Protein AF-0000000084345720 (afdb_homodimer)

Organism: NCBI:txid1533

Nearest PDB structures (foldseek):
  5nna-assembly1_B  TM=8.980E-01  e=3.312E-18  Roseibium aggregatum
  4co9-assembly2_B  TM=8.963E-01  e=2.862E-17  Bacillus anthracis str. Ames
  4m8d-assembly2_C  TM=8.927E-01  e=2.103E-17  Roseibium aggregatum IAM 12614
  5nmp-assembly5_J  TM=8.811E-01  e=2.325E-16  Ralstonia pseudosolanacearum GMI1000
  8f9x-assembly2_D  TM=9.094E-01  e=1.305E-15  Ruegeria pomeroyi DSS-3

pLDDT: mean 96.38, std 3.99, range [67.94, 98.94]

Radius of gyration: 21.61 Å; Cα contacts (8 Å, |Δi|>4): 1094; chains: 2; bounding box: 42×62×44 Å

InterPro domains:
  IPR007325 Kynurenine formamidase/cyclase-like [PF04199] (4-152)
  IPR007325 Kynurenine formamidase/cyclase-like [PTHR31118] (2-206)
  IPR037175 Kynurenine formamidase superfamily [G3DSA:3.50.30.50] (1-207)
  IPR037175 Kynurenine formamidase superfamily [SSF102198] (1-206)

Secondary structure (DSSP, 8-state):
--EEE--PPB-TTS--SSGGG--EEEEEE-HHHHSS-EEEEEEETTSSSEEE-GGGTSTTSPPGGGS-GGGGEEEEEEEE-TT--SSPBPGGGGTT--GGG-SEEEEE-SGGGGTTSGGGSSS---B-HHHHHHHHHSS-SEEEESSS-SS-TT-SS-HHHHHHHHTT-EEEES---GGGGBT--EEEE-PPP-BTT-SEEE---EEEE-/--EEE--PPB-TTS--SSGGG--EEEEEE-HHHHSS-EEEEEEETTSSSEEE-GGGTSTTPPPGGGS-GGGGEEEEEEEE-TT--SSPBPGGGGTT--GGG-SEEEEE-SGGGGTTSGGGSSS---B-HHHHHHHHHSS-SEEEESSS-SS-TT-SS-HHHHHHHHTT-EEEES---GGGGBT--EEEE-PPP-BTT-SEEE---EEEE-

Solvent-accessible surface area (backbone atoms only — not comparable to full-atom values): 21681 Å² total; per-residue (Å²): 129,59,74,46,71,23,40,49,71,47,46,63,80,55,69,57,98,43,81,88,51,47,39,45,77,42,77,75,44,37,44,94,83,67,56,30,37,44,35,36,38,33,36,30,25,70,37,67,14,18,37,40,26,27,33,18,57,36,84,95,43,53,22,42,53,70,49,64,73,70,66,35,44,4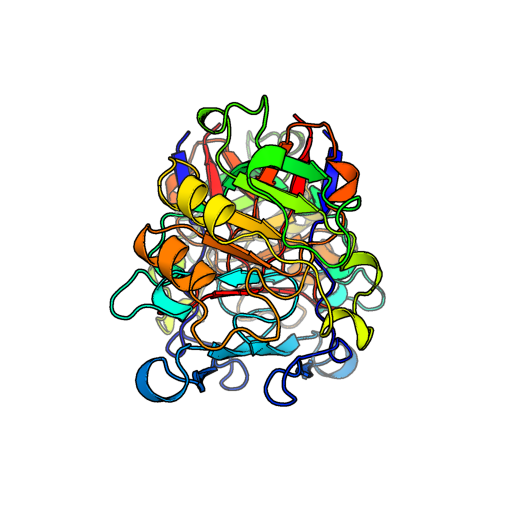0,40,28,42,41,44,83,42,59,84,57,71,101,46,56,43,55,52,69,78,48,62,95,54,69,64,86,76,29,32,31,48,29,42,35,54,63,38,46,82,35,63,72,40,74,62,37,76,39,92,57,74,20,59,26,70,70,32,48,55,53,54,32,70,46,84,42,40,29,39,34,28,22,30,77,42,66,45,46,86,83,55,83,77,46,58,58,58,48,51,24,24,75,53,67,24,37,42,33,28,29,32,27,69,52,73,81,32,54,92,37,58,26,39,3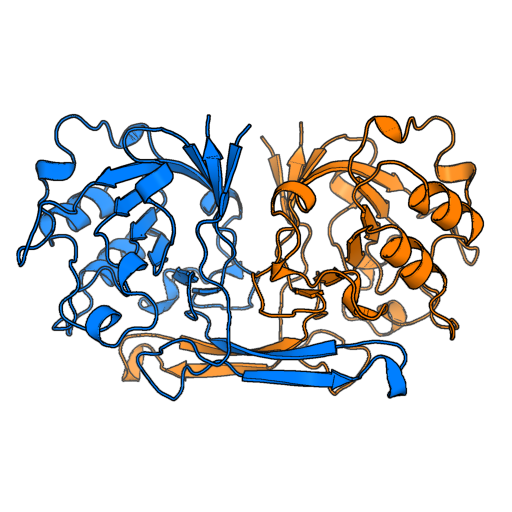5,38,52,57,45,47,39,31,66,78,16,33,26,16,38,29,50,26,34,34,36,56,108,129,58,75,44,70,23,40,49,72,46,50,60,81,55,70,55,96,43,80,88,50,49,37,45,76,42,77,76,43,38,42,92,82,67,56,30,38,45,36,37,38,33,35,29,25,69,37,66,14,18,39,41,25,26,33,17,57,35,85,96,43,54,23,42,53,70,49,63,74,72,67,36,44,39,39,30,41,39,44,83,42,59,84,56,69,101,44,54,43,57,54,69,77,49,63,96,54,67,64,85,76,28,33,31,49,29,43,34,54,63,37,46,81,35,62,74,40,74,63,37,76,40,92,56,74,20,58,24,70,68,31,49,55,54,54,33,70,46,84,41,40,29,40,33,29,21,30,77,42,65,46,47,87,81,56,84,76,43,59,59,59,47,52,24,24,75,54,67,24,37,41,33,28,29,31,27,69,52,74,81,32,55,92,37,57,26,38,35,39,51,56,45,48,36,31,67,78,16,32,26,17,42,29,50,26,32,35,34,56,108

Structure (mmCIF, N/CA/C/O backbone):
data_AF-0000000084345720-model_v1
#
loop_
_entity.id
_entity.type
_entity.pdbx_description
1 polymer 'Kynurenine formamidase'
#
loop_
_atom_site.group_PDB
_atom_site.id
_atom_site.type_symbol
_atom_site.label_atom_id
_atom_site.label_alt_id
_atom_site.label_comp_id
_atom_site.label_asym_id
_atom_site.label_entity_id
_atom_site.label_seq_id
_atom_site.pdbx_PDB_ins_code
_atom_site.Cartn_x
_atom_site.Cartn_y
_atom_site.Cartn_z
_atom_site.occupancy
_atom_site.B_iso_or_equiv
_atom_site.auth_seq_id
_atom_site.auth_comp_id
_atom_site.auth_asym_id
_atom_site.auth_atom_id
_atom_site.pdbx_PDB_model_num
ATOM 1 N N . MET A 1 1 ? 20.891 -1.636 6.352 1 67.94 1 MET A N 1
ATOM 2 C CA . MET A 1 1 ? 19.984 -0.512 6.16 1 67.94 1 MET A CA 1
ATOM 3 C C . MET A 1 1 ? 18.75 -0.658 7.039 1 67.94 1 MET A C 1
ATOM 5 O O . MET A 1 1 ? 18.188 -1.75 7.156 1 67.94 1 MET A O 1
ATOM 9 N N . LYS A 1 2 ? 18.5 0.436 7.828 1 89.56 2 LYS A N 1
ATOM 10 C CA . LYS A 1 2 ? 17.406 0.397 8.805 1 89.56 2 LYS A CA 1
ATOM 11 C C . LYS A 1 2 ? 16.109 0.957 8.203 1 89.56 2 LYS A C 1
ATOM 13 O O . LYS A 1 2 ? 16.125 2.016 7.574 1 89.56 2 LYS A O 1
ATOM 18 N N . ILE A 1 3 ? 15.047 0.132 8.125 1 97.38 3 ILE A N 1
ATOM 19 C CA . ILE A 1 3 ? 13.727 0.518 7.641 1 97.38 3 ILE A CA 1
ATOM 20 C C . ILE A 1 3 ? 12.828 0.859 8.828 1 97.38 3 ILE A C 1
ATOM 22 O O . ILE A 1 3 ? 12.75 0.098 9.797 1 97.38 3 ILE A O 1
ATOM 26 N N . ILE A 1 4 ? 12.203 2.014 8.797 1 98.31 4 ILE A N 1
ATOM 27 C CA . ILE A 1 4 ? 11.297 2.439 9.852 1 98.31 4 ILE A CA 1
ATOM 28 C C . ILE A 1 4 ? 9.875 2.555 9.297 1 98.31 4 ILE A C 1
ATOM 30 O O . ILE A 1 4 ? 9.656 3.209 8.281 1 98.31 4 ILE A O 1
ATOM 34 N N . ASP A 1 5 ? 8.992 1.872 9.922 1 98.62 5 ASP A N 1
ATOM 35 C CA . ASP A 1 5 ? 7.57 1.946 9.594 1 98.62 5 ASP A CA 1
ATOM 36 C C . ASP A 1 5 ? 6.977 3.287 10.016 1 98.62 5 ASP A C 1
ATOM 38 O O . ASP A 1 5 ? 7.043 3.656 11.188 1 98.62 5 ASP A O 1
ATOM 42 N N . LEU A 1 6 ? 6.348 3.979 9.086 1 98.88 6 LEU A N 1
ATOM 43 C CA . LEU A 1 6 ? 5.828 5.316 9.352 1 98.88 6 LEU A CA 1
ATOM 44 C C . LEU A 1 6 ? 4.305 5.312 9.383 1 98.88 6 LEU A C 1
ATOM 46 O O . LEU A 1 6 ? 3.674 6.359 9.211 1 98.88 6 LEU A O 1
ATOM 50 N N . SER A 1 7 ? 3.689 4.16 9.5 1 98.75 7 SER A N 1
ATOM 51 C CA . SER A 1 7 ? 2.236 4.043 9.406 1 98.75 7 SER A CA 1
ATOM 52 C C . SER A 1 7 ? 1.634 3.578 10.727 1 98.75 7 SER A C 1
ATOM 54 O O . SER A 1 7 ? 2.246 2.791 11.453 1 98.75 7 SER A O 1
ATOM 56 N N . HIS A 1 8 ? 0.506 4.109 10.992 1 98.31 8 HIS A N 1
ATOM 57 C CA . HIS A 1 8 ? -0.335 3.533 12.039 1 98.31 8 HIS A CA 1
ATOM 58 C C . HIS A 1 8 ? -1.054 2.285 11.539 1 98.31 8 HIS A C 1
ATOM 60 O O . HIS A 1 8 ? -1.32 2.154 10.344 1 98.31 8 HIS A O 1
ATOM 66 N N . THR A 1 9 ? -1.372 1.406 12.477 1 97.81 9 THR A N 1
ATOM 67 C CA . THR A 1 9 ? -2.096 0.185 12.141 1 97.81 9 THR A CA 1
ATOM 68 C C . THR A 1 9 ? -3.547 0.497 11.781 1 97.81 9 THR A C 1
ATOM 70 O O . THR A 1 9 ? -4.191 1.319 12.438 1 97.81 9 THR A O 1
ATOM 73 N N . LEU A 1 10 ? -4.051 -0.059 10.664 1 98.31 10 LEU A N 1
ATOM 74 C CA . LEU A 1 10 ? -5.477 -0.019 10.352 1 98.31 10 LEU A CA 1
ATOM 75 C C . LEU A 1 10 ? -6.262 -0.963 11.258 1 98.31 10 LEU A C 1
ATOM 77 O O . LEU A 1 10 ? -6.043 -2.176 11.234 1 98.31 10 LEU A O 1
ATOM 81 N N . ASP A 1 11 ? -7.09 -0.379 11.992 1 97.19 11 ASP A N 1
ATOM 82 C CA . ASP A 1 11 ? -7.863 -1.103 13 1 97.19 11 ASP A CA 1
ATOM 83 C C . ASP A 1 11 ? -9.273 -0.522 13.133 1 97.19 11 ASP A C 1
ATOM 85 O O . ASP A 1 11 ? -9.477 0.677 12.938 1 97.19 11 ASP A O 1
ATOM 89 N N . GLU A 1 12 ? -10.211 -1.358 13.508 1 96.81 12 GLU A N 1
ATOM 90 C CA . GLU A 1 12 ? -11.602 -0.919 13.625 1 96.81 12 GLU A CA 1
ATOM 91 C C . GLU A 1 12 ? -11.773 0.065 14.773 1 96.81 12 GLU A C 1
ATOM 93 O O . GLU A 1 12 ? -12.758 0.805 14.828 1 96.81 12 GLU A O 1
ATOM 98 N N . ASN A 1 13 ? -10.852 0.147 15.641 1 93.88 13 ASN A N 1
ATOM 99 C CA . ASN A 1 13 ? -11.016 0.934 16.859 1 93.88 13 ASN A CA 1
ATOM 100 C C . ASN A 1 13 ? -10.297 2.273 16.766 1 93.88 13 ASN A C 1
ATOM 102 O O . ASN A 1 13 ? -10.25 3.031 17.734 1 93.88 13 ASN A O 1
ATOM 106 N N . ILE A 1 14 ? -9.75 2.592 15.609 1 92.81 14 ILE A N 1
ATOM 107 C CA . ILE A 1 14 ? -9.016 3.852 15.531 1 92.81 14 ILE A CA 1
ATOM 108 C C . ILE A 1 14 ? -9.992 5.02 15.531 1 92.81 14 ILE A C 1
ATOM 110 O O . ILE A 1 14 ? -11.133 4.883 15.078 1 92.81 14 ILE A O 1
ATOM 114 N N . ILE A 1 15 ? -9.531 6.113 16 1 89.25 15 ILE A N 1
ATOM 115 C CA . ILE A 1 15 ? -10.344 7.32 16.062 1 89.25 15 ILE A CA 1
ATOM 116 C C . ILE A 1 15 ? -10.547 7.887 14.664 1 89.25 15 ILE A C 1
ATOM 118 O O . ILE A 1 15 ? -9.633 7.855 13.844 1 89.25 15 ILE A O 1
ATOM 122 N N . THR A 1 16 ? -11.727 8.281 14.375 1 89.06 16 THR A N 1
ATOM 123 C CA . THR A 1 16 ? -12.07 8.945 13.125 1 89.06 16 THR A CA 1
ATOM 124 C C . THR A 1 16 ? -12.797 10.258 13.383 1 89.06 16 THR A C 1
ATOM 126 O O . THR A 1 16 ? -13.523 10.391 14.375 1 89.06 16 THR A O 1
ATOM 129 N N . TYR A 1 17 ? -12.555 11.227 12.547 1 80.44 17 TYR A N 1
ATOM 130 C CA . TYR A 1 17 ? -13.219 12.516 12.656 1 80.44 17 TYR A CA 1
ATOM 131 C C . TYR A 1 17 ? -14.734 12.359 12.562 1 80.44 17 TYR A C 1
ATOM 133 O O . TYR A 1 17 ? -15.484 13.023 13.289 1 80.44 17 TYR A O 1
ATOM 141 N N . ASP A 1 18 ? -15.141 11.523 11.664 1 85.44 18 ASP A N 1
ATOM 142 C CA . ASP A 1 18 ? -16.547 11.25 11.383 1 85.44 18 ASP A CA 1
ATOM 143 C C . ASP A 1 18 ? -16.844 9.758 11.469 1 85.44 18 ASP A C 1
ATOM 145 O O . ASP A 1 18 ? -16.047 8.93 11.031 1 85.44 18 ASP A O 1
ATOM 149 N N . ASP A 1 19 ? -17.984 9.414 12.062 1 88.19 19 ASP A N 1
ATOM 150 C CA . ASP A 1 19 ? -18.391 8.016 12.203 1 88.19 19 ASP A CA 1
ATOM 151 C C . ASP A 1 19 ? -18.484 7.332 10.836 1 88.19 19 ASP A C 1
ATOM 153 O O . ASP A 1 19 ? -18.281 6.121 10.734 1 88.19 19 ASP A O 1
ATOM 157 N N . LEU A 1 20 ? -18.75 8.133 9.875 1 89.12 20 LEU A N 1
ATOM 158 C CA . LEU A 1 20 ? -18.875 7.594 8.523 1 89.12 20 LEU A CA 1
ATOM 159 C C . LEU A 1 20 ? -17.531 7.066 8.016 1 89.12 20 LEU A C 1
ATOM 161 O O . LEU A 1 20 ? -17.484 6.301 7.055 1 89.12 20 LEU A O 1
ATOM 165 N N . GLU A 1 21 ? -16.516 7.438 8.68 1 91.81 21 GLU A N 1
ATOM 166 C CA . GLU A 1 21 ? -15.18 7.074 8.203 1 91.81 21 GLU A CA 1
ATOM 167 C C . GLU A 1 21 ? -14.609 5.902 9 1 91.81 21 GLU A C 1
ATOM 169 O O . GLU A 1 21 ? -13.445 5.527 8.812 1 91.81 21 GLU A O 1
ATOM 174 N N . LYS A 1 22 ? -15.461 5.316 9.805 1 95.44 22 LYS A N 1
ATOM 175 C CA . LYS A 1 22 ? -15.023 4.18 10.609 1 95.44 22 LYS A CA 1
ATOM 176 C C . LYS A 1 22 ? -14.562 3.023 9.719 1 95.44 22 LYS A C 1
ATOM 178 O O . LYS A 1 22 ? -15.102 2.828 8.625 1 95.44 22 LYS A O 1
ATOM 183 N N . ILE A 1 23 ? -13.609 2.297 10.211 1 97.69 23 ILE A N 1
ATOM 184 C CA . ILE A 1 23 ? -13.07 1.129 9.523 1 97.69 23 ILE A CA 1
ATOM 185 C C . ILE A 1 23 ? -13.797 -0.129 9.992 1 97.69 23 ILE A C 1
ATOM 187 O O . ILE A 1 23 ? -14.047 -0.3 11.18 1 97.69 23 ILE A O 1
ATOM 191 N N . TYR A 1 24 ? -14.18 -0.953 9.07 1 97.88 24 TYR A N 1
ATOM 192 C CA . TYR A 1 24 ? -14.742 -2.266 9.375 1 97.88 24 TYR A CA 1
ATOM 193 C C . TYR A 1 24 ? -13.922 -3.371 8.719 1 97.88 24 TYR A C 1
ATOM 195 O O . TYR A 1 24 ? -13.625 -3.312 7.523 1 97.88 24 TYR A O 1
ATOM 203 N N . ILE A 1 25 ? -13.5 -4.309 9.477 1 98 25 ILE A N 1
ATOM 204 C CA . ILE A 1 25 ? -12.773 -5.496 9.039 1 98 25 ILE A CA 1
ATOM 205 C C . ILE A 1 25 ? -13.578 -6.75 9.383 1 98 25 ILE A C 1
ATOM 207 O O . ILE A 1 25 ? -13.641 -7.145 10.555 1 98 25 ILE A O 1
ATOM 211 N N . LYS A 1 26 ? -14.133 -7.367 8.367 1 97.31 26 LYS A N 1
ATOM 212 C CA . LYS A 1 26 ? -15.047 -8.484 8.609 1 97.31 26 LYS A CA 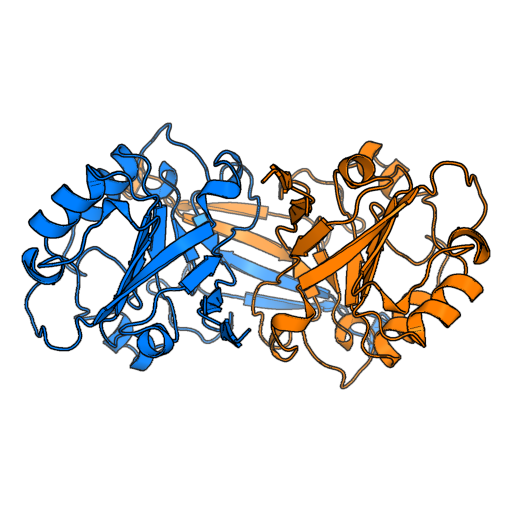1
ATOM 213 C C . LYS A 1 26 ? -14.523 -9.773 7.988 1 97.31 26 LYS A C 1
ATOM 215 O O . LYS A 1 26 ? -14.125 -9.789 6.82 1 97.31 26 LYS A O 1
ATOM 220 N N . LYS A 1 27 ? -14.609 -10.883 8.773 1 96.62 27 LYS A N 1
ATOM 221 C CA . LYS A 1 27 ? -14.266 -12.195 8.234 1 96.62 27 LYS A CA 1
ATOM 222 C C . LYS A 1 27 ? -15.328 -12.672 7.246 1 96.62 27 LYS A C 1
ATOM 224 O O . LYS A 1 27 ? -16.516 -12.695 7.57 1 96.62 27 LYS A O 1
ATOM 229 N N . LEU A 1 28 ? -14.875 -12.977 6.035 1 96.5 28 LEU A N 1
ATOM 230 C CA . LEU A 1 28 ? -15.773 -13.555 5.039 1 96.5 28 LEU A CA 1
ATOM 231 C C . LEU A 1 28 ? -15.695 -15.078 5.051 1 96.5 28 LEU A C 1
ATOM 233 O O . LEU A 1 28 ? -16.656 -15.75 4.664 1 96.5 28 LEU A O 1
ATOM 237 N N . SER A 1 29 ? -14.547 -15.625 5.371 1 95.62 29 SER A N 1
ATOM 238 C CA . SER A 1 29 ? -14.273 -17.062 5.469 1 95.62 29 SER A CA 1
ATOM 239 C C . SER A 1 29 ? -13.32 -17.359 6.617 1 95.62 29 SER A C 1
ATOM 241 O O . SER A 1 29 ? -12.672 -16.453 7.148 1 95.62 29 SER A O 1
ATOM 243 N N . SER A 1 30 ? -13.297 -18.641 7.039 1 95.94 30 SER A N 1
ATOM 244 C CA . SER A 1 30 ? -12.406 -19.062 8.125 1 95.94 30 SER A CA 1
ATOM 245 C C . SER A 1 30 ? -11.68 -20.359 7.785 1 95.94 30 SER A C 1
ATOM 247 O O . SER A 1 30 ? -12.211 -21.188 7.047 1 95.94 30 SER A O 1
ATOM 249 N N . ILE A 1 31 ? -10.562 -20.5 8.352 1 95.75 31 ILE A N 1
ATOM 250 C CA . ILE A 1 31 ? -9.742 -21.672 8.094 1 95.75 31 ILE A CA 1
ATOM 251 C C . ILE A 1 31 ? -10.492 -22.922 8.523 1 95.75 31 ILE A C 1
ATOM 253 O O . ILE A 1 31 ? -10.516 -23.922 7.785 1 95.75 31 ILE A O 1
ATOM 257 N N . ASN A 1 32 ? -11.086 -22.938 9.664 1 95.06 32 ASN A N 1
ATOM 258 C CA . ASN A 1 32 ? -11.766 -24.109 10.211 1 95.06 32 ASN A CA 1
ATOM 259 C C . ASN A 1 32 ? -12.906 -24.562 9.312 1 95.06 32 ASN A C 1
ATOM 261 O O . ASN A 1 32 ? -13.148 -25.766 9.172 1 95.06 32 ASN A O 1
ATOM 265 N N . TYR A 1 33 ? -13.609 -23.672 8.648 1 94.62 33 TYR A N 1
ATOM 266 C CA . TYR A 1 33 ? -14.805 -24.016 7.895 1 94.62 33 TYR A CA 1
ATOM 267 C C . TYR A 1 33 ? -14.516 -24.062 6.398 1 94.62 33 TYR A C 1
ATOM 269 O O . TYR A 1 33 ? -15 -24.953 5.691 1 94.62 33 TYR A O 1
ATOM 277 N N . ASP A 1 34 ? -13.617 -23.156 5.922 1 93.31 34 ASP A N 1
ATOM 278 C CA . ASP A 1 34 ? -13.445 -22.984 4.484 1 93.31 34 ASP A CA 1
ATOM 279 C C . ASP A 1 34 ? -12.055 -23.438 4.039 1 93.31 34 ASP A C 1
ATOM 281 O O . ASP A 1 34 ? -11.812 -23.641 2.846 1 93.31 34 ASP A O 1
ATOM 285 N N . GLY A 1 35 ? -11.156 -23.578 4.996 1 94.5 35 GLY A N 1
ATOM 286 C CA . GLY A 1 35 ? -9.781 -23.938 4.672 1 94.5 35 GLY A CA 1
ATOM 287 C C . GLY A 1 35 ? -8.891 -22.734 4.453 1 94.5 35 GLY A C 1
ATOM 288 O O . GLY A 1 35 ? -7.68 -22.875 4.266 1 94.5 35 GLY A O 1
ATOM 289 N N . TYR A 1 36 ? -9.492 -21.547 4.41 1 96.12 36 TYR A N 1
ATOM 290 C CA . TYR A 1 36 ? -8.758 -20.281 4.254 1 96.12 36 TYR A CA 1
ATOM 291 C C . TYR A 1 36 ? -9.492 -19.141 4.934 1 96.12 36 TYR A C 1
ATOM 293 O O . TYR A 1 36 ? -10.68 -19.25 5.246 1 96.12 36 TYR A O 1
ATOM 301 N N . GLU A 1 37 ? -8.75 -18.078 5.211 1 96.88 37 GLU A N 1
ATOM 302 C CA . GLU A 1 37 ? -9.328 -16.844 5.75 1 96.88 37 GLU A CA 1
ATOM 303 C C . GLU A 1 37 ? -9.258 -15.711 4.73 1 96.88 37 GLU A C 1
ATOM 305 O O . GLU A 1 37 ? -8.242 -15.547 4.047 1 96.88 37 GLU A O 1
ATOM 310 N N . VAL A 1 38 ? -10.312 -15.047 4.496 1 97.19 38 VAL A N 1
ATOM 311 C CA . VAL A 1 38 ? -10.43 -13.82 3.713 1 97.19 38 VAL A CA 1
ATOM 312 C C . VAL A 1 38 ? -11.227 -12.781 4.504 1 97.19 38 VAL A C 1
ATOM 314 O O . VAL A 1 38 ? -12.242 -13.094 5.113 1 97.19 38 VAL A O 1
ATOM 317 N N . LYS A 1 39 ? -10.703 -11.648 4.535 1 98.19 39 LYS A N 1
ATOM 318 C CA . LYS A 1 39 ? -11.414 -10.57 5.223 1 98.19 39 LYS A CA 1
ATOM 319 C C . LYS A 1 39 ? -11.875 -9.5 4.238 1 98.19 39 LYS A C 1
ATOM 321 O O . LYS A 1 39 ? -11.172 -9.188 3.275 1 98.19 39 LYS A O 1
ATOM 326 N N . ARG A 1 40 ? -13.055 -8.953 4.52 1 98.12 40 ARG A N 1
ATOM 327 C CA . ARG A 1 40 ? -13.539 -7.746 3.855 1 98.12 40 ARG A CA 1
ATOM 328 C C . ARG A 1 40 ? -13.078 -6.496 4.598 1 98.12 40 ARG A C 1
ATOM 330 O O . ARG A 1 40 ? -13.18 -6.422 5.824 1 98.12 40 ARG A O 1
ATOM 337 N N . LEU A 1 41 ? -12.531 -5.574 3.869 1 98.5 41 LEU A N 1
ATOM 338 C CA . LEU A 1 41 ? -12.109 -4.277 4.391 1 98.5 41 LEU A CA 1
ATOM 339 C C . LEU A 1 41 ? -13.062 -3.176 3.932 1 98.5 41 LEU A C 1
ATOM 341 O O . LEU A 1 41 ? -13.312 -3.027 2.734 1 98.5 41 LEU A O 1
ATOM 345 N N . SER A 1 42 ? -13.617 -2.484 4.863 1 98.12 42 SER A N 1
ATOM 346 C CA . SER A 1 42 ? -14.352 -1.25 4.598 1 98.12 42 SER A CA 1
ATOM 347 C C . SER A 1 42 ? -13.688 -0.057 5.273 1 98.12 42 SER A C 1
ATOM 349 O O . SER A 1 42 ? -13.703 0.058 6.5 1 98.12 42 SER A O 1
ATOM 351 N N . LEU A 1 43 ? -13.062 0.8 4.508 1 98.25 43 LEU A N 1
ATOM 352 C CA . LEU A 1 43 ? -12.344 1.978 4.977 1 98.25 43 LEU A CA 1
ATOM 353 C C . LEU A 1 43 ? -12.398 3.098 3.943 1 98.25 43 LEU A C 1
ATOM 355 O O . LEU A 1 43 ? -13.062 2.967 2.914 1 98.25 43 LEU A O 1
ATOM 359 N N . THR A 1 44 ? -11.797 4.227 4.223 1 98.06 44 THR A N 1
ATOM 360 C CA . THR A 1 44 ? -11.852 5.328 3.271 1 98.06 44 THR A CA 1
ATOM 361 C C . THR A 1 44 ? -10.484 5.586 2.652 1 98.06 44 THR A C 1
ATOM 363 O O . THR A 1 44 ? -9.477 5.039 3.109 1 98.06 44 THR A O 1
ATOM 366 N N . THR A 1 45 ? -10.492 6.359 1.653 1 98.44 45 THR A N 1
ATOM 367 C CA . THR A 1 45 ? -9.266 6.781 0.983 1 98.44 45 THR A CA 1
ATOM 368 C C . THR A 1 45 ? -8.391 7.602 1.925 1 98.44 45 THR A C 1
ATOM 370 O O . THR A 1 45 ? -7.215 7.832 1.643 1 98.44 45 THR A O 1
ATOM 373 N N . HIS A 1 46 ? -8.859 8 3.08 1 97.69 46 HIS A N 1
ATOM 374 C CA . HIS A 1 46 ? -8.117 8.852 4.004 1 97.69 46 HIS A CA 1
ATOM 375 C C . HIS A 1 46 ? -8.062 8.227 5.398 1 97.69 46 HIS A C 1
ATOM 377 O O . HIS A 1 46 ? -8.023 8.945 6.402 1 97.69 46 HIS A O 1
ATOM 383 N N . SER A 1 47 ? -8.188 6.938 5.457 1 97.44 47 SER A N 1
ATOM 384 C CA . SER A 1 47 ? -8.109 6.223 6.727 1 97.44 47 SER A CA 1
ATOM 385 C C . SER A 1 47 ? -6.664 6.086 7.199 1 97.44 47 SER A C 1
ATOM 387 O O . SER A 1 47 ? -5.809 5.602 6.457 1 97.44 47 SER A O 1
ATOM 389 N N . SER A 1 48 ? -6.453 6.469 8.523 1 97.06 48 SER A N 1
ATOM 390 C CA . SER A 1 48 ? -5.141 6.293 9.133 1 97.06 48 SER A CA 1
ATOM 391 C C . SER A 1 48 ? -4.051 6.977 8.32 1 97.06 48 SER A C 1
ATOM 393 O O . SER A 1 48 ? -4.258 8.07 7.793 1 97.06 48 SER A O 1
ATOM 395 N N . THR A 1 49 ? -2.799 6.473 8.383 1 98.69 49 THR A N 1
ATOM 396 C CA . THR A 1 49 ? -1.751 7.035 7.535 1 98.69 49 THR A CA 1
ATOM 397 C C . THR A 1 49 ? -2.148 6.961 6.066 1 98.69 49 THR A C 1
ATOM 399 O O . THR A 1 49 ? -2.508 5.895 5.566 1 98.69 49 THR A O 1
ATOM 402 N N . HIS A 1 50 ? -2.168 8.133 5.391 1 98.81 50 HIS A N 1
ATOM 403 C CA . HIS A 1 50 ? -2.662 8.148 4.016 1 98.81 50 HIS A CA 1
ATOM 404 C C . HIS A 1 50 ? -2.025 9.281 3.215 1 98.81 50 HIS A C 1
ATOM 406 O O . HIS A 1 50 ? -1.338 10.133 3.777 1 98.81 50 HIS A O 1
ATOM 412 N N . VAL A 1 51 ? -2.215 9.203 1.916 1 98.94 51 VAL A N 1
ATOM 413 C CA . VAL A 1 51 ? -1.777 10.25 1.002 1 98.94 51 VAL A CA 1
ATOM 414 C C . VAL A 1 51 ? -2.984 10.844 0.274 1 98.94 51 VAL A C 1
ATOM 416 O O . VAL A 1 51 ? -3.887 10.109 -0.138 1 98.94 51 VAL A O 1
ATOM 419 N N . ASP A 1 52 ? -2.988 12.117 0.212 1 98.75 52 ASP A N 1
ATOM 420 C CA . ASP A 1 52 ? -4.008 12.844 -0.536 1 98.75 52 ASP A CA 1
ATOM 421 C C . ASP A 1 52 ? -3.529 13.164 -1.951 1 98.75 52 ASP A C 1
ATOM 423 O O . ASP A 1 52 ? -2.402 13.625 -2.143 1 98.75 52 ASP A O 1
ATOM 427 N N . ALA A 1 53 ? -4.379 12.898 -2.904 1 98.56 53 ALA A N 1
ATOM 428 C CA . ALA A 1 53 ? -4.141 13.336 -4.277 1 98.56 53 ALA A CA 1
ATOM 429 C C . ALA A 1 53 ? -4.824 14.672 -4.555 1 98.56 53 ALA A C 1
ATOM 431 O O . ALA A 1 53 ? -5.754 15.055 -3.84 1 98.56 53 ALA A O 1
ATOM 432 N N . PRO A 1 54 ? -4.418 15.367 -5.594 1 98.44 54 PRO A N 1
ATOM 433 C CA . PRO A 1 54 ? -4.965 16.688 -5.875 1 98.44 54 PRO A CA 1
ATOM 434 C C . PRO A 1 54 ? -6.477 16.672 -6.094 1 98.44 54 PRO A C 1
ATOM 436 O O . PRO A 1 54 ? -7.176 17.609 -5.68 1 98.44 54 PRO A O 1
ATOM 439 N N . ASN A 1 55 ? -7.055 15.625 -6.617 1 98.06 55 ASN A N 1
ATOM 440 C CA . ASN A 1 55 ? -8.484 15.586 -6.895 1 98.06 55 ASN A CA 1
ATOM 441 C C . ASN A 1 55 ? -9.297 15.406 -5.613 1 98.06 55 ASN A C 1
ATOM 443 O O . ASN A 1 55 ? -10.531 15.359 -5.656 1 98.06 55 ASN A O 1
ATOM 447 N N . HIS A 1 56 ? -8.656 15.289 -4.488 1 98.38 56 HIS A N 1
ATOM 448 C CA . HIS A 1 56 ? -9.312 15.289 -3.186 1 98.38 56 HIS A CA 1
ATOM 449 C C . HIS A 1 56 ? -10.062 16.594 -2.951 1 98.38 56 HIS A C 1
ATOM 451 O O . HIS A 1 56 ? -11.117 16.609 -2.309 1 98.38 56 HIS A O 1
ATOM 457 N N . MET A 1 57 ? -9.477 17.781 -3.537 1 98.19 57 MET A N 1
ATOM 458 C CA . MET A 1 57 ? -10.117 19.047 -3.238 1 98.19 57 MET A CA 1
ATOM 459 C C . MET A 1 57 ? -10.156 19.953 -4.473 1 98.19 57 MET A C 1
ATOM 461 O O . MET A 1 57 ? -10.727 21.031 -4.438 1 98.19 57 MET A O 1
ATOM 465 N N . ILE A 1 58 ? -9.5 19.562 -5.48 1 97.69 58 ILE A N 1
ATOM 466 C CA . ILE A 1 58 ? -9.484 20.344 -6.711 1 97.69 58 ILE A CA 1
ATOM 467 C C . ILE A 1 58 ? -10.062 19.516 -7.855 1 97.69 58 ILE A C 1
ATOM 469 O O . ILE A 1 58 ? -9.594 18.422 -8.141 1 97.69 58 ILE A O 1
ATOM 473 N N . GLU A 1 59 ? -11.023 20.062 -8.555 1 95.5 59 GLU A N 1
ATOM 474 C CA . GLU A 1 59 ? -11.648 19.375 -9.672 1 95.5 59 GLU A CA 1
ATOM 475 C C . GLU A 1 59 ? -10.695 19.234 -10.852 1 95.5 59 GLU A C 1
ATOM 477 O O . GLU A 1 59 ? -9.844 20.109 -11.07 1 95.5 59 GLU A O 1
ATOM 482 N N . ASN A 1 60 ? -10.797 18.156 -11.586 1 93.62 60 ASN A N 1
ATOM 483 C CA . ASN A 1 60 ? -10.094 17.922 -12.836 1 93.62 60 ASN A CA 1
ATOM 484 C C . ASN A 1 60 ? -8.586 17.844 -12.617 1 93.62 60 ASN A C 1
ATOM 486 O O . ASN A 1 60 ? -7.809 18.312 -13.453 1 93.62 60 ASN A O 1
ATOM 490 N N . CYS A 1 61 ? -8.195 17.547 -11.414 1 95.12 61 CYS A N 1
ATOM 491 C CA . CYS A 1 61 ? -6.789 17.266 -11.125 1 95.12 61 CYS A CA 1
ATOM 492 C C . CYS A 1 61 ? -6.531 15.766 -11.047 1 95.12 61 CYS A C 1
ATOM 494 O O . CYS A 1 61 ? -7.461 14.969 -11.148 1 95.12 61 CYS A O 1
ATOM 496 N N . TYR A 1 62 ? -5.332 15.398 -10.938 1 94.69 62 TYR A N 1
ATOM 497 C CA . TYR A 1 62 ? -4.914 14.008 -11.031 1 94.69 62 TYR A CA 1
ATOM 498 C C . TYR A 1 62 ? -5.461 13.195 -9.859 1 94.69 62 TYR A C 1
ATOM 500 O O . TYR A 1 62 ? -5.367 13.617 -8.703 1 94.69 62 TYR A O 1
ATOM 508 N N . SER A 1 63 ? -6.113 12.086 -10.227 1 97.75 63 SER A N 1
ATOM 509 C CA . SER A 1 63 ? -6.426 11.055 -9.242 1 97.75 63 SER A CA 1
ATOM 510 C C . SER A 1 63 ? -5.215 10.164 -8.969 1 97.75 63 SER A C 1
ATOM 512 O O . SER A 1 63 ? -4.242 10.188 -9.727 1 97.75 63 SER A O 1
ATOM 514 N N . ILE A 1 64 ? -5.277 9.492 -7.859 1 98.19 64 ILE A N 1
ATOM 515 C CA . ILE A 1 64 ? -4.121 8.773 -7.34 1 98.19 64 ILE A CA 1
ATOM 516 C C . ILE A 1 64 ? -3.625 7.766 -8.375 1 98.19 64 ILE A C 1
ATOM 518 O O . ILE A 1 64 ? -2.422 7.523 -8.492 1 98.19 64 ILE A O 1
ATOM 522 N N . ASP A 1 65 ? -4.516 7.102 -9.203 1 97.88 65 ASP A N 1
ATOM 523 C CA . ASP A 1 65 ? -4.148 6.066 -10.164 1 97.88 65 ASP A CA 1
ATOM 524 C C . ASP A 1 65 ? -3.439 6.672 -11.375 1 97.88 65 ASP A C 1
ATOM 526 O O . ASP A 1 65 ? -2.789 5.953 -12.141 1 97.88 65 ASP A O 1
ATOM 530 N N . LYS A 1 66 ? -3.494 7.965 -11.531 1 97.69 66 LYS A N 1
ATOM 531 C CA . LYS A 1 66 ? -2.932 8.633 -12.703 1 97.69 66 LYS A CA 1
ATOM 532 C C . LYS A 1 66 ? -1.613 9.32 -12.359 1 97.69 66 LYS A C 1
ATOM 534 O O . LYS A 1 66 ? -0.932 9.844 -13.242 1 97.69 66 LYS A O 1
ATOM 539 N N . ILE A 1 67 ? -1.279 9.383 -11.109 1 98.31 67 ILE A N 1
ATOM 540 C CA . ILE A 1 67 ? -0.009 9.969 -10.688 1 98.31 67 ILE A CA 1
ATOM 541 C C . ILE A 1 67 ? 1.118 8.961 -10.906 1 98.31 67 ILE A C 1
ATOM 543 O O . ILE A 1 67 ? 1.014 7.805 -10.484 1 98.31 67 ILE A O 1
ATOM 547 N N . PRO A 1 68 ? 2.184 9.383 -11.594 1 97.56 68 PRO A N 1
ATOM 548 C CA . PRO A 1 68 ? 3.305 8.461 -11.797 1 97.56 68 PRO A CA 1
ATOM 549 C C . PRO A 1 68 ? 3.873 7.922 -10.484 1 97.56 68 PRO A C 1
ATOM 551 O O . PRO A 1 68 ? 3.979 8.664 -9.5 1 97.56 68 PRO A O 1
ATOM 554 N N . LEU A 1 69 ? 4.242 6.695 -10.516 1 97.81 69 LEU A N 1
ATOM 555 C CA . LEU A 1 69 ? 4.633 5.965 -9.312 1 97.81 69 LEU A CA 1
ATOM 556 C C . LEU A 1 69 ? 5.848 6.613 -8.656 1 97.81 69 LEU A C 1
ATOM 558 O O . LEU A 1 69 ? 5.953 6.629 -7.426 1 97.81 69 LEU A O 1
ATOM 562 N N . ASP A 1 70 ? 6.762 7.152 -9.383 1 97.38 70 ASP A N 1
ATOM 563 C CA . ASP A 1 70 ? 8.008 7.711 -8.859 1 97.38 70 ASP A CA 1
ATOM 564 C C . ASP A 1 70 ? 7.734 8.977 -8.047 1 97.38 70 ASP A C 1
ATOM 566 O O . ASP A 1 70 ? 8.602 9.43 -7.289 1 97.38 70 ASP A O 1
ATOM 570 N N . LYS A 1 71 ? 6.566 9.539 -8.164 1 98.38 71 LYS A N 1
ATOM 571 C CA . LYS A 1 71 ? 6.207 10.734 -7.414 1 98.38 71 LYS A CA 1
ATOM 572 C C . LYS A 1 71 ? 5.953 10.414 -5.945 1 98.38 71 LYS A C 1
ATOM 574 O O . LYS A 1 71 ? 5.902 11.312 -5.105 1 98.38 71 LYS A O 1
ATOM 579 N N . PHE A 1 72 ? 5.82 9.125 -5.602 1 98.81 72 PHE A N 1
ATOM 580 C CA . PHE A 1 72 ? 5.426 8.75 -4.246 1 98.81 72 PHE A CA 1
ATOM 581 C C . PHE A 1 72 ? 6.637 8.32 -3.43 1 98.81 72 PHE A C 1
ATOM 583 O O . PHE A 1 72 ? 6.488 7.746 -2.348 1 98.81 72 PHE A O 1
ATOM 590 N N . MET A 1 73 ? 7.82 8.531 -3.963 1 98.69 73 MET A N 1
ATOM 591 C CA . MET A 1 73 ? 9.039 8.133 -3.266 1 98.69 73 MET A CA 1
ATOM 592 C C . MET A 1 73 ? 10.172 9.109 -3.541 1 98.69 73 MET A C 1
ATOM 594 O O . MET A 1 73 ? 10.164 9.805 -4.555 1 98.69 73 MET A O 1
ATOM 598 N N . GLY A 1 74 ? 11.117 9.227 -2.604 1 98.31 74 GLY A N 1
ATOM 599 C CA . GLY A 1 74 ? 12.25 10.117 -2.797 1 98.31 74 GLY A CA 1
ATOM 600 C C . GLY A 1 74 ? 12.93 10.516 -1.499 1 98.31 74 GLY A C 1
ATOM 601 O O . GLY A 1 74 ? 12.562 10.023 -0.428 1 98.31 74 GLY A O 1
ATOM 602 N N . LYS A 1 75 ? 13.938 11.359 -1.615 1 98.56 75 LYS A N 1
ATOM 603 C CA . LYS A 1 75 ? 14.68 11.867 -0.462 1 98.56 75 LYS A CA 1
ATOM 604 C C . LYS A 1 75 ? 13.805 12.789 0.383 1 98.56 75 LYS A C 1
ATOM 606 O O . LYS A 1 75 ? 13.094 13.641 -0.153 1 98.56 75 LYS A O 1
ATOM 611 N N . ALA A 1 76 ? 13.883 12.617 1.725 1 98.69 76 ALA A N 1
ATOM 612 C CA . ALA A 1 76 ? 13.016 13.391 2.609 1 98.69 76 ALA A CA 1
ATOM 613 C C . ALA A 1 76 ? 13.781 13.891 3.828 1 98.69 76 ALA A C 1
ATOM 615 O O . ALA A 1 76 ? 14.852 13.375 4.148 1 98.69 76 ALA A O 1
ATOM 616 N N . ILE A 1 77 ? 13.266 14.883 4.422 1 98.31 77 ILE A N 1
ATOM 617 C CA . ILE A 1 77 ? 13.773 15.414 5.68 1 98.31 77 ILE A CA 1
ATOM 618 C C . ILE A 1 77 ? 12.617 15.625 6.656 1 98.31 77 ILE A C 1
ATOM 620 O O . ILE A 1 77 ? 11.5 15.961 6.246 1 98.31 77 ILE A O 1
ATOM 624 N N . VAL A 1 78 ? 12.914 15.398 7.914 1 98.62 78 VAL A N 1
ATOM 625 C CA . VAL A 1 78 ? 11.938 15.672 8.969 1 98.62 78 VAL A CA 1
ATOM 626 C C . VAL A 1 78 ? 12.359 16.922 9.75 1 98.62 78 VAL A C 1
ATOM 628 O O . VAL A 1 78 ? 13.492 17.016 10.219 1 98.62 78 VAL A O 1
ATOM 631 N N . LEU A 1 79 ? 11.453 17.859 9.797 1 98.5 79 LEU A N 1
ATOM 632 C CA . LEU A 1 79 ? 11.648 19.047 10.625 1 98.5 79 LEU A CA 1
ATOM 633 C C . LEU A 1 79 ? 10.992 18.859 11.992 1 98.5 79 LEU A C 1
ATOM 635 O O . LEU A 1 79 ? 9.797 18.594 12.078 1 98.5 79 LEU A O 1
ATOM 639 N N . ASP A 1 80 ? 11.789 19.047 13.039 1 98.19 80 ASP A N 1
ATOM 640 C CA . ASP A 1 80 ? 11.25 18.984 14.398 1 98.19 80 ASP A CA 1
ATOM 641 C C . ASP A 1 80 ? 10.5 20.281 14.742 1 98.19 80 ASP A C 1
ATOM 643 O O . ASP A 1 80 ? 11.117 21.328 14.93 1 98.19 80 ASP A O 1
ATOM 647 N N . CYS A 1 81 ? 9.18 20.141 14.859 1 98.19 81 CYS A N 1
ATOM 648 C CA . CYS A 1 81 ? 8.344 21.312 15.094 1 98.19 81 CYS A CA 1
ATOM 649 C C . CYS A 1 81 ? 7.727 21.281 16.484 1 98.19 81 CYS A C 1
ATOM 651 O O . CYS A 1 81 ? 6.781 22.016 16.766 1 98.19 81 CYS A O 1
ATOM 653 N N . THR A 1 82 ? 8.227 20.484 17.391 1 96.69 82 THR A N 1
ATOM 654 C CA . THR A 1 82 ? 7.605 20.234 18.688 1 96.69 82 THR A CA 1
ATOM 655 C C . 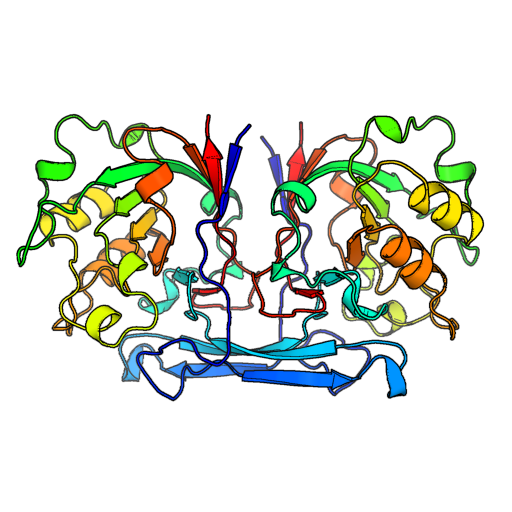THR A 1 82 ? 7.762 21.453 19.594 1 96.69 82 THR A C 1
ATOM 657 O O . THR A 1 82 ? 7.059 21.562 20.609 1 96.69 82 THR A O 1
ATOM 660 N N . LYS A 1 83 ? 8.656 22.328 19.25 1 96.25 83 LYS A N 1
ATOM 661 C CA . LYS A 1 83 ? 8.883 23.5 20.094 1 96.25 83 LYS A CA 1
ATOM 662 C C . LYS A 1 83 ? 7.773 24.531 19.906 1 96.25 83 LYS A C 1
ATOM 664 O O . LYS A 1 83 ? 7.617 25.438 20.719 1 96.25 83 LYS A O 1
ATOM 669 N N . TYR A 1 84 ? 7.129 24.469 18.797 1 95.56 84 TYR A N 1
ATOM 670 C CA . TYR A 1 84 ? 6.055 25.422 18.531 1 95.56 84 TYR A CA 1
ATOM 671 C C . TYR A 1 84 ? 4.773 25 19.25 1 95.56 84 TYR A C 1
ATOM 673 O O . TYR A 1 84 ? 4.375 23.828 19.172 1 95.56 84 TYR A O 1
ATOM 681 N N . VAL A 1 85 ? 4.273 25.938 19.984 1 88.69 85 VAL A N 1
ATOM 682 C CA . VAL A 1 85 ? 3.055 25.656 20.734 1 88.69 85 VAL A CA 1
ATOM 683 C C . VAL A 1 85 ? 2.023 26.75 20.484 1 88.69 85 VAL A C 1
ATOM 685 O O . VAL A 1 85 ? 2.334 27.938 20.594 1 88.69 85 VAL A O 1
ATOM 688 N N . ASN A 1 86 ? 0.851 26.422 20.125 1 84.5 86 ASN A N 1
ATOM 689 C CA . ASN A 1 86 ? -0.282 27.328 19.922 1 84.5 86 ASN A CA 1
ATOM 690 C C . ASN A 1 86 ? -0.008 28.359 18.828 1 84.5 86 ASN A C 1
ATOM 692 O O . ASN A 1 86 ? -0.584 29.438 18.828 1 84.5 86 ASN A O 1
ATOM 696 N N . THR A 1 87 ? 1.003 28.219 18.078 1 91.62 87 THR A N 1
ATOM 697 C CA . THR A 1 87 ? 1.291 29.031 16.906 1 91.62 87 THR A CA 1
ATOM 698 C C . THR A 1 87 ? 1.563 28.141 15.695 1 91.62 87 THR A C 1
ATOM 700 O O . THR A 1 87 ? 2.086 27.031 15.836 1 91.62 87 THR A O 1
ATOM 703 N N . PRO A 1 88 ? 1.121 28.656 14.547 1 96.69 88 PRO A N 1
ATOM 704 C CA . PRO A 1 88 ? 1.436 27.875 13.352 1 96.69 88 PRO A CA 1
ATOM 705 C C . PRO A 1 88 ? 2.938 27.672 13.156 1 96.69 88 PRO A C 1
ATOM 707 O O . PRO A 1 88 ? 3.734 28.516 13.562 1 96.69 88 PRO A O 1
ATOM 710 N N . ILE A 1 89 ? 3.357 26.484 12.609 1 98.38 89 ILE A N 1
ATOM 711 C CA . ILE A 1 89 ? 4.754 26.25 12.266 1 98.38 89 ILE A CA 1
ATOM 712 C C . ILE A 1 89 ? 5.246 27.344 11.32 1 98.38 89 ILE A C 1
ATOM 714 O O . ILE A 1 89 ? 4.707 27.516 10.219 1 98.38 89 ILE A O 1
ATOM 718 N N . PRO A 1 90 ? 6.227 28.094 11.695 1 98.44 90 PRO A N 1
ATOM 719 C CA . PRO A 1 90 ? 6.617 29.281 10.922 1 98.44 90 PRO A CA 1
ATOM 720 C C . PRO A 1 90 ? 7.535 28.938 9.75 1 98.44 90 PRO A C 1
ATOM 722 O O . PRO A 1 90 ? 8.117 27.859 9.711 1 98.44 90 PRO A O 1
ATOM 725 N N . LEU A 1 91 ? 7.613 29.859 8.836 1 98.25 91 LEU A N 1
ATOM 726 C CA . LEU A 1 91 ? 8.484 29.75 7.672 1 98.25 91 LEU A CA 1
ATOM 727 C C . LEU A 1 91 ? 9.938 29.562 8.094 1 98.25 91 LEU A C 1
ATOM 729 O O . LEU A 1 91 ? 10.711 28.906 7.387 1 98.25 91 LEU A O 1
ATOM 733 N N . SER A 1 92 ? 10.297 30 9.289 1 97.81 92 SER A N 1
ATOM 734 C CA . SER A 1 92 ? 11.68 30 9.758 1 97.81 92 SER A CA 1
ATOM 735 C C . SER A 1 92 ? 12.188 28.594 9.984 1 97.81 92 SER A C 1
ATOM 737 O O . SER A 1 92 ? 13.391 28.375 10.133 1 97.81 92 SER A O 1
ATOM 739 N N . VAL A 1 93 ? 11.312 27.562 10.008 1 97.81 93 VAL A N 1
ATOM 740 C CA . VAL A 1 93 ? 11.742 26.188 10.18 1 97.81 93 VAL A CA 1
ATOM 741 C C . VAL A 1 93 ? 12.57 25.75 8.969 1 97.81 93 VAL A C 1
ATOM 743 O O . VAL A 1 93 ? 13.281 24.75 9.031 1 97.81 93 VAL A O 1
ATOM 746 N N . LEU A 1 94 ? 12.422 26.469 7.914 1 97.75 94 LEU A N 1
ATOM 747 C CA . LEU A 1 94 ? 13.156 26.141 6.699 1 97.75 94 LEU A CA 1
ATOM 748 C C . LEU A 1 94 ? 14.508 26.844 6.672 1 97.75 94 LEU A C 1
ATOM 750 O O . LEU A 1 94 ? 15.297 26.656 5.746 1 97.75 94 LEU A O 1
ATOM 754 N N . ASP A 1 95 ? 14.664 27.594 7.797 1 95.19 95 ASP A N 1
ATOM 755 C CA . ASP A 1 95 ? 15.93 28.328 7.809 1 95.19 95 ASP A CA 1
ATOM 756 C C . ASP A 1 95 ? 17.109 27.359 7.699 1 95.19 95 ASP A C 1
ATOM 758 O O . ASP A 1 95 ? 17.172 26.344 8.398 1 95.19 95 ASP A O 1
ATOM 762 N N . ASN A 1 96 ? 18.078 27.5 6.816 1 93.44 96 ASN A N 1
ATOM 763 C CA . ASN A 1 96 ? 19.312 26.75 6.613 1 93.44 96 ASN A CA 1
ATOM 764 C C . ASN A 1 96 ? 19.031 25.406 5.934 1 93.44 96 ASN A C 1
ATOM 766 O O . ASN A 1 96 ? 19.828 24.469 6.078 1 93.44 96 ASN A O 1
ATOM 770 N N . ILE A 1 97 ? 17.891 25.203 5.512 1 95.69 97 ILE A N 1
ATOM 771 C CA . ILE A 1 97 ? 17.562 24.016 4.734 1 95.69 97 ILE A CA 1
ATOM 772 C C . ILE A 1 97 ? 17.531 24.359 3.248 1 95.69 97 ILE A C 1
ATOM 774 O O . ILE A 1 97 ? 16.844 25.281 2.838 1 95.69 97 ILE A O 1
ATOM 778 N N . ASN A 1 98 ? 18.266 23.688 2.457 1 97 98 ASN A N 1
ATOM 779 C CA . ASN A 1 98 ? 18.125 23.797 1.007 1 97 98 ASN A CA 1
ATOM 780 C C . ASN A 1 98 ? 17.031 22.875 0.484 1 97 98 ASN A C 1
ATOM 782 O O . ASN A 1 98 ? 17.281 21.688 0.208 1 97 98 ASN A O 1
ATOM 786 N N . ILE A 1 99 ? 15.93 23.359 0.269 1 96.81 99 ILE A N 1
ATOM 787 C CA . ILE A 1 99 ? 14.711 22.625 -0.068 1 96.81 99 ILE A CA 1
ATOM 788 C C . ILE A 1 99 ? 14.922 21.859 -1.37 1 96.81 99 ILE A C 1
ATOM 790 O O . ILE A 1 99 ? 14.344 20.781 -1.56 1 96.81 99 ILE A O 1
ATOM 794 N N . SER A 1 100 ? 15.75 22.344 -2.217 1 96.94 100 SER A N 1
ATOM 795 C CA . SER A 1 100 ? 15.953 21.734 -3.527 1 96.94 100 SER A CA 1
ATOM 796 C C . SER A 1 100 ? 16.625 20.375 -3.406 1 96.94 100 SER A C 1
ATOM 798 O O . SER A 1 100 ? 16.656 19.594 -4.363 1 96.94 100 SER A O 1
ATOM 800 N N . ASN A 1 101 ? 17.156 20.078 -2.227 1 97.5 101 ASN A N 1
ATOM 801 C CA . ASN A 1 101 ? 17.844 18.812 -1.995 1 97.5 101 ASN A CA 1
ATOM 802 C C . ASN A 1 101 ? 16.859 17.688 -1.688 1 97.5 101 ASN A C 1
ATOM 804 O O . ASN A 1 101 ? 17.234 16.531 -1.614 1 97.5 101 ASN A O 1
ATOM 808 N N . TYR A 1 102 ? 15.594 18.062 -1.546 1 98.38 102 TYR A N 1
ATOM 809 C CA . TYR A 1 102 ? 14.648 17.078 -1.023 1 98.38 102 TYR A CA 1
ATOM 810 C C . TYR A 1 102 ? 13.43 16.969 -1.925 1 98.38 102 TYR A C 1
ATOM 812 O O . TYR A 1 102 ? 13.062 17.922 -2.607 1 98.38 102 TYR A O 1
ATOM 820 N N . ASP A 1 103 ? 12.867 15.773 -1.945 1 98.75 103 ASP A N 1
ATOM 821 C CA . ASP A 1 103 ? 11.594 15.523 -2.615 1 98.75 103 ASP A CA 1
ATOM 822 C C . ASP A 1 103 ? 10.422 15.75 -1.667 1 98.75 103 ASP A C 1
ATOM 824 O O . ASP A 1 103 ? 9.32 16.109 -2.102 1 98.75 103 ASP A O 1
ATOM 828 N N . PHE A 1 104 ? 10.695 15.508 -0.323 1 98.88 104 PHE A N 1
ATOM 829 C CA . PHE A 1 104 ? 9.625 15.617 0.66 1 98.88 104 PHE A CA 1
ATOM 830 C C . PHE A 1 104 ? 10.102 16.359 1.901 1 98.88 104 PHE A C 1
ATOM 832 O O . PHE A 1 104 ? 11.242 16.188 2.338 1 98.88 104 PHE A O 1
ATOM 839 N N . ILE A 1 105 ? 9.211 17.156 2.445 1 98.81 105 ILE A N 1
ATOM 840 C CA . ILE A 1 105 ? 9.406 17.828 3.721 1 98.81 105 ILE A CA 1
ATOM 841 C C . ILE A 1 105 ? 8.344 17.375 4.719 1 98.81 105 ILE A C 1
ATOM 843 O O . ILE A 1 105 ? 7.148 17.516 4.465 1 98.81 105 ILE A O 1
ATOM 847 N N . PHE A 1 106 ? 8.766 16.812 5.801 1 98.88 106 PHE A N 1
ATOM 848 C CA . PHE A 1 106 ? 7.824 16.312 6.793 1 98.88 106 PHE A CA 1
ATOM 849 C C . PHE A 1 106 ? 7.922 17.109 8.086 1 98.88 106 PHE A C 1
ATOM 851 O O . PHE A 1 106 ? 9.016 17.469 8.516 1 98.88 106 PHE A O 1
ATOM 858 N N . PHE A 1 107 ? 6.785 17.406 8.664 1 98.81 107 PHE A N 1
ATOM 859 C CA . PHE A 1 107 ? 6.691 18.125 9.922 1 98.81 107 PHE A CA 1
ATOM 860 C C . PHE A 1 107 ? 6.367 17.172 11.07 1 98.81 107 PHE A C 1
ATOM 862 O O . PHE A 1 107 ? 5.273 16.609 11.125 1 98.81 107 PHE A O 1
ATOM 869 N N . TYR A 1 108 ? 7.305 17.031 11.969 1 98.69 108 TYR A N 1
ATOM 870 C CA . TYR A 1 108 ? 7.035 16.297 13.195 1 98.69 108 TYR A CA 1
ATOM 871 C C . TYR A 1 108 ? 6.535 17.234 14.297 1 98.69 108 TYR A C 1
ATOM 873 O O . TYR A 1 108 ? 7.277 18.094 14.766 1 98.69 108 TYR A O 1
ATOM 881 N N . THR A 1 109 ? 5.332 17.031 14.711 1 97.88 109 THR A N 1
ATOM 882 C CA . THR A 1 109 ? 4.699 17.938 15.664 1 97.88 109 THR A CA 1
ATOM 883 C C . THR A 1 109 ? 4.527 17.25 17.016 1 97.88 109 THR A C 1
ATOM 885 O O . THR A 1 109 ? 4.191 17.906 18.016 1 97.88 109 THR A O 1
ATOM 888 N N . GLY A 1 110 ? 4.691 15.953 17.047 1 97.12 110 GLY A N 1
ATOM 889 C CA . GLY A 1 110 ? 4.414 15.18 18.25 1 97.12 110 GLY A CA 1
ATOM 890 C C . GLY A 1 110 ? 2.98 14.68 18.312 1 97.12 110 GLY A C 1
ATOM 891 O O . GLY A 1 110 ? 2.617 13.953 19.25 1 97.12 110 GLY A O 1
ATOM 892 N N . ALA A 1 111 ? 2.178 14.992 17.375 1 96.81 111 ALA A N 1
ATOM 893 C CA . ALA A 1 111 ? 0.771 14.594 17.375 1 96.81 111 ALA A CA 1
ATOM 894 C C . ALA A 1 111 ? 0.626 13.078 17.391 1 96.81 111 ALA A C 1
ATOM 896 O O . ALA A 1 111 ? -0.319 12.547 17.969 1 96.81 111 ALA A O 1
ATOM 897 N N . SER A 1 112 ? 1.533 12.367 16.734 1 97.38 112 SER A N 1
ATOM 898 C CA . SER A 1 112 ? 1.45 10.914 16.656 1 97.38 112 SER A CA 1
ATOM 899 C C . SER A 1 112 ? 1.424 10.289 18.047 1 97.38 112 SER A C 1
ATOM 901 O O . SER A 1 112 ? 0.913 9.18 18.234 1 97.38 112 SER A O 1
ATOM 903 N N . ASN A 1 113 ? 1.965 11 19.047 1 96.06 113 ASN A N 1
ATOM 904 C CA . ASN A 1 113 ? 1.952 10.523 20.438 1 96.06 113 ASN A CA 1
ATOM 905 C C . ASN A 1 113 ? 0.541 10.523 21.016 1 96.06 113 ASN A C 1
ATOM 907 O O . ASN A 1 113 ? 0.284 9.875 22.031 1 96.06 113 ASN A O 1
ATOM 911 N N . ARG A 1 114 ? -0.322 11.266 20.406 1 95.69 114 ARG A N 1
ATOM 912 C CA . ARG A 1 114 ? -1.707 11.359 20.859 1 95.69 114 ARG A CA 1
ATOM 913 C C . ARG A 1 114 ? -2.627 10.531 19.969 1 95.69 114 ARG A C 1
ATOM 915 O O . ARG A 1 114 ? -3.85 10.68 20.016 1 95.69 114 ARG A O 1
ATOM 922 N N . TRP A 1 115 ? -2.068 9.695 19.125 1 95.5 115 TRP A N 1
ATOM 923 C CA . TRP A 1 115 ? -2.852 8.859 18.234 1 95.5 115 TRP A CA 1
ATOM 924 C C . TRP A 1 115 ? -3.936 8.102 18.984 1 95.5 115 TRP A C 1
ATOM 926 O O . TRP A 1 115 ? -3.682 7.555 20.062 1 95.5 115 TRP A O 1
ATOM 936 N N . ASN A 1 116 ? -5.164 8.117 18.406 1 94.38 116 ASN A N 1
ATOM 937 C CA . ASN A 1 116 ? -6.332 7.391 18.875 1 94.38 116 ASN A CA 1
ATOM 938 C C . ASN A 1 116 ? -6.914 8.023 20.141 1 94.38 116 ASN A C 1
ATOM 940 O O . ASN A 1 116 ? -7.68 7.379 20.859 1 94.38 116 ASN A O 1
ATOM 944 N N . LYS A 1 117 ? -6.375 9.18 20.531 1 94.31 117 LYS A N 1
ATOM 945 C CA . LYS A 1 117 ? -6.988 10.008 21.562 1 94.31 117 LYS A CA 1
ATOM 946 C C . LYS A 1 117 ? -7.801 11.141 20.938 1 94.31 117 LYS A C 1
ATOM 948 O O . LYS A 1 117 ? -7.52 11.578 19.828 1 94.31 117 LYS A O 1
ATOM 953 N N . LYS A 1 118 ? -8.766 11.625 21.688 1 92.19 118 LYS A N 1
ATOM 954 C CA . LYS A 1 118 ? -9.609 12.719 21.219 1 92.19 118 LYS A CA 1
ATOM 955 C C . LYS A 1 118 ? -8.773 13.961 20.906 1 92.19 118 LYS A C 1
ATOM 957 O O . LYS A 1 118 ? -9.078 14.703 19.969 1 92.19 118 LYS A O 1
ATOM 962 N N . SER A 1 119 ? -7.734 14.125 21.641 1 92.19 119 SER A N 1
ATOM 963 C CA . SER A 1 119 ? -6.887 15.297 21.484 1 92.19 119 SER A CA 1
ATOM 964 C C . SER A 1 119 ? -6.152 15.266 20.141 1 92.19 119 SER A C 1
ATOM 966 O O . SER A 1 119 ? -5.625 16.281 19.688 1 92.19 119 SER A O 1
ATOM 968 N N . PHE A 1 120 ? -6.035 14.133 19.547 1 95 120 PHE A N 1
ATOM 969 C CA . PHE A 1 120 ? -5.43 14.016 18.219 1 95 120 PHE A CA 1
ATOM 970 C C . PHE A 1 120 ? -6.227 14.805 17.188 1 95 120 PHE A C 1
ATOM 972 O O . PHE A 1 120 ? -5.66 15.32 16.219 1 95 120 PHE A O 1
ATOM 979 N N . LEU A 1 121 ? -7.527 14.961 17.422 1 92.56 121 LEU A N 1
ATOM 980 C CA . LEU A 1 121 ? -8.438 15.547 16.453 1 92.56 121 LEU A CA 1
ATOM 981 C C . LEU A 1 121 ? -8.633 17.031 16.719 1 92.56 121 LEU A C 1
ATOM 983 O O . LEU A 1 121 ? -9.258 17.734 15.914 1 92.56 121 LEU A O 1
ATOM 987 N N . THR A 1 122 ? -8.086 17.391 17.891 1 87.88 122 THR A N 1
ATOM 988 C CA . THR A 1 122 ? -8.344 18.781 18.281 1 87.88 122 THR A CA 1
ATOM 989 C C . THR A 1 122 ? -7.035 19.5 18.609 1 87.88 122 THR A C 1
ATOM 991 O O . THR A 1 122 ? -6.059 18.859 19.016 1 87.88 122 THR A O 1
ATOM 994 N N . ASN A 1 123 ? -6.977 20.75 18.375 1 82.69 123 ASN A N 1
ATOM 995 C CA . ASN A 1 123 ? -5.887 21.625 18.75 1 82.69 123 ASN A CA 1
ATOM 996 C C . ASN A 1 123 ? -4.535 21.094 18.297 1 82.69 123 ASN A C 1
ATOM 998 O O . ASN A 1 123 ? -3.586 21.031 19.078 1 82.69 123 ASN A O 1
ATOM 1002 N N . TYR A 1 124 ? -4.523 20.594 17.125 1 90.06 124 TYR A N 1
ATOM 1003 C CA . TYR A 1 124 ? -3.264 20.109 16.578 1 90.06 124 TYR A CA 1
ATOM 1004 C C . TYR A 1 124 ? -2.512 21.219 15.867 1 90.06 124 TYR A C 1
ATOM 1006 O O . TYR A 1 124 ? -3.107 22.234 15.484 1 90.06 124 TYR A O 1
ATOM 1014 N N . LEU A 1 125 ? -1.246 21.141 15.828 1 94.62 125 LEU A N 1
ATOM 1015 C CA . LEU A 1 125 ? -0.342 22.078 15.18 1 94.62 125 LEU A CA 1
ATOM 1016 C C . LEU A 1 125 ? -0.394 21.922 13.664 1 94.62 125 LEU A C 1
ATOM 1018 O O . LEU A 1 125 ? -0.413 20.797 13.148 1 94.62 125 LEU A O 1
ATOM 1022 N N . ALA A 1 126 ? -0.469 23.062 12.953 1 97.19 126 ALA A N 1
ATOM 1023 C CA . ALA A 1 126 ? -0.446 23.109 11.492 1 97.19 126 ALA A CA 1
ATOM 1024 C C . ALA A 1 126 ? 0.571 24.125 10.992 1 97.19 126 ALA A C 1
ATOM 1026 O O . ALA A 1 126 ? 0.94 25.047 11.719 1 97.19 126 ALA A O 1
ATOM 1027 N N . PRO A 1 127 ? 1.081 23.922 9.82 1 98.5 127 PRO A N 1
ATOM 1028 C CA . PRO A 1 127 ? 2.006 24.922 9.258 1 98.5 127 PRO A CA 1
ATOM 1029 C C . PRO A 1 127 ? 1.332 26.25 8.953 1 98.5 127 PRO A C 1
ATOM 1031 O O . PRO A 1 127 ? 0.11 26.312 8.797 1 98.5 127 PRO A O 1
ATOM 1034 N N . SER A 1 128 ? 2.156 27.297 8.953 1 98.25 128 SER A N 1
ATOM 1035 C CA . SER A 1 128 ? 1.648 28.625 8.602 1 98.25 128 SER A CA 1
ATOM 1036 C C . SER A 1 128 ? 1.373 28.734 7.105 1 98.25 128 SER A C 1
ATOM 1038 O O . SER A 1 128 ? 1.892 27.938 6.316 1 98.25 128 SER A O 1
ATOM 1040 N N . LYS A 1 129 ? 0.529 29.703 6.781 1 98 129 LYS A N 1
ATOM 1041 C CA . LYS A 1 129 ? 0.232 29.984 5.379 1 98 129 LYS A CA 1
ATOM 1042 C C . LYS A 1 129 ? 1.505 30.297 4.602 1 98 129 LYS A C 1
ATOM 1044 O O . LYS A 1 129 ? 1.712 29.781 3.5 1 98 129 LYS A O 1
ATOM 1049 N N . ASP A 1 130 ? 2.367 31.125 5.152 1 98.44 130 ASP A N 1
ATOM 1050 C CA . ASP A 1 130 ? 3.602 31.531 4.492 1 98.44 130 ASP A CA 1
ATOM 1051 C C . ASP A 1 130 ? 4.492 30.328 4.199 1 98.44 130 ASP A C 1
ATOM 1053 O O . ASP A 1 130 ? 5.082 30.234 3.119 1 98.44 130 ASP A O 1
ATOM 1057 N N . LEU A 1 131 ? 4.586 29.484 5.156 1 98.69 131 LEU A N 1
ATOM 1058 C CA . LEU A 1 131 ? 5.387 28.266 5.004 1 98.69 131 LEU A CA 1
ATOM 1059 C C . LEU A 1 131 ? 4.871 27.422 3.846 1 98.69 131 LEU A C 1
ATOM 1061 O O . LEU A 1 131 ? 5.645 27 2.98 1 98.69 131 LEU A O 1
ATOM 1065 N N . ILE A 1 132 ? 3.592 27.172 3.748 1 98.81 132 ILE A N 1
ATOM 1066 C CA . ILE A 1 132 ? 2.977 26.328 2.736 1 98.81 132 ILE A CA 1
ATOM 1067 C C . ILE A 1 132 ? 3.076 26.984 1.367 1 98.81 132 ILE A C 1
ATOM 1069 O O . ILE A 1 132 ? 3.283 26.312 0.354 1 98.81 132 ILE A O 1
ATOM 1073 N N . ASP A 1 133 ? 2.93 28.359 1.328 1 98.75 133 ASP A N 1
ATOM 1074 C CA . ASP A 1 133 ? 3.076 29.078 0.068 1 98.75 133 ASP A CA 1
ATOM 1075 C C . ASP A 1 133 ? 4.453 28.828 -0.547 1 98.75 133 ASP A C 1
ATOM 1077 O O . ASP A 1 133 ? 4.562 28.578 -1.749 1 98.75 133 ASP A O 1
ATOM 1081 N N . VAL A 1 134 ? 5.449 28.859 0.247 1 98.69 134 VAL A N 1
ATOM 1082 C CA . VAL A 1 134 ? 6.816 28.656 -0.221 1 98.69 134 VAL A CA 1
ATOM 1083 C C . VAL A 1 134 ? 6.988 27.219 -0.708 1 98.69 134 VAL A C 1
ATOM 1085 O O . VAL A 1 134 ? 7.543 26.984 -1.783 1 98.69 134 VAL A O 1
ATOM 1088 N N . LEU A 1 135 ? 6.492 26.297 0.026 1 98.75 135 LEU A N 1
ATOM 1089 C CA . LEU A 1 135 ? 6.645 24.891 -0.332 1 98.75 135 LEU A CA 1
ATOM 1090 C C . LEU A 1 135 ? 5.84 24.562 -1.586 1 98.75 135 LEU A C 1
ATOM 1092 O O . LEU A 1 135 ? 6.277 23.75 -2.412 1 98.75 135 LEU A O 1
ATOM 1096 N N . ALA A 1 136 ? 4.672 25.188 -1.708 1 98.75 136 ALA A N 1
ATOM 1097 C CA . ALA A 1 136 ? 3.818 24.953 -2.871 1 98.75 136 ALA A CA 1
ATOM 1098 C C . ALA A 1 136 ? 4.527 25.359 -4.16 1 98.75 136 ALA A C 1
ATOM 1100 O O . ALA A 1 136 ? 4.336 24.734 -5.203 1 98.75 136 ALA A O 1
ATOM 1101 N N . LEU A 1 137 ? 5.359 26.312 -4.074 1 98.12 137 LEU A N 1
ATOM 1102 C CA . LEU A 1 137 ? 6.016 26.844 -5.266 1 98.12 137 LEU A CA 1
ATOM 1103 C C . LEU A 1 137 ? 7.379 26.203 -5.473 1 98.12 137 LEU A C 1
ATOM 1105 O O . LEU A 1 137 ? 8.023 26.406 -6.504 1 98.12 137 LEU A O 1
ATOM 1109 N N . SER A 1 138 ? 7.82 25.438 -4.562 1 98.31 138 SER A N 1
ATOM 1110 C CA . SER A 1 138 ? 9.117 24.766 -4.66 1 98.31 138 SER A CA 1
ATOM 1111 C C . SER A 1 138 ? 9.039 23.547 -5.57 1 98.31 138 SER A C 1
ATOM 1113 O O . SER A 1 138 ? 8.016 23.297 -6.207 1 98.31 138 SER A O 1
ATOM 1115 N N . ASN A 1 139 ? 10.156 22.766 -5.637 1 97.75 139 ASN A N 1
ATOM 1116 C CA . ASN A 1 139 ? 10.219 21.625 -6.531 1 97.75 139 ASN A CA 1
ATOM 1117 C C . ASN A 1 139 ? 9.984 20.312 -5.781 1 97.75 139 ASN A C 1
ATOM 1119 O O . ASN A 1 139 ? 10.211 19.234 -6.324 1 97.75 139 ASN A O 1
ATOM 1123 N N . ILE A 1 140 ? 9.578 20.453 -4.543 1 98.75 140 ILE A N 1
ATOM 1124 C CA . ILE A 1 140 ? 9.32 19.219 -3.799 1 98.75 140 ILE A CA 1
ATOM 1125 C C . ILE A 1 140 ? 8.125 18.484 -4.406 1 98.75 140 ILE A C 1
ATOM 1127 O O . ILE A 1 140 ? 7.328 19.078 -5.141 1 98.75 140 ILE A O 1
ATOM 1131 N N . LYS A 1 141 ? 8.023 17.188 -4.121 1 98.81 141 LYS A N 1
ATOM 1132 C CA . LYS A 1 141 ? 6.902 16.375 -4.578 1 98.81 141 LYS A CA 1
ATOM 1133 C C . LYS A 1 141 ? 5.703 16.516 -3.645 1 98.81 141 LYS A C 1
ATOM 1135 O O . LYS A 1 141 ? 4.555 16.375 -4.074 1 98.81 141 LYS A O 1
ATOM 1140 N N . GLY A 1 142 ? 6.008 16.703 -2.361 1 98.81 142 GLY A N 1
ATOM 1141 C CA . GLY A 1 142 ? 4.926 16.781 -1.392 1 98.81 142 GLY A CA 1
ATOM 1142 C C . GLY A 1 142 ? 5.41 17.031 0.023 1 98.81 142 GLY A C 1
ATOM 1143 O O . GLY A 1 142 ? 6.609 17.188 0.257 1 98.81 142 GLY A O 1
ATOM 1144 N N . ILE A 1 143 ? 4.441 17.141 0.939 1 98.94 143 ILE A N 1
ATOM 1145 C CA . ILE A 1 143 ? 4.738 17.344 2.354 1 98.94 143 ILE A CA 1
ATOM 1146 C C . ILE A 1 143 ? 4.008 16.297 3.188 1 98.94 143 ILE A C 1
ATOM 1148 O O . ILE A 1 143 ? 3.143 15.578 2.68 1 98.94 143 ILE A O 1
ATOM 1152 N N . GLY A 1 144 ? 4.391 16.188 4.414 1 98.88 144 GLY A N 1
ATOM 1153 C CA . GLY A 1 144 ? 3.711 15.289 5.336 1 98.88 144 GLY A CA 1
ATOM 1154 C C . GLY A 1 144 ? 3.717 15.789 6.77 1 98.88 144 GLY A C 1
ATOM 1155 O O . GLY A 1 144 ? 4.512 16.656 7.121 1 98.88 144 GLY A O 1
ATOM 1156 N N . ILE A 1 145 ? 2.85 15.227 7.551 1 98.88 145 ILE A N 1
ATOM 1157 C CA . ILE A 1 145 ? 2.725 15.633 8.945 1 98.88 145 ILE A CA 1
ATOM 1158 C C . ILE A 1 145 ? 2.225 14.453 9.781 1 98.88 145 ILE A C 1
ATOM 1160 O O . ILE A 1 145 ? 1.521 13.578 9.273 1 98.88 145 ILE A O 1
ATOM 1164 N N . ASP A 1 146 ? 2.59 14.414 11.039 1 98.5 146 ASP A N 1
ATOM 1165 C CA . ASP A 1 146 ? 2.146 13.336 11.914 1 98.5 146 ASP A CA 1
ATOM 1166 C C . ASP A 1 146 ? 0.776 13.641 12.516 1 98.5 146 ASP A C 1
ATOM 1168 O O . ASP A 1 146 ? 0.218 12.828 13.258 1 98.5 146 ASP A O 1
ATOM 1172 N N . GLY A 1 147 ? 0.223 14.758 12.172 1 96.94 147 GLY A N 1
ATOM 1173 C CA . GLY A 1 147 ? -1.105 15.141 12.625 1 96.94 147 GLY A CA 1
ATOM 1174 C C . GLY A 1 147 ? -2.199 14.766 11.648 1 96.94 147 GLY A C 1
ATOM 1175 O O . GLY A 1 147 ? -1.927 14.172 10.602 1 96.94 147 GLY A O 1
ATOM 1176 N N . ILE A 1 148 ? -3.418 15.172 11.922 1 96.19 148 ILE A N 1
ATOM 1177 C CA . ILE A 1 148 ? -4.598 14.727 11.188 1 96.19 148 ILE A CA 1
ATOM 1178 C C . ILE A 1 148 ? -4.75 15.555 9.906 1 96.19 148 ILE A C 1
ATOM 1180 O O . ILE A 1 148 ? -5.391 15.109 8.953 1 96.19 148 ILE A O 1
ATOM 1184 N N . SER A 1 149 ? -4.164 16.766 9.898 1 96.62 149 SER A N 1
ATOM 1185 C CA . SER A 1 149 ? -4.328 17.656 8.742 1 96.62 149 SER A CA 1
ATOM 1186 C C . SER A 1 149 ? -3.252 18.734 8.719 1 96.62 149 SER A C 1
ATOM 1188 O O . SER A 1 149 ? -2.703 19.094 9.766 1 96.62 149 SER A O 1
ATOM 1190 N N . ILE A 1 150 ? -3.006 19.234 7.535 1 98 150 ILE A N 1
ATOM 1191 C CA . ILE A 1 150 ? -2.074 20.344 7.391 1 98 150 ILE A CA 1
ATOM 1192 C C . ILE A 1 150 ? -2.826 21.672 7.539 1 98 150 ILE A C 1
ATOM 1194 O O . ILE A 1 150 ? -2.209 22.734 7.645 1 98 150 ILE A O 1
ATOM 1198 N N . ASP A 1 151 ? -4.137 21.625 7.52 1 97.19 151 ASP A N 1
ATOM 1199 C CA . ASP A 1 151 ? -4.957 22.781 7.852 1 97.19 151 ASP A CA 1
ATOM 1200 C C . ASP A 1 151 ? -5.398 22.734 9.312 1 97.19 151 ASP A C 1
ATOM 1202 O O . ASP A 1 151 ? -5.625 21.656 9.867 1 97.19 151 ASP A O 1
ATOM 1206 N N . PRO A 1 152 ? -5.504 23.906 9.93 1 93 152 PRO A N 1
ATOM 1207 C CA . PRO A 1 152 ? -6.008 23.906 11.305 1 93 152 PRO A CA 1
ATOM 1208 C C . PRO A 1 152 ? -7.461 23.453 11.406 1 93 152 PRO A C 1
ATOM 1210 O O . PRO A 1 152 ? -8.195 23.516 10.422 1 93 152 PRO A O 1
ATOM 1213 N N . SER A 1 153 ? -7.844 23 12.578 1 87.56 153 SER A N 1
ATOM 1214 C CA . SER A 1 153 ? -9.18 22.469 12.805 1 87.56 153 SER A CA 1
ATOM 1215 C C . SER A 1 153 ? -10.25 23.531 12.555 1 87.56 153 SER A C 1
ATOM 1217 O O . SER A 1 153 ? -11.406 23.203 12.289 1 87.56 153 SER A O 1
ATOM 1219 N N . THR A 1 154 ? -9.859 24.781 12.562 1 86.12 154 THR A N 1
ATOM 1220 C CA . THR A 1 154 ? -10.797 25.875 12.406 1 86.12 154 THR A CA 1
ATOM 1221 C C . THR A 1 154 ? -10.898 26.297 10.945 1 86.12 154 THR A C 1
ATOM 1223 O O . THR A 1 154 ? -11.648 27.219 10.602 1 86.12 154 THR A O 1
ATOM 1226 N N . SER A 1 155 ? -10.117 25.594 10.156 1 88.88 155 SER A N 1
ATOM 1227 C CA . SER A 1 155 ? -10.094 26 8.758 1 88.88 155 SER A CA 1
ATOM 1228 C C . SER A 1 155 ? -11.43 25.719 8.078 1 88.88 155 SER A C 1
ATOM 1230 O O . SER A 1 155 ? -12 24.625 8.242 1 88.88 155 SER A O 1
ATOM 1232 N N . GLU A 1 156 ? -11.867 26.625 7.238 1 86.56 156 GLU A N 1
ATOM 1233 C CA . GLU A 1 156 ? -13.062 26.438 6.43 1 86.56 156 GLU A CA 1
ATOM 1234 C C . GLU A 1 156 ? -12.727 26.344 4.949 1 86.56 156 GLU A C 1
ATOM 1236 O O . GLU A 1 156 ? -13.398 25.641 4.195 1 86.56 156 GLU A O 1
ATOM 1241 N N . SER A 1 157 ? -11.688 26.969 4.594 1 91.38 157 SER A N 1
ATOM 1242 C CA . SER A 1 157 ? -11.352 27.078 3.18 1 91.38 157 SER A CA 1
ATOM 1243 C C . SER A 1 157 ? -10.414 25.953 2.744 1 91.38 157 SER A C 1
ATOM 1245 O O . SER A 1 157 ? -10.266 25.688 1.549 1 91.38 157 SER A O 1
ATOM 1247 N N . PHE A 1 158 ? -9.664 25.406 3.715 1 96.19 158 PHE A N 1
ATOM 1248 C CA . PHE A 1 158 ? -8.648 24.406 3.414 1 96.19 158 PHE A CA 1
ATOM 1249 C C . PHE A 1 158 ? -7.617 24.953 2.436 1 96.19 158 PHE A C 1
ATOM 1251 O O . PHE A 1 158 ? -7.227 24.266 1.486 1 96.19 158 PHE A O 1
ATOM 1258 N N . TYR A 1 159 ? -7.273 26.172 2.646 1 97.06 159 TYR A N 1
ATOM 1259 C CA . TYR A 1 159 ? -6.387 26.922 1.752 1 97.06 159 TYR A CA 1
ATOM 1260 C C . TYR A 1 159 ? -5.086 26.156 1.525 1 97.06 159 TYR A C 1
ATOM 1262 O O . TYR A 1 159 ? -4.602 26.062 0.395 1 97.06 159 TYR A O 1
ATOM 1270 N N . LYS A 1 160 ? -4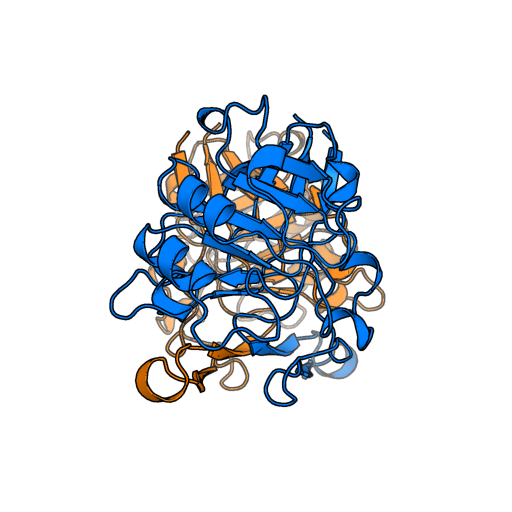.527 25.578 2.58 1 98.25 160 LYS A N 1
ATOM 1271 C CA . LYS A 1 160 ? -3.213 24.953 2.488 1 98.25 160 LYS A CA 1
ATOM 1272 C C . LYS A 1 160 ? -3.266 23.703 1.609 1 98.25 160 LYS A C 1
ATOM 1274 O O . LYS A 1 160 ? -2.402 23.5 0.751 1 98.25 160 LYS A O 1
ATOM 1279 N N . HIS A 1 161 ? -4.293 22.906 1.81 1 98.56 161 HIS A N 1
ATOM 1280 C CA . HIS A 1 161 ? -4.484 21.781 0.892 1 98.56 161 HIS A CA 1
ATOM 1281 C C . HIS A 1 161 ? -4.57 22.266 -0.552 1 98.56 161 HIS A C 1
ATOM 1283 O O . HIS A 1 161 ? -3.855 21.766 -1.423 1 98.56 161 HIS A O 1
ATOM 1289 N N . LYS A 1 162 ? -5.414 23.25 -0.737 1 98.12 162 LYS A N 1
ATOM 1290 C CA . LYS A 1 162 ? -5.766 23.656 -2.096 1 98.12 162 LYS A CA 1
ATOM 1291 C C . LYS A 1 162 ? -4.559 24.234 -2.822 1 98.12 162 LYS A C 1
ATOM 1293 O O . LYS A 1 162 ? -4.336 23.953 -4 1 98.12 162 LYS A O 1
ATOM 1298 N N . ILE A 1 163 ? -3.777 25.047 -2.164 1 98.44 163 ILE A N 1
ATOM 1299 C CA . ILE A 1 163 ? -2.637 25.656 -2.846 1 98.44 163 ILE A CA 1
ATOM 1300 C C . ILE A 1 163 ? -1.601 24.578 -3.164 1 98.44 163 ILE A C 1
ATOM 1302 O O . ILE A 1 163 ? -0.954 24.625 -4.211 1 98.44 163 ILE A O 1
ATOM 1306 N N . LEU A 1 164 ? -1.39 23.641 -2.32 1 98.75 164 LEU A N 1
ATOM 1307 C CA . LEU A 1 164 ? -0.478 22.531 -2.596 1 98.75 164 LEU A CA 1
ATOM 1308 C C . LEU A 1 164 ? -0.976 21.703 -3.771 1 98.75 164 LEU A C 1
ATOM 1310 O O . LEU A 1 164 ? -0.204 21.375 -4.676 1 98.75 164 LEU A O 1
ATOM 1314 N N . PHE A 1 165 ? -2.262 21.406 -3.777 1 98.56 165 PHE A N 1
ATOM 1315 C CA . PHE A 1 165 ? -2.85 20.578 -4.82 1 98.56 165 PHE A CA 1
ATOM 1316 C C . PHE A 1 165 ? -2.82 21.281 -6.164 1 98.56 165 PHE A C 1
ATOM 1318 O O . PHE A 1 165 ? -2.572 20.672 -7.203 1 98.56 165 PHE A O 1
ATOM 1325 N N . THR A 1 166 ? -3.09 22.562 -6.121 1 97.81 166 THR A N 1
ATOM 1326 C CA . THR A 1 166 ? -3.029 23.359 -7.344 1 97.81 166 THR A CA 1
ATOM 1327 C C . THR A 1 166 ? -1.64 23.297 -7.969 1 97.81 166 THR A C 1
ATOM 1329 O O . THR A 1 166 ? -1.499 23.344 -9.195 1 97.81 166 THR A O 1
ATOM 1332 N N . ASN A 1 167 ? -0.674 23.125 -7.121 1 98 167 ASN A N 1
ATOM 1333 C CA . ASN A 1 167 ? 0.7 23.016 -7.602 1 98 167 ASN A CA 1
ATOM 1334 C C . ASN A 1 167 ? 1.156 21.562 -7.676 1 98 167 ASN A C 1
ATOM 1336 O O . ASN A 1 167 ? 2.357 21.281 -7.684 1 98 167 ASN A O 1
ATOM 1340 N N . ASN A 1 168 ? 0.253 20.594 -7.648 1 97.38 168 ASN A N 1
ATOM 1341 C CA . ASN A 1 168 ? 0.445 19.172 -7.879 1 97.38 168 ASN A CA 1
ATOM 1342 C C . ASN A 1 168 ? 1.324 18.547 -6.805 1 97.38 168 ASN A C 1
ATOM 1344 O O . ASN A 1 168 ? 2.158 17.688 -7.102 1 97.38 168 ASN A O 1
ATOM 1348 N N . LYS A 1 169 ? 1.214 19.109 -5.586 1 98.62 169 LYS A N 1
ATOM 1349 C CA . LYS A 1 169 ? 1.938 18.516 -4.465 1 98.62 169 LYS A CA 1
ATOM 1350 C C . LYS A 1 169 ? 1.091 17.453 -3.76 1 98.62 169 LYS A C 1
ATOM 1352 O O . LYS A 1 169 ? -0.125 17.609 -3.631 1 98.62 169 LYS A O 1
ATOM 1357 N N . LEU A 1 170 ? 1.729 16.406 -3.299 1 98.88 170 LEU A N 1
ATOM 1358 C CA . LEU A 1 170 ? 1.089 15.383 -2.473 1 98.88 170 LEU A CA 1
ATOM 1359 C C . LEU A 1 170 ? 1.078 15.805 -1.007 1 98.88 170 LEU A C 1
ATOM 1361 O O . LEU A 1 170 ? 1.945 16.562 -0.565 1 98.88 170 LEU A O 1
ATOM 1365 N N . ILE A 1 171 ? 0.099 15.305 -0.299 1 98.94 171 ILE A N 1
ATOM 1366 C CA . ILE A 1 171 ? 0.034 15.539 1.14 1 98.94 171 ILE A CA 1
ATOM 1367 C C . ILE A 1 171 ? -0.1 14.211 1.873 1 98.94 171 ILE A C 1
ATOM 1369 O O . ILE A 1 171 ? -1.023 13.438 1.605 1 98.94 171 ILE A O 1
ATOM 1373 N N . TYR A 1 172 ? 0.809 13.93 2.766 1 98.94 172 TYR A N 1
ATOM 1374 C CA . TYR A 1 172 ? 0.758 12.766 3.643 1 98.94 172 TYR A CA 1
ATOM 1375 C C . TYR A 1 172 ? 0.328 13.164 5.051 1 98.94 172 TYR A C 1
ATOM 1377 O O . TYR A 1 172 ? 0.921 14.055 5.66 1 98.94 172 TYR A O 1
ATOM 1385 N N . GLU A 1 173 ? -0.671 12.516 5.551 1 98.75 173 GLU A N 1
ATOM 1386 C CA . GLU A 1 173 ? -1.186 12.828 6.883 1 98.75 173 GLU A CA 1
ATOM 1387 C C . GLU A 1 173 ? -1.196 11.594 7.777 1 98.75 173 GLU A C 1
ATOM 1389 O O . GLU A 1 173 ? -1.163 10.469 7.289 1 98.75 173 GLU A O 1
ATOM 1394 N N . CYS A 1 174 ? -1.175 11.828 9.094 1 98.31 174 CYS A N 1
ATOM 1395 C CA . CYS A 1 174 ? -1.199 10.789 10.117 1 98.31 174 CYS A CA 1
ATOM 1396 C C . CYS A 1 174 ? 0.03 9.891 10.016 1 98.31 174 CYS A C 1
ATOM 1398 O O . CYS A 1 174 ? -0.074 8.672 10.141 1 98.31 174 CYS A O 1
ATOM 1400 N N . LEU A 1 175 ? 1.153 10.5 9.758 1 98.81 175 LEU A N 1
ATOM 1401 C CA . LEU A 1 175 ? 2.4 9.742 9.766 1 98.81 175 LEU A CA 1
ATOM 1402 C C . LEU A 1 175 ? 2.812 9.391 11.195 1 98.81 175 LEU A C 1
ATOM 1404 O O . LEU A 1 175 ? 2.496 10.125 12.133 1 98.81 175 LEU A O 1
ATOM 1408 N N . ASN A 1 176 ? 3.465 8.312 11.297 1 98.69 176 ASN A N 1
ATOM 1409 C CA . ASN A 1 176 ? 3.969 7.836 12.578 1 98.69 176 ASN A CA 1
ATOM 1410 C C . ASN A 1 176 ? 5.492 7.762 12.594 1 98.69 176 ASN A C 1
ATOM 1412 O O . ASN A 1 176 ? 6.125 7.758 11.531 1 98.69 176 ASN A O 1
ATOM 1416 N N . ASN A 1 177 ? 6.109 7.844 13.75 1 98.62 177 ASN A N 1
ATOM 1417 C CA . ASN A 1 177 ? 7.52 7.551 14 1 98.62 177 ASN A CA 1
ATOM 1418 C C . ASN A 1 177 ? 8.43 8.5 13.234 1 98.62 177 ASN A C 1
ATOM 1420 O O . ASN A 1 177 ? 9.531 8.125 12.836 1 98.62 177 ASN A O 1
ATOM 1424 N N . LEU A 1 178 ? 7.969 9.703 12.961 1 98.75 178 LEU A N 1
ATOM 1425 C CA . LEU A 1 178 ? 8.805 10.68 12.266 1 98.75 178 LEU A CA 1
ATOM 1426 C C . LEU A 1 178 ? 10.008 11.07 13.117 1 98.75 178 LEU A C 1
ATOM 1428 O O . LEU A 1 178 ? 11.055 11.438 12.578 1 98.75 178 LEU A O 1
ATOM 1432 N N . ASP A 1 179 ? 9.898 10.93 14.383 1 98.31 179 ASP A N 1
ATOM 1433 C CA . ASP A 1 179 ? 10.953 11.328 15.312 1 98.31 179 ASP A CA 1
ATOM 1434 C C . ASP A 1 179 ? 12.227 10.531 15.07 1 98.31 179 ASP A C 1
ATOM 1436 O O . ASP A 1 179 ? 13.336 11.023 15.328 1 98.31 179 ASP A O 1
ATOM 1440 N N . PHE A 1 180 ? 12.148 9.344 14.5 1 97.81 180 PHE A N 1
ATOM 1441 C CA . PHE A 1 180 ? 13.305 8.484 14.242 1 97.81 180 PHE A CA 1
ATOM 1442 C C . PHE A 1 180 ? 14.203 9.094 13.172 1 97.81 180 PHE A C 1
ATOM 1444 O O . PHE A 1 180 ? 15.367 8.703 13.039 1 97.81 180 PHE A O 1
ATOM 1451 N N . PHE A 1 181 ? 13.664 10.078 12.438 1 97.94 181 PHE A N 1
ATOM 1452 C CA . PHE A 1 181 ? 14.414 10.594 11.297 1 97.94 181 PHE A CA 1
ATOM 1453 C C . PHE A 1 181 ? 14.867 12.031 11.555 1 97.94 181 PHE A C 1
ATOM 1455 O O . PHE A 1 181 ? 15.422 12.68 10.656 1 97.94 181 PHE A O 1
ATOM 1462 N N . ILE A 1 182 ? 14.633 12.578 12.742 1 97.12 182 ILE A N 1
ATOM 1463 C CA . ILE A 1 182 ? 15.086 13.93 13.062 1 97.12 182 ILE A CA 1
ATOM 1464 C C . ILE A 1 182 ? 16.594 14.023 12.875 1 97.12 182 ILE A C 1
ATOM 1466 O O . ILE A 1 182 ? 17.344 13.172 13.367 1 97.12 182 ILE A O 1
ATOM 1470 N N . ASN A 1 183 ? 17.078 14.977 12.078 1 94.88 183 ASN A N 1
ATOM 1471 C CA . ASN A 1 183 ? 18.469 15.25 11.766 1 94.88 183 ASN A CA 1
ATOM 1472 C C . ASN A 1 183 ? 19.078 14.148 10.898 1 94.88 183 ASN A C 1
ATOM 1474 O O . ASN A 1 183 ? 20.281 13.906 10.945 1 94.88 183 ASN A O 1
ATOM 1478 N N . LYS A 1 184 ? 18.234 13.367 10.227 1 94.69 184 LYS A N 1
ATOM 1479 C CA . LYS A 1 184 ? 18.688 12.32 9.312 1 94.69 184 LYS A CA 1
ATOM 1480 C C . LYS A 1 184 ? 17.984 12.445 7.961 1 94.69 184 LYS A C 1
ATOM 1482 O O . LYS A 1 184 ? 16.781 12.648 7.895 1 94.69 184 LYS A O 1
ATOM 1487 N N . ASP A 1 185 ? 18.781 12.375 6.941 1 93.19 185 ASP A N 1
ATOM 1488 C CA . ASP A 1 185 ? 18.188 12.188 5.621 1 93.19 185 ASP A CA 1
ATOM 1489 C C . ASP A 1 185 ? 17.766 10.734 5.41 1 93.19 185 ASP A C 1
ATOM 1491 O O . ASP A 1 185 ? 18.438 9.812 5.883 1 93.19 185 ASP A O 1
ATOM 1495 N N . PHE A 1 186 ? 16.703 10.547 4.715 1 97.94 186 PHE A N 1
ATOM 1496 C CA . PHE A 1 186 ? 16.234 9.195 4.434 1 97.94 186 PHE A CA 1
ATOM 1497 C C . PHE A 1 186 ? 15.477 9.148 3.115 1 97.94 186 PHE A C 1
ATOM 1499 O O . PHE A 1 186 ? 15.172 10.188 2.531 1 97.94 186 PHE A O 1
ATOM 1506 N N . TYR A 1 187 ? 15.383 7.965 2.592 1 98.25 187 TYR A N 1
ATOM 1507 C CA . TYR A 1 187 ? 14.57 7.742 1.405 1 98.25 187 TYR A CA 1
ATOM 1508 C C . TYR A 1 187 ? 13.164 7.281 1.785 1 98.25 187 TYR A C 1
ATOM 1510 O O . TYR A 1 187 ? 13.008 6.266 2.465 1 98.25 187 TYR A O 1
ATOM 1518 N N . PHE A 1 188 ? 12.266 8.062 1.442 1 98.81 188 PHE A N 1
ATOM 1519 C CA . PHE A 1 188 ? 10.867 7.867 1.818 1 98.81 188 PHE A CA 1
ATOM 1520 C C . PHE A 1 188 ? 10.117 7.098 0.736 1 98.81 188 PHE A C 1
ATOM 1522 O O . PHE A 1 188 ? 10.328 7.332 -0.456 1 98.81 188 PHE A O 1
ATOM 1529 N N . TYR A 1 189 ? 9.18 6.176 1.157 1 98.81 189 TYR A N 1
ATOM 1530 C CA . TYR A 1 189 ? 8.234 5.465 0.303 1 98.81 189 TYR A CA 1
ATOM 1531 C C . TYR A 1 189 ? 6.816 5.594 0.838 1 98.81 189 TYR A C 1
ATOM 1533 O O . TYR A 1 189 ? 6.508 5.102 1.927 1 98.81 189 TYR A O 1
ATOM 1541 N N . GLY A 1 190 ? 5.938 6.238 0.201 1 98.81 190 GLY A N 1
ATOM 1542 C CA . GLY A 1 190 ? 4.523 6.363 0.52 1 98.81 190 GLY A CA 1
ATOM 1543 C C . GLY A 1 190 ? 3.615 6 -0.64 1 98.81 190 GLY A C 1
ATOM 1544 O O . GLY A 1 190 ? 2.814 6.824 -1.09 1 98.81 190 GLY A O 1
ATOM 1545 N N . VAL A 1 191 ? 3.684 4.824 -1.104 1 98.81 191 VAL A N 1
ATOM 1546 C CA . VAL A 1 191 ? 3.066 4.367 -2.346 1 98.81 191 VAL A CA 1
ATOM 1547 C C . VAL A 1 191 ? 1.612 3.98 -2.09 1 98.81 191 VAL A C 1
ATOM 1549 O O . VAL A 1 191 ? 1.329 3.133 -1.239 1 98.81 191 VAL A O 1
ATOM 1552 N N . PRO A 1 192 ? 0.678 4.547 -2.799 1 98.94 192 PRO A N 1
ATOM 1553 C CA . PRO A 1 192 ? -0.747 4.27 -2.6 1 98.94 192 PRO A CA 1
ATOM 1554 C C . PRO A 1 192 ? -1.216 3.02 -3.338 1 98.94 192 PRO A C 1
ATOM 1556 O O . PRO A 1 192 ? -0.543 2.555 -4.262 1 98.94 192 PRO A O 1
ATOM 1559 N N . LEU A 1 193 ? -2.336 2.463 -2.877 1 98.88 193 LEU A N 1
ATOM 1560 C CA . LEU A 1 193 ? -3.066 1.548 -3.746 1 98.88 193 LEU A CA 1
ATOM 1561 C C . LEU A 1 193 ? -3.453 2.232 -5.055 1 98.88 193 LEU A C 1
ATOM 1563 O O . LEU A 1 193 ? -3.641 3.451 -5.09 1 98.88 193 LEU A O 1
ATOM 1567 N N . LYS A 1 194 ? -3.51 1.467 -6.109 1 98.75 194 LYS A N 1
ATOM 1568 C CA . LYS A 1 194 ? -3.891 2.014 -7.41 1 98.75 194 LYS A CA 1
ATOM 1569 C C . LYS A 1 194 ? -5.406 2.025 -7.578 1 98.75 194 LYS A C 1
ATOM 1571 O O . LYS A 1 194 ? -5.965 1.198 -8.305 1 98.75 194 LYS A O 1
ATOM 1576 N N . ILE A 1 195 ? -6.102 2.994 -6.977 1 98.75 195 ILE A N 1
ATOM 1577 C CA . ILE A 1 195 ? -7.559 3.074 -6.906 1 98.75 195 ILE A CA 1
ATOM 1578 C C . ILE A 1 195 ? -8.086 3.908 -8.07 1 98.75 195 ILE A C 1
ATOM 1580 O O . ILE A 1 195 ? -7.711 5.07 -8.234 1 98.75 195 ILE A O 1
ATOM 1584 N N . THR A 1 196 ? -8.93 3.381 -8.828 1 98.06 196 THR A N 1
ATOM 1585 C CA . THR A 1 196 ? -9.508 4.098 -9.961 1 98.06 196 THR A CA 1
ATOM 1586 C C . THR A 1 196 ? -10.164 5.398 -9.5 1 98.06 196 THR A C 1
ATOM 1588 O O . THR A 1 196 ? -11.016 5.391 -8.609 1 98.06 196 THR A O 1
ATOM 1591 N N . ASN A 1 197 ? -9.68 6.484 -10.055 1 97.62 197 ASN A N 1
ATOM 1592 C CA . ASN A 1 197 ? -10.195 7.812 -9.734 1 97.62 197 ASN A CA 1
ATOM 1593 C C . ASN A 1 197 ? -10.102 8.109 -8.242 1 97.62 197 ASN A C 1
ATOM 1595 O O . ASN A 1 197 ? -10.961 8.797 -7.691 1 97.62 197 ASN A O 1
ATOM 1599 N N . GLY A 1 198 ? -9.156 7.566 -7.594 1 98.56 198 GLY A N 1
ATOM 1600 C CA . GLY A 1 198 ? -9 7.746 -6.156 1 98.56 198 GLY A CA 1
ATOM 1601 C C . GLY A 1 198 ? -8.578 9.148 -5.773 1 98.56 198 GLY A C 1
ATOM 1602 O O . GLY A 1 198 ? -7.688 9.727 -6.402 1 98.56 198 GLY A O 1
ATOM 1603 N N . ASP A 1 199 ? -9.188 9.703 -4.742 1 98.69 199 ASP A N 1
ATOM 1604 C CA . ASP A 1 199 ? -8.852 11.031 -4.223 1 98.69 199 ASP A CA 1
ATOM 1605 C C . ASP A 1 199 ? -7.738 10.938 -3.184 1 98.69 199 ASP A C 1
ATOM 1607 O O . ASP A 1 199 ? -7.281 11.961 -2.67 1 98.69 199 ASP A O 1
ATOM 1611 N N . GLY A 1 200 ? -7.312 9.844 -2.861 1 98.69 200 GLY A N 1
ATOM 1612 C CA . GLY A 1 200 ? -6.281 9.445 -1.913 1 98.69 200 GLY A CA 1
ATOM 1613 C C . GLY A 1 200 ? -6.184 7.941 -1.73 1 98.69 200 GLY A C 1
ATOM 1614 O O . GLY A 1 200 ? -6.688 7.176 -2.555 1 98.69 200 GLY A O 1
ATOM 1615 N N . SER A 1 201 ? -5.516 7.562 -0.69 1 98.88 201 SER A N 1
ATOM 1616 C CA . SER A 1 201 ? -5.359 6.148 -0.368 1 98.88 201 SER A CA 1
ATOM 1617 C C . SER A 1 201 ? -4.75 5.961 1.017 1 98.88 201 SER A C 1
ATOM 1619 O O . SER A 1 201 ? -3.811 6.672 1.388 1 98.88 201 SER A O 1
ATOM 1621 N N . PRO A 1 202 ? -5.285 4.965 1.759 1 98.75 202 PRO A N 1
ATOM 1622 C CA . PRO A 1 202 ? -4.43 4.477 2.846 1 98.75 202 PRO A CA 1
ATOM 1623 C C . PRO A 1 202 ? -3.113 3.887 2.344 1 98.75 202 PRO A C 1
ATOM 1625 O O . PRO A 1 202 ? -3.059 3.346 1.237 1 98.75 202 PRO A O 1
ATOM 1628 N N . ILE A 1 203 ? -2.08 4.059 3.127 1 98.88 203 ILE A N 1
ATOM 1629 C CA . ILE A 1 203 ? -0.781 3.58 2.668 1 98.88 203 ILE A CA 1
ATOM 1630 C C . ILE A 1 203 ? -0.046 2.895 3.816 1 98.88 203 ILE A C 1
ATOM 1632 O O . ILE A 1 203 ? -0.456 3 4.977 1 98.88 203 ILE A O 1
ATOM 1636 N N . ARG A 1 204 ? 0.932 2.152 3.51 1 98.88 204 ARG A N 1
ATOM 1637 C CA . ARG A 1 204 ? 2 1.752 4.418 1 98.88 204 ARG A CA 1
ATOM 1638 C C . ARG A 1 204 ? 3.297 2.488 4.102 1 98.88 204 ARG A C 1
ATOM 1640 O O . ARG A 1 204 ? 4.148 1.97 3.377 1 98.88 204 ARG A O 1
ATOM 1647 N N . ALA A 1 205 ? 3.457 3.598 4.66 1 98.88 205 ALA A N 1
ATOM 1648 C CA . ALA A 1 205 ? 4.633 4.43 4.426 1 98.88 205 ALA A CA 1
ATOM 1649 C C . ALA A 1 205 ? 5.824 3.938 5.242 1 98.88 205 ALA A C 1
ATOM 1651 O O . ALA A 1 205 ? 5.656 3.418 6.348 1 98.88 205 ALA A O 1
ATOM 1652 N N . PHE A 1 206 ? 7.008 4.113 4.691 1 98.81 206 PHE A N 1
ATOM 1653 C CA . PHE A 1 206 ? 8.219 3.752 5.422 1 98.81 206 PHE A CA 1
ATOM 1654 C C . PHE A 1 206 ? 9.414 4.543 4.914 1 98.81 206 PHE A C 1
ATOM 1656 O O . PHE A 1 206 ? 9.352 5.148 3.84 1 98.81 206 PHE A O 1
ATOM 1663 N N . GLY A 1 207 ? 10.43 4.637 5.73 1 98.62 207 GLY A N 1
ATOM 1664 C CA . GLY A 1 207 ? 11.68 5.289 5.383 1 98.62 207 GLY A CA 1
ATOM 1665 C C . GLY A 1 207 ? 12.891 4.379 5.52 1 98.62 207 GLY A C 1
ATOM 1666 O O . GLY A 1 207 ? 12.945 3.543 6.422 1 98.62 207 GLY A O 1
ATOM 1667 N N . LYS A 1 208 ? 13.812 4.535 4.598 1 97.06 208 LYS A N 1
ATOM 1668 C CA . LYS A 1 208 ? 15.109 3.879 4.656 1 97.06 208 LYS A CA 1
ATOM 1669 C C . LYS A 1 208 ? 16.219 4.883 4.949 1 97.06 208 LYS A C 1
ATOM 1671 O O . LYS A 1 208 ? 16.406 5.848 4.203 1 97.06 208 LYS A O 1
ATOM 1676 N N . ILE A 1 209 ? 16.922 4.613 6.039 1 91.69 209 ILE A N 1
ATOM 1677 C CA . ILE A 1 209 ? 18 5.523 6.402 1 91.69 209 ILE A CA 1
ATOM 1678 C C . ILE A 1 209 ? 19.125 5.418 5.383 1 91.69 209 ILE A C 1
ATOM 1680 O O . ILE A 1 209 ? 19.5 4.312 4.98 1 91.69 209 ILE A O 1
ATOM 1684 N N . ILE A 1 210 ? 19.547 6.492 4.742 1 80.25 210 ILE A N 1
ATOM 1685 C CA . ILE A 1 210 ? 20.609 6.555 3.748 1 80.25 210 ILE A CA 1
ATOM 1686 C C . ILE A 1 210 ? 21.922 6.977 4.414 1 80.25 210 ILE A C 1
ATOM 1688 O O . ILE A 1 210 ? 21.906 7.691 5.418 1 80.25 210 ILE A O 1
ATOM 1692 N N . MET B 1 1 ? 16.875 5.48 -13 1 68.06 1 MET B N 1
ATOM 1693 C CA . MET B 1 1 ? 16.312 4.223 -12.523 1 68.06 1 MET B CA 1
ATOM 1694 C C . MET B 1 1 ? 14.852 4.086 -12.938 1 68.06 1 MET B C 1
ATOM 1696 O O . MET B 1 1 ? 14.086 5.051 -12.852 1 68.06 1 MET B O 1
ATOM 1700 N N . LYS B 1 2 ? 14.586 2.938 -13.617 1 89.44 2 LYS B N 1
ATOM 1701 C CA . LYS B 1 2 ? 13.25 2.725 -14.172 1 89.44 2 LYS B CA 1
ATOM 1702 C C . LYS B 1 2 ? 12.367 1.936 -13.203 1 89.44 2 LYS B C 1
ATOM 1704 O O . LYS B 1 2 ? 12.797 0.916 -12.664 1 89.44 2 LYS B O 1
ATOM 1709 N N . ILE B 1 3 ? 11.258 2.529 -12.742 1 97.44 3 ILE B N 1
ATOM 1710 C CA . ILE B 1 3 ? 10.273 1.899 -11.867 1 97.44 3 ILE B CA 1
ATOM 1711 C C . ILE B 1 3 ? 9.117 1.344 -12.703 1 97.44 3 ILE B C 1
ATOM 1713 O O . ILE B 1 3 ? 8.578 2.041 -13.562 1 97.44 3 ILE B O 1
ATOM 1717 N N . ILE B 1 4 ? 8.797 0.086 -12.516 1 98.31 4 ILE B N 1
ATOM 1718 C CA . ILE B 1 4 ? 7.695 -0.552 -13.234 1 98.31 4 ILE B CA 1
ATOM 1719 C C . ILE B 1 4 ? 6.59 -0.934 -12.25 1 98.31 4 ILE B C 1
ATOM 1721 O O . ILE B 1 4 ? 6.852 -1.586 -11.234 1 98.31 4 ILE B O 1
ATOM 1725 N N . ASP B 1 5 ? 5.43 -0.469 -12.523 1 98.62 5 ASP B N 1
ATOM 1726 C CA . ASP B 1 5 ? 4.242 -0.817 -11.75 1 98.62 5 ASP B CA 1
ATOM 1727 C C . ASP B 1 5 ? 3.826 -2.264 -12 1 98.62 5 ASP B C 1
ATOM 1729 O O . ASP B 1 5 ? 3.576 -2.652 -13.148 1 98.62 5 ASP B O 1
ATOM 1733 N N . LEU B 1 6 ? 3.688 -3.027 -10.945 1 98.88 6 LEU B N 1
ATOM 1734 C CA . LEU B 1 6 ? 3.395 -4.449 -11.07 1 98.88 6 LEU B CA 1
ATOM 1735 C C . LEU B 1 6 ? 1.976 -4.758 -10.602 1 98.88 6 LEU B C 1
ATOM 1737 O O . LEU B 1 6 ? 1.656 -5.906 -10.289 1 98.88 6 LEU B O 1
ATOM 1741 N N . SER B 1 7 ? 1.14 -3.758 -10.469 1 98.75 7 SER B N 1
ATOM 1742 C CA . SER B 1 7 ? -0.194 -3.936 -9.906 1 98.75 7 SER B CA 1
ATOM 1743 C C . SER B 1 7 ? -1.275 -3.652 -10.938 1 98.75 7 SER B C 1
ATOM 1745 O O . SER B 1 7 ? -1.106 -2.785 -11.805 1 98.75 7 SER B O 1
ATOM 1747 N N . HIS B 1 8 ? -2.295 -4.41 -10.844 1 98.31 8 HIS B N 1
ATOM 1748 C CA . HIS B 1 8 ? -3.527 -4.051 -11.531 1 98.31 8 HIS B CA 1
ATOM 1749 C C . HIS B 1 8 ? -4.277 -2.953 -10.789 1 98.31 8 HIS B C 1
ATOM 1751 O O . HIS B 1 8 ? -4.156 -2.828 -9.57 1 98.31 8 HIS B O 1
ATOM 1757 N N . THR B 1 9 ? -5.055 -2.191 -11.547 1 97.81 9 THR B N 1
ATOM 1758 C CA . THR B 1 9 ? -5.859 -1.129 -10.953 1 97.81 9 THR B CA 1
ATOM 1759 C C . THR B 1 9 ? -7.023 -1.711 -10.164 1 97.81 9 THR B C 1
ATOM 1761 O O . THR B 1 9 ? -7.676 -2.66 -10.602 1 97.81 9 THR B O 1
ATOM 1764 N N . LEU B 1 10 ? -7.238 -1.234 -8.922 1 98.25 10 LEU B N 1
ATOM 1765 C CA . LEU B 1 10 ? -8.445 -1.556 -8.164 1 98.25 10 LEU B CA 1
ATOM 1766 C C . LEU B 1 10 ? -9.656 -0.825 -8.734 1 98.25 10 LEU B C 1
ATOM 1768 O O . LEU B 1 10 ? -9.688 0.407 -8.758 1 98.25 10 LEU B O 1
ATOM 1772 N N . ASP B 1 11 ? -10.539 -1.593 -9.164 1 97.12 11 ASP B N 1
ATOM 1773 C CA . ASP B 1 11 ? -11.734 -1.077 -9.828 1 97.12 11 ASP B CA 1
ATOM 1774 C C . ASP B 1 11 ? -12.953 -1.938 -9.516 1 97.12 11 ASP B C 1
ATOM 1776 O O . ASP B 1 11 ? -12.836 -3.146 -9.305 1 97.12 11 ASP B O 1
ATOM 1780 N N . GLU B 1 12 ? -14.117 -1.337 -9.531 1 96.75 12 GLU B N 1
ATOM 1781 C CA . GLU B 1 12 ? -15.344 -2.055 -9.203 1 96.75 12 GLU B CA 1
ATOM 1782 C C . GLU B 1 12 ? -15.68 -3.094 -10.273 1 96.75 12 GLU B C 1
ATOM 1784 O O . GLU B 1 12 ? -16.453 -4.02 -10.023 1 96.75 12 GLU B O 1
ATOM 1789 N N . ASN B 1 13 ? -15.094 -3.018 -11.398 1 93.75 13 ASN B N 1
ATOM 1790 C CA . ASN B 1 13 ? -15.484 -3.865 -12.516 1 93.75 13 ASN B CA 1
ATOM 1791 C C . ASN B 1 13 ? -14.516 -5.027 -12.711 1 93.75 13 ASN B C 1
ATOM 1793 O O . ASN B 1 13 ? -14.633 -5.793 -13.664 1 93.75 13 ASN B O 1
ATOM 1797 N N . ILE B 1 14 ? -13.578 -5.191 -11.812 1 92.69 14 ILE B N 1
ATOM 1798 C CA . ILE B 1 14 ? -12.625 -6.27 -12.023 1 92.69 14 ILE B CA 1
ATOM 1799 C C . ILE B 1 14 ? -13.289 -7.613 -11.742 1 92.69 14 ILE B C 1
ATOM 1801 O O . ILE B 1 14 ? -14.219 -7.695 -10.938 1 92.69 14 ILE B O 1
ATOM 1805 N N . ILE B 1 15 ? -12.789 -8.602 -12.375 1 89.31 15 ILE B N 1
ATOM 1806 C CA . ILE B 1 15 ? -13.32 -9.953 -12.203 1 89.31 15 ILE B CA 1
ATOM 1807 C C . ILE B 1 15 ? -12.922 -10.492 -10.836 1 89.31 15 ILE B C 1
ATOM 1809 O O . ILE B 1 15 ? -11.812 -10.242 -10.359 1 89.31 15 ILE B O 1
ATOM 1813 N N . THR B 1 16 ? -13.844 -11.117 -10.188 1 89.31 16 THR B N 1
ATOM 1814 C CA . THR B 1 16 ? -13.602 -11.773 -8.906 1 89.31 16 THR B CA 1
ATOM 1815 C C . THR B 1 16 ? -14.062 -13.227 -8.945 1 89.31 16 THR B C 1
ATOM 1817 O O . THR B 1 16 ? -15.016 -13.562 -9.656 1 89.31 16 THR B O 1
ATOM 1820 N N . TYR B 1 17 ? -13.359 -14.062 -8.25 1 80.69 17 TYR B N 1
ATOM 1821 C CA . TYR B 1 17 ? -13.719 -15.477 -8.164 1 80.69 17 TYR B CA 1
ATOM 1822 C C . TYR B 1 17 ? -15.109 -15.648 -7.578 1 80.69 17 TYR B C 1
ATOM 1824 O O . TYR B 1 17 ? -15.891 -16.484 -8.039 1 80.69 17 TYR B O 1
ATOM 1832 N N . ASP B 1 18 ? -15.391 -14.883 -6.578 1 85.62 18 ASP B N 1
ATOM 1833 C CA . ASP B 1 18 ? -16.656 -14.906 -5.852 1 85.62 18 ASP B CA 1
ATOM 1834 C C . ASP B 1 18 ? -17.281 -13.516 -5.793 1 85.62 18 ASP B C 1
ATOM 1836 O O . ASP B 1 18 ? -16.578 -12.516 -5.637 1 85.62 18 ASP B O 1
ATOM 1840 N N . ASP B 1 19 ? -18.594 -13.453 -5.977 1 88.5 19 ASP B N 1
ATOM 1841 C CA . ASP B 1 19 ? -19.312 -12.18 -5.938 1 88.5 19 ASP B CA 1
ATOM 1842 C C . ASP B 1 19 ? -19.094 -11.469 -4.605 1 88.5 19 ASP B C 1
ATOM 1844 O O . ASP B 1 19 ? -19.125 -10.234 -4.547 1 88.5 19 ASP B O 1
ATOM 1848 N N . LEU B 1 20 ? -18.859 -12.266 -3.627 1 89.31 20 LEU B N 1
ATOM 1849 C CA . LEU B 1 20 ? -18.656 -11.703 -2.295 1 89.31 20 LEU B CA 1
ATOM 1850 C C . LEU B 1 20 ? -17.375 -10.891 -2.238 1 89.31 20 LEU B C 1
ATOM 1852 O O . LEU B 1 20 ? -17.172 -10.094 -1.321 1 89.31 20 LEU B O 1
ATOM 1856 N N . GLU B 1 21 ? -16.547 -11.062 -3.213 1 92.19 21 GLU B N 1
ATOM 1857 C CA . GLU B 1 21 ? -15.242 -10.422 -3.184 1 92.19 21 GLU B CA 1
ATOM 1858 C C . GLU B 1 21 ? -15.211 -9.188 -4.082 1 92.19 21 GLU B C 1
ATOM 1860 O O . GLU B 1 21 ? -14.164 -8.57 -4.277 1 92.19 21 GLU B O 1
ATOM 1865 N N . LYS B 1 22 ? -16.391 -8.812 -4.562 1 95.5 22 LYS B N 1
ATOM 1866 C CA . LYS B 1 22 ? -16.484 -7.637 -5.426 1 95.5 22 LYS B CA 1
ATOM 1867 C C . LYS B 1 22 ? -16 -6.383 -4.699 1 95.5 22 LYS B C 1
ATOM 1869 O O . LYS B 1 22 ? -16.188 -6.258 -3.486 1 95.5 22 LYS B O 1
ATOM 1874 N N . ILE B 1 23 ? -15.43 -5.496 -5.441 1 97.69 23 ILE B N 1
ATOM 1875 C CA . ILE B 1 23 ? -14.945 -4.219 -4.934 1 97.69 23 ILE B CA 1
ATOM 1876 C C . ILE B 1 23 ? -16.031 -3.15 -5.094 1 97.69 23 ILE B C 1
ATOM 1878 O O . ILE B 1 23 ? -16.688 -3.078 -6.137 1 97.69 23 ILE B O 1
ATOM 1882 N N . TYR B 1 24 ? -16.25 -2.385 -4.078 1 97.88 24 TYR B N 1
ATOM 1883 C CA . TYR B 1 24 ? -17.141 -1.225 -4.137 1 97.88 24 TYR B CA 1
ATOM 1884 C C . TYR B 1 24 ? -16.391 0.047 -3.744 1 97.88 24 TYR B C 1
ATOM 1886 O O . TYR B 1 24 ? -15.719 0.087 -2.713 1 97.88 24 TYR B O 1
ATOM 1894 N N . ILE B 1 25 ? -16.453 1.021 -4.555 1 98 25 ILE B N 1
ATOM 1895 C CA . ILE B 1 25 ? -15.875 2.344 -4.332 1 98 25 ILE B CA 1
ATOM 1896 C C . ILE B 1 25 ? -16.984 3.395 -4.355 1 98 25 ILE B C 1
ATOM 1898 O O . ILE B 1 25 ? -17.516 3.729 -5.422 1 98 25 ILE B O 1
ATOM 1902 N N . LYS B 1 26 ? -17.297 3.928 -3.184 1 97.31 26 LYS B N 1
ATOM 1903 C CA . LYS B 1 26 ? -18.438 4.824 -3.07 1 97.31 26 LYS B CA 1
ATOM 1904 C C . LYS B 1 26 ? -18.016 6.215 -2.617 1 97.31 26 LYS B C 1
ATOM 1906 O O . LYS B 1 26 ? -17.266 6.355 -1.645 1 97.31 26 LYS B O 1
ATOM 1911 N N . LYS B 1 27 ? -18.578 7.246 -3.311 1 96.62 27 LYS B N 1
ATOM 1912 C CA . LYS B 1 27 ? -18.344 8.617 -2.867 1 96.62 27 LYS B CA 1
ATOM 1913 C C . LYS B 1 27 ? -19.094 8.914 -1.573 1 96.62 27 LYS B C 1
ATOM 1915 O O . LYS B 1 27 ? -20.312 8.688 -1.489 1 96.62 27 LYS B O 1
ATOM 1920 N N . LEU B 1 28 ? -18.359 9.336 -0.549 1 96.5 28 LEU B N 1
ATOM 1921 C CA . LEU B 1 28 ? -18.984 9.75 0.704 1 96.5 28 LEU B CA 1
ATOM 1922 C C . LEU B 1 28 ? -19.219 11.258 0.723 1 96.5 28 LEU B C 1
ATOM 1924 O O . LEU B 1 28 ? -20.109 11.742 1.429 1 96.5 28 LEU B O 1
ATOM 1928 N N . SER B 1 29 ? -18.359 12.031 0.048 1 95.62 29 SER B N 1
ATOM 1929 C CA . SER B 1 29 ? -18.438 13.484 -0.085 1 95.62 29 SER B CA 1
ATOM 1930 C C . SER B 1 29 ? -18 13.938 -1.472 1 95.62 29 SER B C 1
ATOM 1932 O O . SER B 1 29 ? -17.391 13.164 -2.217 1 95.62 29 SER B O 1
ATOM 1934 N N . SER B 1 30 ? -18.359 15.172 -1.839 1 95.94 30 SER B N 1
ATOM 1935 C CA . SER B 1 30 ? -17.984 15.719 -3.137 1 95.94 30 SER B CA 1
ATOM 1936 C C . SER B 1 30 ? -17.469 17.156 -3.006 1 95.94 30 SER B C 1
ATOM 1938 O O . SER B 1 30 ? -17.891 17.891 -2.111 1 95.94 30 SER B O 1
ATOM 1940 N N . ILE B 1 31 ? -16.641 17.5 -3.9 1 95.88 31 ILE B N 1
ATOM 1941 C CA . ILE B 1 31 ? -16.031 18.828 -3.879 1 95.88 31 ILE B CA 1
ATOM 1942 C C . ILE B 1 31 ? -17.125 19.891 -3.994 1 95.88 31 ILE B C 1
ATOM 1944 O O . ILE B 1 31 ? -17.109 20.875 -3.262 1 95.88 31 ILE B O 1
ATOM 1948 N N . ASN B 1 32 ? -18.047 19.75 -4.879 1 95.06 32 ASN B N 1
ATOM 1949 C CA . ASN B 1 32 ? -19.094 20.719 -5.141 1 95.06 32 ASN B CA 1
ATOM 1950 C C . ASN B 1 32 ? -19.953 20.984 -3.904 1 95.06 32 ASN B C 1
ATOM 1952 O O . ASN B 1 32 ? -20.375 22.109 -3.654 1 95.06 32 ASN B O 1
ATOM 1956 N N . TYR B 1 33 ? -20.219 19.984 -3.086 1 94.62 33 TYR B N 1
ATOM 1957 C CA . TYR B 1 33 ? -21.141 20.109 -1.973 1 94.62 33 TYR B CA 1
ATOM 1958 C C . TYR B 1 33 ? -20.406 20.266 -0.652 1 94.62 33 TYR B C 1
ATOM 1960 O O . TYR B 1 33 ? -20.812 21.047 0.204 1 94.62 33 TYR B O 1
ATOM 1968 N N . ASP B 1 34 ? -19.219 19.562 -0.521 1 93.38 34 ASP B N 1
ATOM 1969 C CA . ASP B 1 34 ? -18.562 19.484 0.778 1 93.38 34 ASP B CA 1
ATOM 1970 C C . ASP B 1 34 ? -17.219 20.219 0.761 1 93.38 34 ASP B C 1
ATOM 1972 O O . ASP B 1 34 ? -16.656 20.5 1.816 1 93.38 34 ASP B O 1
ATOM 1976 N N . GLY B 1 35 ? -16.734 20.516 -0.43 1 94.56 35 GLY B N 1
ATOM 1977 C CA . GLY B 1 35 ? -15.43 21.156 -0.557 1 94.56 35 GLY B CA 1
ATOM 1978 C C . GLY B 1 35 ? -14.289 20.172 -0.679 1 94.56 35 GLY B C 1
ATOM 1979 O O . GLY B 1 35 ? -13.141 20.562 -0.882 1 94.56 35 GLY B O 1
ATOM 1980 N N . TYR B 1 36 ? -14.586 18.875 -0.484 1 96.19 36 TYR B N 1
ATOM 1981 C CA . TYR B 1 36 ? -13.602 17.797 -0.615 1 96.19 36 TYR B CA 1
ATOM 1982 C C . TYR B 1 36 ? -14.273 16.5 -1.057 1 96.19 36 TYR B C 1
ATOM 1984 O O . TYR B 1 36 ? -15.492 16.359 -0.964 1 96.19 36 TYR B O 1
ATOM 1992 N N . GLU B 1 37 ? -13.453 15.609 -1.599 1 96.88 37 GLU B N 1
ATOM 1993 C CA . GLU B 1 37 ? -13.914 14.273 -1.961 1 96.88 37 GLU B CA 1
ATOM 1994 C C . GLU B 1 37 ? -13.289 13.211 -1.06 1 96.88 37 GLU B C 1
ATOM 1996 O O . GLU B 1 37 ? -12.102 13.273 -0.748 1 96.88 37 GLU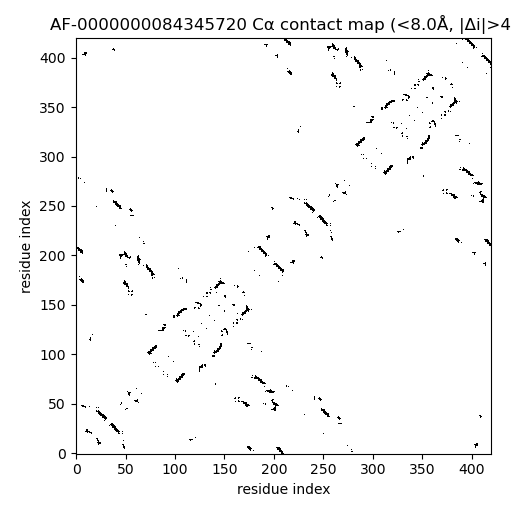 B O 1
ATOM 2001 N N . VAL B 1 38 ? -14.055 12.344 -0.518 1 97.19 38 VAL B N 1
ATOM 2002 C CA . VAL B 1 38 ? -13.664 11.148 0.22 1 97.19 38 VAL B CA 1
ATOM 2003 C C . VAL B 1 38 ? -14.438 9.945 -0.304 1 97.19 38 VAL B C 1
ATOM 2005 O O . VAL B 1 38 ? -15.648 10.023 -0.532 1 97.19 38 VAL B O 1
ATOM 2008 N N . LYS B 1 39 ? -13.742 8.938 -0.545 1 98.19 39 LYS B N 1
ATOM 2009 C CA . LYS B 1 39 ? -14.398 7.719 -1.004 1 98.19 39 LYS B CA 1
ATOM 2010 C C . LYS B 1 39 ? -14.281 6.609 0.037 1 98.19 39 LYS B C 1
ATOM 2012 O O . LYS B 1 39 ? -13.258 6.48 0.704 1 98.19 39 LYS B O 1
ATOM 2017 N N . ARG B 1 40 ? -15.352 5.82 0.14 1 98.12 40 ARG B N 1
ATOM 2018 C CA . ARG B 1 40 ? -15.328 4.562 0.881 1 98.12 40 ARG B CA 1
ATOM 2019 C C . ARG B 1 40 ? -14.898 3.404 -0.014 1 98.12 40 ARG B C 1
ATOM 2021 O O . ARG B 1 40 ? -15.391 3.27 -1.139 1 98.12 40 ARG B O 1
ATOM 2028 N N . LEU B 1 41 ? -13.977 2.654 0.463 1 98.5 41 LEU B N 1
ATOM 2029 C CA . LEU B 1 41 ? -13.5 1.453 -0.213 1 98.5 41 LEU B CA 1
ATOM 2030 C C . LEU B 1 41 ? -14 0.198 0.49 1 98.5 41 LEU B C 1
ATOM 2032 O O . LEU B 1 41 ? -13.812 0.039 1.698 1 98.5 41 LEU B O 1
ATOM 2036 N N . SER B 1 42 ? -14.68 -0.616 -0.238 1 98.12 42 SER B N 1
ATOM 2037 C CA . SER B 1 42 ? -15.023 -1.964 0.207 1 98.12 42 SER B CA 1
ATOM 2038 C C . SER B 1 42 ? -14.383 -3.02 -0.689 1 98.12 42 SER B C 1
ATOM 2040 O O . SER B 1 42 ? -14.773 -3.178 -1.847 1 98.12 42 SER B O 1
ATOM 2042 N N . LEU B 1 43 ? -13.391 -3.713 -0.181 1 98.25 43 LEU B N 1
ATOM 2043 C CA . LEU B 1 43 ? -12.641 -4.734 -0.899 1 98.25 43 LEU B CA 1
ATOM 2044 C C . LEU B 1 43 ? -12.125 -5.805 0.058 1 98.25 43 LEU B C 1
ATOM 2046 O O . LEU B 1 43 ? -12.445 -5.785 1.248 1 98.25 43 LEU B O 1
ATOM 2050 N N . THR B 1 44 ? -11.422 -6.801 -0.446 1 98.12 44 THR B N 1
ATOM 2051 C CA . THR B 1 44 ? -10.945 -7.859 0.437 1 98.12 44 THR B CA 1
ATOM 2052 C C . THR B 1 44 ? -9.422 -7.812 0.566 1 98.12 44 THR B C 1
ATOM 2054 O O . THR B 1 44 ? -8.75 -7.09 -0.175 1 98.12 44 THR B O 1
ATOM 2057 N N . THR B 1 45 ? -8.953 -8.523 1.487 1 98.44 45 THR B N 1
ATOM 2058 C CA . THR B 1 45 ? -7.52 -8.672 1.708 1 98.44 45 THR B CA 1
ATOM 2059 C C . THR B 1 45 ? -6.848 -9.328 0.504 1 98.44 45 THR B C 1
ATOM 2061 O O . THR B 1 45 ? -5.621 -9.297 0.38 1 98.44 45 THR B O 1
ATOM 2064 N N . HIS B 1 46 ? -7.582 -9.852 -0.445 1 97.69 46 HIS B N 1
ATOM 2065 C CA . HIS B 1 46 ? -7.023 -10.562 -1.593 1 97.69 46 HIS B CA 1
ATOM 2066 C C . HIS B 1 46 ? -7.551 -9.984 -2.902 1 97.69 46 HIS B C 1
ATOM 2068 O O . HIS B 1 46 ? -7.691 -10.703 -3.891 1 97.69 46 HIS B O 1
ATOM 2074 N N . SER B 1 47 ? -7.949 -8.758 -2.875 1 97.5 47 SER B N 1
ATOM 2075 C CA . SER B 1 47 ? -8.43 -8.078 -4.074 1 97.5 47 SER B CA 1
ATOM 2076 C C . SER B 1 47 ? -7.277 -7.668 -4.984 1 97.5 47 SER B C 1
ATOM 2078 O O . SER B 1 47 ? -6.344 -6.996 -4.543 1 97.5 47 SER B O 1
ATOM 2080 N N . SER B 1 48 ? -7.43 -8.047 -6.316 1 97.06 48 SER B N 1
ATOM 2081 C CA . SER B 1 48 ? -6.457 -7.629 -7.316 1 97.06 48 SER B CA 1
ATOM 2082 C C . SER B 1 48 ? -5.043 -8.055 -6.926 1 97.06 48 SER B C 1
ATOM 2084 O O . SER B 1 48 ? -4.844 -9.148 -6.398 1 97.06 48 SER B O 1
ATOM 2086 N N . THR B 1 49 ? -4.02 -7.305 -7.383 1 98.69 49 THR B N 1
ATOM 2087 C CA . THR B 1 49 ? -2.662 -7.609 -6.941 1 98.69 49 THR B CA 1
ATOM 2088 C C . THR B 1 49 ? -2.566 -7.574 -5.422 1 98.69 49 THR B C 1
ATOM 2090 O O . THR B 1 49 ? -2.953 -6.586 -4.793 1 98.69 49 THR B O 1
ATOM 2093 N N . HIS B 1 50 ? -2.125 -8.703 -4.82 1 98.81 50 HIS B N 1
ATOM 2094 C CA . HIS B 1 50 ? -2.133 -8.773 -3.361 1 98.81 50 HIS B CA 1
ATOM 2095 C C . HIS B 1 50 ? -1.053 -9.719 -2.85 1 98.81 50 HIS B C 1
ATOM 2097 O O . HIS B 1 50 ? -0.426 -10.438 -3.635 1 98.81 50 HIS B O 1
ATOM 2103 N N . VAL B 1 51 ? -0.825 -9.641 -1.558 1 98.94 51 VAL B N 1
ATOM 2104 C CA . VAL B 1 51 ? 0.091 -10.547 -0.873 1 98.94 51 VAL B CA 1
ATOM 2105 C C . VAL B 1 51 ? -0.665 -11.336 0.191 1 98.94 51 VAL B C 1
ATOM 2107 O O . VAL B 1 51 ? -1.512 -10.789 0.899 1 98.94 51 VAL B O 1
ATOM 2110 N N . ASP B 1 52 ? -0.384 -12.594 0.215 1 98.81 52 ASP B N 1
ATOM 2111 C CA . ASP B 1 52 ? -0.933 -13.484 1.232 1 98.81 52 ASP B CA 1
ATOM 2112 C C . ASP B 1 52 ? 0.036 -13.648 2.4 1 98.81 52 ASP B C 1
ATOM 2114 O O . ASP B 1 52 ? 1.232 -13.859 2.197 1 98.81 52 ASP B O 1
ATOM 2118 N N . ALA B 1 53 ? -0.491 -13.516 3.59 1 98.56 53 ALA B N 1
ATOM 2119 C CA . ALA B 1 53 ? 0.267 -13.852 4.793 1 98.56 53 ALA B CA 1
ATOM 2120 C C . ALA B 1 53 ? -0.007 -15.289 5.234 1 98.56 53 ALA B C 1
ATOM 2122 O O . ALA B 1 53 ? -1.016 -15.883 4.844 1 98.56 53 ALA B O 1
ATOM 2123 N N . PRO B 1 54 ? 0.852 -15.859 6.059 1 98.44 54 PRO B N 1
ATOM 2124 C CA . PRO B 1 54 ? 0.707 -17.266 6.457 1 98.44 54 PRO B CA 1
ATOM 2125 C C . PRO B 1 54 ? -0.622 -17.547 7.152 1 98.44 54 PRO B C 1
ATOM 2127 O O . PRO B 1 54 ? -1.211 -18.609 6.961 1 98.44 54 PRO B O 1
ATOM 2130 N N . ASN B 1 55 ? -1.199 -16.609 7.871 1 98.06 55 ASN B N 1
ATOM 2131 C CA . ASN B 1 55 ? -2.441 -16.844 8.594 1 98.06 55 ASN B CA 1
ATOM 2132 C C . ASN B 1 55 ? -3.643 -16.875 7.656 1 98.06 55 ASN B C 1
ATOM 2134 O O . ASN B 1 55 ? -4.773 -17.094 8.094 1 98.06 55 ASN B O 1
ATOM 2138 N N . HIS B 1 56 ? -3.432 -16.688 6.387 1 98.38 56 HIS B N 1
ATOM 2139 C CA . HIS B 1 56 ? -4.461 -16.859 5.367 1 98.38 56 HIS B CA 1
ATOM 2140 C C . HIS B 1 56 ? -4.965 -18.297 5.344 1 98.38 56 HIS B C 1
ATOM 2142 O O . HIS B 1 56 ? -6.145 -18.547 5.082 1 98.38 56 HIS B O 1
ATOM 2148 N N . MET B 1 57 ? -4.004 -19.312 5.672 1 98.19 57 MET B N 1
ATOM 2149 C CA . MET B 1 57 ? -4.434 -20.703 5.551 1 98.19 57 MET B CA 1
ATOM 2150 C C . MET B 1 57 ? -3.883 -21.547 6.699 1 98.19 57 MET B C 1
ATOM 2152 O O . MET B 1 57 ? -4.195 -22.734 6.812 1 98.19 57 MET B O 1
ATOM 2156 N N . ILE B 1 58 ? -3.027 -21 7.449 1 97.69 58 ILE B N 1
ATOM 2157 C CA . ILE B 1 58 ? -2.447 -21.719 8.578 1 97.69 58 ILE B CA 1
ATOM 2158 C C . ILE B 1 58 ? -2.785 -21 9.883 1 97.69 58 ILE B C 1
ATOM 2160 O O . ILE B 1 58 ? -2.486 -19.812 10.031 1 97.69 58 ILE B O 1
ATOM 2164 N N . GLU B 1 59 ? -3.328 -21.703 10.844 1 95.56 59 GLU B N 1
ATOM 2165 C CA . GLU B 1 59 ? -3.691 -21.125 12.125 1 95.56 59 GLU B CA 1
ATOM 2166 C C . GLU B 1 59 ? -2.451 -20.75 12.93 1 95.56 59 GLU B C 1
ATOM 2168 O O . GLU B 1 59 ? -1.415 -21.406 12.828 1 95.56 59 GLU B O 1
ATOM 2173 N N . ASN B 1 60 ? -2.535 -19.672 13.68 1 93.62 60 ASN B N 1
ATOM 2174 C CA . ASN B 1 60 ? -1.524 -19.25 14.641 1 93.62 60 ASN B CA 1
ATOM 2175 C C . ASN B 1 60 ? -0.217 -18.875 13.953 1 93.62 60 ASN B C 1
ATOM 2177 O O . ASN B 1 60 ? 0.866 -19.141 14.477 1 93.62 60 ASN B O 1
ATOM 2181 N N . CYS B 1 61 ? -0.309 -18.547 12.695 1 95.06 61 CYS B N 1
ATOM 2182 C CA . CYS B 1 61 ? 0.838 -18 11.977 1 95.06 61 CYS B CA 1
ATOM 2183 C C . CYS B 1 61 ? 0.747 -16.484 11.867 1 95.06 61 CYS B C 1
ATOM 2185 O O . CYS B 1 61 ? -0.243 -15.883 12.297 1 95.06 61 CYS B O 1
ATOM 2187 N N . TYR B 1 62 ? 1.752 -15.883 11.398 1 94.75 62 TYR B N 1
ATOM 2188 C CA . TYR B 1 62 ? 1.883 -14.43 11.398 1 94.75 62 TYR B CA 1
ATOM 2189 C C . TYR B 1 62 ? 0.836 -13.789 10.492 1 94.75 62 TYR B C 1
ATOM 2191 O O . TYR B 1 62 ? 0.636 -14.227 9.359 1 94.75 62 TYR B O 1
ATOM 2199 N N . SER B 1 63 ? 0.133 -12.828 11.086 1 97.75 63 SER B N 1
ATOM 2200 C CA . SER B 1 63 ? -0.684 -11.914 10.289 1 97.75 63 SER B CA 1
ATOM 2201 C C . SER B 1 63 ? 0.165 -10.805 9.672 1 97.75 63 SER B C 1
ATOM 2203 O O . SER B 1 63 ? 1.315 -10.609 10.07 1 97.75 63 SER B O 1
ATOM 2205 N N . ILE B 1 64 ? -0.387 -10.195 8.664 1 98.19 64 ILE B N 1
ATOM 2206 C CA . ILE B 1 64 ? 0.369 -9.266 7.828 1 98.19 64 ILE B CA 1
ATOM 2207 C C . ILE B 1 64 ? 0.958 -8.156 8.688 1 98.19 64 ILE B C 1
ATOM 2209 O O . ILE B 1 64 ? 2.057 -7.668 8.414 1 98.19 64 ILE B O 1
ATOM 2213 N N . ASP B 1 65 ? 0.266 -7.648 9.773 1 97.94 65 ASP B N 1
ATOM 2214 C CA . ASP B 1 65 ? 0.707 -6.531 10.602 1 97.94 65 ASP B CA 1
ATOM 2215 C C . ASP B 1 65 ? 1.878 -6.938 11.5 1 97.94 65 ASP B C 1
ATOM 2217 O O . ASP B 1 65 ? 2.58 -6.082 12.039 1 97.94 65 ASP B O 1
ATOM 2221 N N . LYS B 1 66 ? 2.141 -8.211 11.602 1 97.69 66 LYS B N 1
ATOM 2222 C CA . LYS B 1 66 ? 3.176 -8.719 12.508 1 97.69 66 LYS B CA 1
ATOM 2223 C C . LYS B 1 66 ? 4.422 -9.133 11.727 1 97.69 66 LYS B C 1
ATOM 2225 O O . LYS B 1 66 ? 5.445 -9.469 12.328 1 97.69 66 LYS B O 1
ATOM 2230 N N . ILE B 1 67 ? 4.332 -9.18 10.445 1 98.31 67 ILE B N 1
ATOM 2231 C CA . ILE B 1 67 ? 5.488 -9.508 9.617 1 98.31 67 ILE B CA 1
ATOM 2232 C C . ILE B 1 67 ? 6.395 -8.289 9.477 1 98.31 67 ILE B C 1
ATOM 2234 O O . ILE B 1 67 ? 5.926 -7.191 9.156 1 98.31 67 ILE B O 1
ATOM 2238 N N . PRO B 1 68 ? 7.684 -8.461 9.766 1 97.56 68 PRO B N 1
ATOM 2239 C CA . PRO B 1 68 ? 8.602 -7.324 9.625 1 97.56 68 PRO B CA 1
ATOM 2240 C C . PRO B 1 68 ? 8.586 -6.723 8.219 1 97.56 68 PRO B C 1
ATOM 2242 O O . PRO B 1 68 ? 8.516 -7.461 7.234 1 97.56 68 PRO B O 1
ATOM 2245 N N . LEU B 1 69 ? 8.68 -5.441 8.18 1 97.81 69 LEU B N 1
ATOM 2246 C CA . LEU B 1 69 ? 8.5 -4.688 6.941 1 97.81 69 LEU B CA 1
ATOM 2247 C C . LEU B 1 69 ? 9.531 -5.094 5.902 1 97.81 69 LEU B C 1
ATOM 2249 O O . LEU B 1 69 ? 9.242 -5.129 4.707 1 97.81 69 LEU B O 1
ATOM 2253 N N . ASP B 1 70 ? 10.742 -5.402 6.277 1 97.31 70 ASP B N 1
ATOM 2254 C CA . ASP B 1 70 ? 11.828 -5.711 5.355 1 97.31 70 ASP B CA 1
ATOM 2255 C C . ASP B 1 70 ? 11.578 -7.035 4.629 1 97.31 70 ASP B C 1
ATOM 2257 O O . ASP B 1 70 ? 12.219 -7.328 3.623 1 97.31 70 ASP B O 1
ATOM 2261 N N . LYS B 1 71 ? 10.648 -7.816 5.094 1 98.31 71 LYS B N 1
ATOM 2262 C CA . LYS B 1 71 ? 10.32 -9.094 4.461 1 98.31 71 LYS B CA 1
ATOM 2263 C C . LYS B 1 71 ? 9.531 -8.875 3.17 1 98.31 71 LYS B C 1
ATOM 2265 O O . LYS B 1 71 ? 9.398 -9.797 2.363 1 98.31 71 LYS B O 1
ATOM 2270 N N . PHE B 1 72 ? 9.039 -7.66 2.939 1 98.81 72 PHE B N 1
ATOM 2271 C CA . PHE B 1 72 ? 8.156 -7.422 1.803 1 98.81 72 PHE B CA 1
ATOM 2272 C C . PHE B 1 72 ? 8.914 -6.785 0.649 1 98.81 72 PHE B C 1
ATOM 2274 O O . PHE B 1 72 ? 8.312 -6.289 -0.304 1 98.81 72 PHE B O 1
ATOM 2281 N N . MET B 1 73 ? 10.227 -6.734 0.758 1 98.69 73 MET B N 1
ATOM 2282 C CA . MET B 1 73 ? 11.039 -6.117 -0.285 1 98.69 73 MET B CA 1
ATOM 2283 C C . MET B 1 73 ? 12.375 -6.84 -0.43 1 98.69 73 MET B C 1
ATOM 2285 O O . MET B 1 73 ? 12.844 -7.484 0.51 1 98.69 73 MET B O 1
ATOM 2289 N N . GLY B 1 74 ? 12.969 -6.797 -1.631 1 98.31 74 GLY B N 1
ATOM 2290 C CA . GLY B 1 74 ? 14.258 -7.43 -1.848 1 98.31 74 GLY B CA 1
ATOM 2291 C C . GLY B 1 74 ? 14.539 -7.723 -3.309 1 98.31 74 GLY B C 1
ATOM 2292 O O . GLY B 1 74 ? 13.758 -7.352 -4.184 1 98.31 74 GLY B O 1
ATOM 2293 N N . LYS B 1 75 ? 15.695 -8.344 -3.559 1 98.56 75 LYS B N 1
ATOM 2294 C CA . LYS B 1 75 ? 16.094 -8.727 -4.906 1 98.56 75 LYS B CA 1
ATOM 2295 C C . LYS B 1 75 ? 15.211 -9.844 -5.453 1 98.56 75 LYS B C 1
ATOM 2297 O O . LYS B 1 75 ? 14.914 -10.805 -4.746 1 98.56 75 LYS B O 1
ATOM 2302 N N . ALA B 1 76 ? 14.805 -9.703 -6.738 1 98.69 76 ALA B N 1
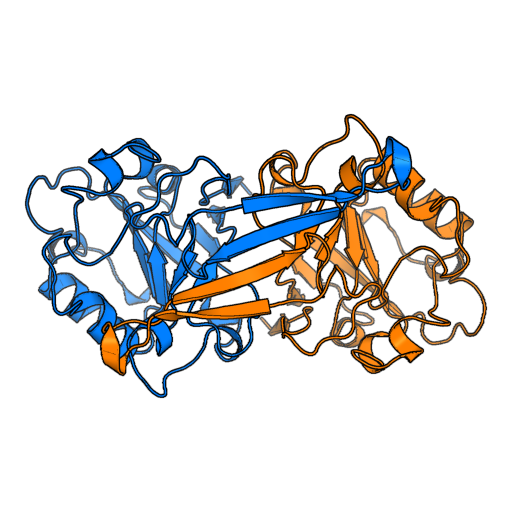ATOM 2303 C CA . ALA B 1 76 ? 13.867 -10.664 -7.316 1 98.69 76 ALA B CA 1
ATOM 2304 C C . ALA B 1 76 ? 14.281 -11.039 -8.734 1 98.69 76 ALA B C 1
ATOM 2306 O O . ALA B 1 76 ? 15.062 -10.328 -9.375 1 98.69 76 ALA B O 1
ATOM 2307 N N . ILE B 1 77 ? 13.805 -12.133 -9.164 1 98.31 77 ILE B N 1
ATOM 2308 C CA . ILE B 1 77 ? 13.977 -12.602 -10.531 1 98.31 77 ILE B CA 1
ATOM 2309 C C . ILE B 1 77 ? 12.633 -13.078 -11.086 1 98.31 77 ILE B C 1
ATOM 2311 O O . ILE B 1 77 ? 11.805 -13.617 -10.344 1 98.31 77 ILE B O 1
ATOM 2315 N N . VAL B 1 78 ? 12.453 -12.844 -12.367 1 98.62 78 VAL B N 1
ATOM 2316 C CA . VAL B 1 78 ? 11.266 -13.344 -13.055 1 98.62 78 VAL B CA 1
ATOM 2317 C C . VAL B 1 78 ? 11.648 -14.508 -13.961 1 98.62 78 VAL B C 1
ATOM 2319 O O . VAL B 1 78 ? 12.562 -14.391 -14.781 1 98.62 78 VAL B O 1
ATOM 2322 N N . LEU B 1 79 ? 10.984 -15.609 -13.742 1 98.5 79 LEU B N 1
ATOM 2323 C CA . LEU B 1 79 ? 11.141 -16.766 -14.633 1 98.5 79 LEU B CA 1
ATOM 2324 C C . LEU B 1 79 ? 10.055 -16.766 -15.703 1 98.5 79 LEU B C 1
ATOM 2326 O O . LEU B 1 79 ? 8.859 -16.734 -15.383 1 98.5 79 LEU B O 1
ATOM 2330 N N . ASP B 1 80 ? 10.484 -16.828 -16.969 1 98.19 80 ASP B N 1
ATOM 2331 C CA . ASP B 1 80 ? 9.531 -16.922 -18.062 1 98.19 80 ASP B CA 1
ATOM 2332 C C . ASP B 1 80 ? 8.984 -18.344 -18.188 1 98.19 80 ASP B C 1
ATOM 2334 O O . ASP B 1 80 ? 9.703 -19.25 -18.609 1 98.19 80 ASP B O 1
ATOM 2338 N N . CYS B 1 81 ? 7.699 -18.484 -17.875 1 98.19 81 CYS B N 1
ATOM 2339 C CA . CYS B 1 81 ? 7.086 -19.797 -17.859 1 98.19 81 CYS B CA 1
ATOM 2340 C C . CYS B 1 81 ? 6.059 -19.938 -18.969 1 98.19 81 CYS B C 1
ATOM 2342 O O . CYS B 1 81 ? 5.242 -20.859 -18.953 1 98.19 81 CYS B O 1
ATOM 2344 N N . THR B 1 82 ? 6.07 -19.094 -19.953 1 96.69 82 THR B N 1
ATOM 2345 C CA . THR B 1 82 ? 5.027 -19.031 -20.969 1 96.69 82 THR B CA 1
ATOM 2346 C C . THR B 1 82 ? 5.117 -20.219 -21.922 1 96.69 82 THR B C 1
ATOM 2348 O O . THR B 1 82 ? 4.168 -20.516 -22.641 1 96.69 82 THR B O 1
ATOM 2351 N N . LYS B 1 83 ? 6.238 -20.891 -21.922 1 96.19 83 LYS B N 1
ATOM 2352 C CA . LYS B 1 83 ? 6.41 -22.016 -22.812 1 96.19 83 LYS B CA 1
ATOM 2353 C C . LYS B 1 83 ? 5.656 -23.25 -22.312 1 96.19 83 LYS B C 1
ATOM 2355 O O . LYS B 1 83 ? 5.434 -24.203 -23.062 1 96.19 83 LYS B O 1
ATOM 2360 N N . TYR B 1 84 ? 5.406 -23.266 -21.062 1 95.56 84 TYR B N 1
ATOM 2361 C CA . TYR B 1 84 ? 4.688 -24.406 -20.5 1 95.56 84 TYR B CA 1
ATOM 2362 C C . TYR B 1 84 ? 3.189 -24.281 -20.734 1 95.56 84 TYR B C 1
ATOM 2364 O O . TYR B 1 84 ? 2.604 -23.219 -20.5 1 95.56 84 TYR B O 1
ATOM 2372 N N . VAL B 1 85 ? 2.682 -25.328 -21.312 1 88.5 85 VAL B N 1
ATOM 2373 C CA . VAL B 1 85 ? 1.256 -25.328 -21.625 1 88.5 85 VAL B CA 1
ATOM 2374 C C . VAL B 1 85 ? 0.605 -26.594 -21.078 1 88.5 85 VAL B C 1
ATOM 2376 O O . VAL B 1 85 ? 1.093 -27.703 -21.312 1 88.5 85 VAL B O 1
ATOM 2379 N N . ASN B 1 86 ? -0.425 -26.5 -20.344 1 84.25 86 ASN B N 1
ATOM 2380 C CA . ASN B 1 86 ? -1.232 -27.594 -19.812 1 84.25 86 ASN B CA 1
ATOM 2381 C C . ASN B 1 86 ? -0.419 -28.5 -18.906 1 84.25 86 ASN B C 1
ATOM 2383 O O . ASN B 1 86 ? -0.738 -29.688 -18.75 1 84.25 86 ASN B O 1
ATOM 2387 N N . THR B 1 87 ? 0.722 -28.141 -18.516 1 91.38 87 THR B N 1
ATOM 2388 C CA . THR B 1 87 ? 1.531 -28.844 -17.516 1 91.38 87 THR B CA 1
ATOM 2389 C C . THR B 1 87 ? 1.999 -27.875 -16.438 1 91.38 87 THR B C 1
ATOM 2391 O O . THR B 1 87 ? 2.217 -26.688 -16.703 1 91.38 87 THR B O 1
ATOM 2394 N N . PRO B 1 88 ? 2.061 -28.438 -15.227 1 96.62 88 PRO B N 1
ATOM 2395 C CA . PRO B 1 88 ? 2.584 -27.562 -14.18 1 96.62 88 PRO B CA 1
ATOM 2396 C C . PRO B 1 88 ? 3.994 -27.047 -14.477 1 96.62 88 PRO B C 1
ATOM 2398 O O . PRO B 1 88 ? 4.77 -27.734 -15.148 1 96.62 88 PRO B O 1
ATOM 2401 N N . ILE B 1 89 ? 4.332 -25.797 -14.062 1 98.38 89 ILE B N 1
ATOM 2402 C CA . ILE B 1 89 ? 5.691 -25.266 -14.18 1 98.38 89 ILE B CA 1
ATOM 2403 C C . ILE B 1 89 ? 6.668 -26.219 -13.484 1 98.38 89 ILE B C 1
ATOM 2405 O O . ILE B 1 89 ? 6.562 -26.453 -12.281 1 98.38 89 ILE B O 1
ATOM 2409 N N . PRO B 1 90 ? 7.594 -26.766 -14.188 1 98.44 90 PRO B N 1
ATOM 2410 C CA . PRO B 1 90 ? 8.445 -27.812 -13.625 1 98.44 90 PRO B CA 1
ATOM 2411 C C . PRO B 1 90 ? 9.602 -27.25 -12.805 1 98.44 90 PRO B C 1
ATOM 2413 O O . PRO B 1 90 ? 9.938 -26.062 -12.93 1 98.44 90 PRO B O 1
ATOM 2416 N N . LEU B 1 91 ? 10.156 -28.109 -12 1 98.25 91 LEU B N 1
ATOM 2417 C CA . LEU B 1 91 ? 11.32 -27.797 -11.18 1 98.25 91 LEU B CA 1
ATOM 2418 C C . LEU B 1 91 ? 12.484 -27.312 -12.047 1 98.25 91 LEU B C 1
ATOM 2420 O O . LEU B 1 91 ? 13.297 -26.5 -11.609 1 98.25 91 LEU B O 1
ATOM 2424 N N . SER B 1 92 ? 12.523 -27.719 -13.297 1 97.75 92 SER B N 1
ATOM 2425 C CA . SER B 1 92 ? 13.641 -27.469 -14.195 1 97.75 92 SER B CA 1
ATOM 2426 C C . SER B 1 92 ? 13.75 -25.984 -14.531 1 97.75 92 SER B C 1
ATOM 2428 O O . SER B 1 92 ? 14.773 -25.531 -15.062 1 97.75 92 SER B O 1
ATOM 2430 N N . VAL B 1 93 ? 12.734 -25.172 -14.227 1 97.81 93 VAL B N 1
ATOM 2431 C CA . VAL B 1 93 ? 12.805 -23.734 -14.492 1 97.81 93 VAL B CA 1
ATOM 2432 C C . VAL B 1 93 ? 13.875 -23.094 -13.602 1 97.81 93 VAL B C 1
ATOM 2434 O O . VAL B 1 93 ? 14.312 -21.984 -13.859 1 97.81 93 VAL B O 1
ATOM 2437 N N . LEU B 1 94 ? 14.227 -23.797 -12.57 1 97.75 94 LEU B N 1
ATOM 2438 C CA . LEU B 1 94 ? 15.234 -23.281 -11.656 1 97.75 94 LEU B CA 1
ATOM 2439 C C . LEU B 1 94 ? 16.641 -23.688 -12.102 1 97.75 94 LEU B C 1
ATOM 2441 O O . LEU B 1 94 ? 17.625 -23.312 -11.477 1 97.75 94 LEU B O 1
ATOM 2445 N N . ASP B 1 95 ? 16.562 -24.438 -13.25 1 95.19 95 ASP B N 1
ATOM 2446 C CA . ASP B 1 95 ? 17.875 -24.891 -13.695 1 95.19 95 ASP B CA 1
ATOM 2447 C C . ASP B 1 95 ? 18.812 -23.703 -13.945 1 95.19 95 ASP B C 1
ATOM 2449 O O . ASP B 1 95 ? 18.422 -22.719 -14.586 1 95.19 95 ASP B O 1
ATOM 2453 N N . ASN B 1 96 ? 20.016 -23.625 -13.422 1 93.44 96 ASN B N 1
ATOM 2454 C CA . ASN B 1 96 ? 21.062 -22.625 -13.602 1 93.44 96 ASN B CA 1
ATOM 2455 C C . ASN B 1 96 ? 20.781 -21.344 -12.828 1 93.44 96 ASN B C 1
ATOM 2457 O O . ASN B 1 96 ? 21.266 -20.266 -13.188 1 93.44 96 ASN B O 1
ATOM 2461 N N . ILE B 1 97 ? 19.812 -21.359 -12.039 1 95.62 97 ILE B N 1
ATOM 2462 C CA . ILE B 1 97 ? 19.516 -20.234 -11.164 1 95.62 97 ILE B CA 1
ATOM 2463 C C . ILE B 1 97 ? 20.047 -20.531 -9.758 1 95.62 97 ILE B C 1
ATOM 2465 O O . ILE B 1 97 ? 19.719 -21.562 -9.172 1 95.62 97 ILE B O 1
ATOM 2469 N N . ASN B 1 98 ? 20.844 -19.703 -9.227 1 97 98 ASN B N 1
ATOM 2470 C CA . ASN B 1 98 ? 21.203 -19.766 -7.816 1 97 98 ASN B CA 1
ATOM 2471 C C . ASN B 1 98 ? 20.172 -19.062 -6.938 1 97 98 ASN B C 1
ATOM 2473 O O . ASN B 1 98 ? 20.266 -17.859 -6.719 1 97 98 ASN B O 1
ATOM 2477 N N . ILE B 1 99 ? 19.328 -19.766 -6.391 1 96.81 99 ILE B N 1
ATOM 2478 C CA . ILE B 1 99 ? 18.172 -19.281 -5.652 1 96.81 99 ILE B CA 1
ATOM 2479 C C . ILE B 1 99 ? 18.625 -18.438 -4.465 1 96.81 99 ILE B C 1
ATOM 2481 O O . ILE B 1 99 ? 17.938 -17.5 -4.055 1 96.81 99 ILE B O 1
ATOM 2485 N N . SER B 1 100 ? 19.766 -18.719 -3.951 1 96.94 100 SER B N 1
ATOM 2486 C CA . SER B 1 100 ? 20.266 -18.031 -2.76 1 96.94 100 SER B CA 1
ATOM 2487 C C . SER B 1 100 ? 20.578 -16.578 -3.047 1 96.94 100 SER B C 1
ATOM 2489 O O . SER B 1 100 ? 20.75 -15.773 -2.123 1 96.94 100 SER B O 1
ATOM 2491 N N . ASN B 1 101 ? 20.625 -16.219 -4.332 1 97.44 101 ASN B N 1
ATOM 2492 C CA . ASN B 1 101 ? 20.922 -14.844 -4.73 1 97.44 101 ASN B CA 1
ATOM 2493 C C . ASN B 1 101 ? 19.688 -13.953 -4.66 1 97.44 101 ASN B C 1
ATOM 2495 O O . ASN B 1 101 ? 19.781 -12.742 -4.82 1 97.44 101 ASN B O 1
ATOM 2499 N N . TYR B 1 102 ? 18.547 -14.578 -4.391 1 98.38 102 TYR B N 1
ATOM 2500 C CA . TYR B 1 102 ? 17.297 -13.828 -4.539 1 98.38 102 TYR B CA 1
ATOM 2501 C C . TYR B 1 102 ? 16.453 -13.938 -3.283 1 98.38 102 TYR B C 1
ATOM 2503 O O . TYR B 1 102 ? 16.531 -14.922 -2.551 1 98.38 102 TYR B O 1
ATOM 2511 N N . ASP B 1 103 ? 15.695 -12.867 -3.043 1 98.75 103 ASP B N 1
ATOM 2512 C CA . ASP B 1 103 ? 14.695 -12.859 -1.984 1 98.75 103 ASP B CA 1
ATOM 2513 C C . ASP B 1 103 ? 13.344 -13.352 -2.506 1 98.75 103 ASP B C 1
ATOM 2515 O O . ASP B 1 103 ? 12.547 -13.906 -1.748 1 98.75 103 ASP B O 1
ATOM 2519 N N . PHE B 1 104 ? 13.109 -13.109 -3.861 1 98.88 104 PHE B N 1
ATOM 2520 C CA . PHE B 1 104 ? 11.82 -13.461 -4.445 1 98.88 104 PHE B CA 1
ATOM 2521 C C . PHE B 1 104 ? 12.008 -14.141 -5.797 1 98.88 104 PHE B C 1
ATOM 2523 O O . PHE B 1 104 ? 12.883 -13.758 -6.574 1 98.88 104 PHE B O 1
ATOM 2530 N N . ILE B 1 105 ? 11.172 -15.102 -6.043 1 98.81 105 ILE B N 1
ATOM 2531 C CA . ILE B 1 105 ? 11.078 -15.773 -7.332 1 98.81 105 ILE B CA 1
ATOM 2532 C C . ILE B 1 105 ? 9.68 -15.578 -7.91 1 98.81 105 ILE B C 1
ATOM 2534 O O . ILE B 1 105 ? 8.68 -15.953 -7.285 1 98.81 105 ILE B O 1
ATOM 2538 N N . PHE B 1 106 ? 9.594 -14.992 -9.055 1 98.88 106 PHE B N 1
ATOM 2539 C CA . PHE B 1 106 ? 8.297 -14.719 -9.672 1 98.88 106 PHE B CA 1
ATOM 2540 C C . PHE B 1 106 ? 8.125 -15.523 -10.953 1 98.88 106 PHE B C 1
ATOM 2542 O O . PHE B 1 106 ? 9.07 -15.672 -11.734 1 98.88 106 PHE B O 1
ATOM 2549 N N . PHE B 1 107 ? 6.945 -16.062 -11.148 1 98.81 107 PHE B N 1
ATOM 2550 C CA . PHE B 1 107 ? 6.594 -16.828 -12.328 1 98.81 107 PHE B CA 1
ATOM 2551 C C . PHE B 1 107 ? 5.734 -16 -13.281 1 98.81 107 PHE B C 1
ATOM 2553 O O . PHE B 1 107 ? 4.594 -15.664 -12.953 1 98.81 107 PHE B O 1
ATOM 2560 N N . TYR B 1 108 ? 6.285 -15.711 -14.414 1 98.69 108 TYR B N 1
ATOM 2561 C CA . TYR B 1 108 ? 5.488 -15.086 -15.469 1 98.69 108 TYR B CA 1
ATOM 2562 C C . TYR B 1 108 ? 4.859 -16.141 -16.375 1 98.69 108 TYR B C 1
ATOM 2564 O O . TYR B 1 108 ? 5.562 -16.844 -17.094 1 98.69 108 TYR B O 1
ATOM 2572 N N . THR B 1 109 ? 3.564 -16.203 -16.375 1 97.88 109 THR B N 1
ATOM 2573 C CA . THR B 1 109 ? 2.852 -17.25 -17.094 1 97.88 109 THR B CA 1
ATOM 2574 C C . THR B 1 109 ? 2.111 -16.656 -18.297 1 97.88 109 THR B C 1
ATOM 2576 O O . THR B 1 109 ? 1.617 -17.406 -19.141 1 97.88 109 THR B O 1
ATOM 2579 N N . GLY B 1 110 ? 1.99 -15.352 -18.328 1 97.06 110 GLY B N 1
ATOM 2580 C CA . GLY B 1 110 ? 1.186 -14.703 -19.344 1 97.06 110 GLY B CA 1
ATOM 2581 C C . GLY B 1 110 ? -0.26 -14.508 -18.938 1 97.06 110 GLY B C 1
ATOM 2582 O O . GLY B 1 110 ? -1.045 -13.898 -19.656 1 97.06 110 GLY B O 1
ATOM 2583 N N . ALA B 1 111 ? -0.63 -14.938 -17.797 1 96.75 111 ALA B N 1
ATOM 2584 C CA . ALA B 1 111 ? -2.008 -14.844 -17.312 1 96.75 111 ALA B CA 1
ATOM 2585 C C . ALA B 1 111 ? -2.455 -13.391 -17.234 1 96.75 111 ALA B C 1
ATOM 2587 O O . ALA B 1 111 ? -3.629 -13.078 -17.453 1 96.75 111 ALA B O 1
ATOM 2588 N N . SER B 1 112 ? -1.551 -12.492 -16.891 1 97.31 112 SER B N 1
ATOM 2589 C CA . SER B 1 112 ? -1.896 -11.078 -16.734 1 97.31 112 SER B CA 1
ATOM 2590 C C . SER B 1 112 ? -2.502 -10.516 -18.016 1 97.31 112 SER B C 1
ATOM 2592 O O . SER B 1 112 ? -3.254 -9.539 -17.984 1 97.31 112 SER B O 1
ATOM 2594 N N . ASN B 1 113 ? -2.188 -11.141 -19.156 1 95.94 113 ASN B N 1
ATOM 2595 C CA . ASN B 1 113 ? -2.748 -10.719 -20.438 1 95.94 113 ASN B CA 1
ATOM 2596 C C . ASN B 1 113 ? -4.242 -11.023 -20.531 1 95.94 113 ASN B C 1
ATOM 2598 O O . ASN B 1 113 ? -4.941 -10.484 -21.391 1 95.94 113 ASN B O 1
ATOM 2602 N N . ARG B 1 114 ? -4.691 -11.914 -19.703 1 95.62 114 ARG B N 1
ATOM 2603 C CA . ARG B 1 114 ? -6.098 -12.305 -19.672 1 95.62 114 ARG B CA 1
ATOM 2604 C C . ARG B 1 114 ? -6.828 -11.656 -18.5 1 95.62 114 ARG B C 1
ATOM 2606 O O . ARG B 1 114 ? -7.941 -12.055 -18.156 1 95.62 114 ARG B O 1
ATOM 2613 N N . TRP B 1 115 ? -6.207 -10.688 -17.891 1 95.44 115 TRP B N 1
ATOM 2614 C CA . TRP B 1 115 ? -6.809 -9.992 -16.75 1 95.44 115 TRP B CA 1
ATOM 2615 C C . TRP B 1 115 ? -8.211 -9.508 -17.094 1 95.44 115 TRP B C 1
ATOM 2617 O O . TRP B 1 115 ? -8.438 -8.961 -18.172 1 95.44 115 TRP B O 1
ATOM 2627 N N . ASN B 1 116 ? -9.141 -9.75 -16.125 1 94.31 116 ASN B N 1
ATOM 2628 C CA . ASN B 1 116 ? -10.523 -9.289 -16.172 1 94.31 116 ASN B CA 1
ATOM 2629 C C . ASN B 1 116 ? -11.344 -10.07 -17.203 1 94.31 116 ASN B C 1
ATOM 2631 O O . ASN B 1 116 ? -12.414 -9.625 -17.609 1 94.31 116 ASN B O 1
ATOM 2635 N N . LYS B 1 117 ? -10.734 -11.117 -17.766 1 94.25 117 LYS B N 1
ATOM 2636 C CA . LYS B 1 117 ? -11.469 -12.094 -18.578 1 94.25 117 LYS B CA 1
ATOM 2637 C C . LYS B 1 117 ? -11.789 -13.344 -17.766 1 94.25 117 LYS B C 1
ATOM 2639 O O . LYS B 1 117 ? -11.07 -13.672 -16.812 1 94.25 117 LYS B O 1
ATOM 2644 N N . LYS B 1 118 ? -12.82 -14.047 -18.156 1 92 118 LYS B N 1
ATOM 2645 C CA . LYS B 1 118 ? -13.219 -15.266 -17.469 1 92 118 LYS B CA 1
ATOM 2646 C C . LYS B 1 118 ? -12.094 -16.297 -17.484 1 92 118 LYS B C 1
ATOM 2648 O O . LYS B 1 118 ? -11.922 -17.047 -16.531 1 92 118 LYS B O 1
ATOM 2653 N N . SER B 1 119 ? -11.344 -16.281 -18.531 1 92.06 119 SER B N 1
ATOM 2654 C CA . SER B 1 119 ? -10.273 -17.25 -18.688 1 92.06 119 SER B CA 1
ATOM 2655 C C . SER B 1 119 ? -9.164 -17.016 -17.672 1 92.06 119 SER B C 1
ATOM 2657 O O . SER B 1 119 ? -8.32 -17.891 -17.453 1 92.06 119 SER B O 1
ATOM 2659 N N . PHE B 1 120 ? -9.086 -15.859 -17.109 1 95 120 PHE B N 1
ATOM 2660 C CA . PHE B 1 120 ? -8.117 -15.57 -16.047 1 95 120 PHE B CA 1
ATOM 2661 C C . PHE B 1 120 ? -8.359 -16.469 -14.836 1 95 120 PHE B C 1
ATOM 2663 O O . PHE B 1 120 ? -7.418 -16.828 -14.133 1 95 120 PHE B O 1
ATOM 2670 N N . LEU B 1 121 ? -9.602 -16.875 -14.648 1 92.56 121 LEU B N 1
ATOM 2671 C CA . LEU B 1 121 ? -10 -17.609 -13.445 1 92.56 121 LEU B CA 1
ATOM 2672 C C . LEU B 1 121 ? -9.969 -19.109 -13.68 1 92.56 121 LEU B C 1
ATOM 2674 O O . LEU B 1 121 ? -10.141 -19.891 -12.742 1 92.56 121 LEU B O 1
ATOM 2678 N N . THR B 1 122 ? -9.781 -19.391 -14.977 1 87.81 122 THR B N 1
ATOM 2679 C CA . THR B 1 122 ? -9.852 -20.812 -15.312 1 87.81 122 THR B CA 1
ATOM 2680 C C . THR B 1 122 ? -8.617 -21.234 -16.109 1 87.81 122 THR B C 1
ATOM 2682 O O . THR B 1 122 ? -8 -20.406 -16.797 1 87.81 122 THR B O 1
ATOM 2685 N N . ASN B 1 123 ? -8.227 -22.406 -15.969 1 82.56 123 ASN B N 1
ATOM 2686 C CA . ASN B 1 123 ? -7.18 -23.047 -16.766 1 82.56 123 ASN B CA 1
ATOM 2687 C C . ASN B 1 123 ? -5.883 -22.234 -16.719 1 82.56 123 ASN B C 1
ATOM 2689 O O . ASN B 1 123 ? -5.266 -21.984 -17.75 1 82.56 123 ASN B O 1
ATOM 2693 N N . TYR B 1 124 ? -5.598 -21.719 -15.594 1 89.75 124 TYR B N 1
ATOM 2694 C CA . TYR B 1 124 ? -4.352 -20.984 -15.445 1 89.75 124 TYR B CA 1
ATOM 2695 C C . TYR B 1 124 ? -3.207 -21.922 -15.062 1 89.75 124 TYR B C 1
ATOM 2697 O O . TYR B 1 124 ? -3.438 -23.016 -14.547 1 89.75 124 TYR B O 1
ATOM 2705 N N . LEU B 1 125 ? -2.029 -21.578 -15.422 1 94.5 125 LEU B N 1
ATOM 2706 C CA . LEU B 1 125 ? -0.797 -22.297 -15.133 1 94.5 125 LEU B CA 1
ATOM 2707 C C . LEU B 1 125 ? -0.387 -22.109 -13.672 1 94.5 125 LEU B C 1
ATOM 2709 O O . LEU B 1 125 ? -0.455 -21 -13.148 1 94.5 125 LEU B O 1
ATOM 2713 N N . ALA B 1 126 ? -0 -23.234 -13.023 1 97.12 126 ALA B N 1
ATOM 2714 C CA . ALA B 1 126 ? 0.502 -23.219 -11.648 1 97.12 126 ALA B CA 1
ATOM 2715 C C . ALA B 1 126 ? 1.811 -24 -11.539 1 97.12 126 ALA B C 1
ATOM 2717 O O . ALA B 1 126 ? 2.098 -24.859 -12.367 1 97.12 126 ALA B O 1
ATOM 2718 N N . PRO B 1 127 ? 2.627 -23.641 -10.594 1 98.5 127 PRO B N 1
ATOM 2719 C CA . PRO B 1 127 ? 3.863 -24.406 -10.391 1 98.5 127 PRO B CA 1
ATOM 2720 C C . PRO B 1 127 ? 3.607 -25.844 -9.938 1 98.5 127 PRO B C 1
ATOM 2722 O O . PRO B 1 127 ? 2.545 -26.141 -9.383 1 98.5 127 PRO B O 1
ATOM 2725 N N . SER B 1 128 ? 4.578 -26.703 -10.242 1 98.25 128 SER B N 1
ATOM 2726 C CA . SER B 1 128 ? 4.492 -28.094 -9.789 1 98.25 128 SER B CA 1
ATOM 2727 C C . SER B 1 128 ? 4.746 -28.203 -8.289 1 98.25 128 SER B C 1
ATOM 2729 O O . SER B 1 128 ? 5.324 -27.297 -7.684 1 98.25 128 SER B O 1
ATOM 2731 N N . LYS B 1 129 ? 4.266 -29.312 -7.742 1 98 129 LYS B N 1
ATOM 2732 C CA . LYS B 1 129 ? 4.508 -29.594 -6.332 1 98 129 LYS B CA 1
ATOM 2733 C C . LYS B 1 129 ? 6 -29.625 -6.023 1 98 129 LYS B C 1
ATOM 2735 O O . LYS B 1 129 ? 6.445 -29.047 -5.035 1 98 129 LYS B O 1
ATOM 2740 N N . ASP B 1 130 ? 6.785 -30.266 -6.859 1 98.44 130 ASP B N 1
ATOM 2741 C CA . ASP B 1 130 ? 8.227 -30.406 -6.648 1 98.44 130 ASP B CA 1
ATOM 2742 C C . ASP B 1 130 ? 8.898 -29.031 -6.621 1 98.44 130 ASP B C 1
ATOM 2744 O O . ASP B 1 130 ? 9.773 -28.781 -5.785 1 98.44 130 ASP B O 1
ATOM 2748 N N . LEU B 1 131 ? 8.5 -28.219 -7.527 1 98.69 131 LEU B N 1
ATOM 2749 C CA . LEU B 1 131 ? 9.039 -26.859 -7.598 1 98.69 131 LEU B CA 1
ATOM 2750 C C . LEU B 1 131 ? 8.773 -26.094 -6.309 1 98.69 131 LEU B C 1
ATOM 2752 O O . LEU B 1 131 ? 9.688 -25.516 -5.727 1 98.69 131 LEU B O 1
ATOM 2756 N N . ILE B 1 132 ? 7.57 -26.125 -5.781 1 98.81 132 ILE B N 1
ATOM 2757 C CA . ILE B 1 132 ? 7.16 -25.375 -4.598 1 98.81 132 ILE B CA 1
ATOM 2758 C C . ILE B 1 132 ? 7.832 -25.969 -3.359 1 98.81 132 ILE B C 1
ATOM 2760 O O . ILE B 1 132 ? 8.219 -25.234 -2.447 1 98.81 132 ILE B O 1
ATOM 2764 N N . ASP B 1 133 ? 7.992 -27.328 -3.33 1 98.75 133 ASP B N 1
ATOM 2765 C CA . ASP B 1 133 ? 8.688 -27.953 -2.213 1 98.75 133 ASP B CA 1
ATOM 2766 C C . ASP B 1 133 ? 10.109 -27.422 -2.072 1 98.75 133 ASP B C 1
ATOM 2768 O O . ASP B 1 133 ? 10.555 -27.109 -0.964 1 98.75 133 ASP B O 1
ATOM 2772 N N . VAL B 1 134 ? 10.773 -27.266 -3.15 1 98.69 134 VAL B N 1
ATOM 2773 C CA . VAL B 1 134 ? 12.148 -26.781 -3.146 1 98.69 134 VAL B CA 1
ATOM 2774 C C . VAL B 1 134 ? 12.18 -25.328 -2.693 1 98.69 134 VAL B C 1
ATOM 2776 O O . VAL B 1 134 ? 12.992 -24.938 -1.852 1 98.69 134 VAL B O 1
ATOM 2779 N N . LEU B 1 135 ? 11.289 -24.547 -3.189 1 98.75 135 LEU B N 1
ATOM 2780 C CA . LEU B 1 135 ? 11.266 -23.125 -2.854 1 98.75 135 LEU B CA 1
ATOM 2781 C C . LEU B 1 135 ? 10.867 -22.922 -1.396 1 98.75 135 LEU B C 1
ATOM 2783 O O . LEU B 1 135 ? 11.375 -22.016 -0.731 1 98.75 135 LEU B O 1
ATOM 2787 N N . ALA B 1 136 ? 9.961 -23.766 -0.91 1 98.75 136 ALA B N 1
ATOM 2788 C CA . ALA B 1 136 ? 9.5 -23.672 0.475 1 98.75 136 ALA B CA 1
ATOM 2789 C C . ALA B 1 136 ? 10.664 -23.875 1.448 1 98.75 136 ALA B C 1
ATOM 2791 O O . ALA B 1 136 ? 10.695 -23.266 2.518 1 98.75 136 ALA B O 1
ATOM 2792 N N . LEU B 1 137 ? 11.594 -24.641 1.057 1 98.12 137 LEU B N 1
ATOM 2793 C CA . LEU B 1 137 ? 12.695 -25 1.949 1 98.12 137 LEU B CA 1
ATOM 2794 C C . LEU B 1 137 ? 13.891 -24.078 1.723 1 98.12 137 LEU B C 1
ATOM 2796 O O . LEU B 1 137 ? 14.859 -24.109 2.479 1 98.12 137 LEU B O 1
ATOM 2800 N N . SER B 1 138 ? 13.836 -23.266 0.746 1 98.25 138 SER B N 1
ATOM 2801 C CA . SER B 1 138 ? 14.93 -22.344 0.438 1 98.25 138 SER B CA 1
ATOM 2802 C C . SER B 1 138 ? 14.914 -21.141 1.365 1 98.25 138 SER B C 1
ATOM 2804 O O . SER B 1 138 ? 14.125 -21.078 2.312 1 98.25 138 SER B O 1
ATOM 2806 N N . ASN B 1 139 ? 15.82 -20.156 1.092 1 97.75 139 ASN B N 1
ATOM 2807 C CA . ASN B 1 139 ? 15.93 -18.984 1.956 1 97.75 139 ASN B CA 1
ATOM 2808 C C . ASN B 1 139 ? 15.203 -17.766 1.363 1 97.75 139 ASN B C 1
ATOM 2810 O O . ASN B 1 139 ? 15.375 -16.641 1.838 1 97.75 139 ASN B O 1
ATOM 2814 N N . ILE B 1 140 ? 14.453 -18.031 0.319 1 98.75 140 ILE B N 1
ATOM 2815 C CA . ILE B 1 140 ? 13.727 -16.906 -0.26 1 98.75 140 ILE B CA 1
ATOM 2816 C C . ILE B 1 140 ? 12.672 -16.406 0.727 1 98.75 140 ILE B C 1
ATOM 2818 O O . ILE B 1 140 ? 12.289 -17.125 1.654 1 98.75 140 ILE B O 1
ATOM 2822 N N . LYS B 1 141 ? 12.219 -15.172 0.534 1 98.81 141 LYS B N 1
ATOM 2823 C CA . LYS B 1 141 ? 11.164 -14.578 1.358 1 98.81 141 LYS B CA 1
ATOM 2824 C C . LYS B 1 141 ? 9.781 -14.984 0.86 1 98.81 141 LYS B C 1
ATOM 2826 O O . LYS B 1 141 ? 8.836 -15.078 1.645 1 98.81 141 LYS B O 1
ATOM 2831 N N . GLY B 1 142 ? 9.688 -15.172 -0.455 1 98.81 142 GLY B N 1
ATOM 2832 C CA . GLY B 1 142 ? 8.383 -15.484 -1.022 1 98.81 142 GLY B CA 1
ATOM 2833 C C . GLY B 1 142 ? 8.422 -15.688 -2.525 1 98.81 142 GLY B C 1
ATOM 2834 O O . GLY B 1 142 ? 9.484 -15.602 -3.143 1 98.81 142 GLY B O 1
ATOM 2835 N N . ILE B 1 143 ? 7.254 -16.016 -3.072 1 98.94 143 ILE B N 1
ATOM 2836 C CA . ILE B 1 143 ? 7.105 -16.203 -4.512 1 98.94 143 ILE B CA 1
ATOM 2837 C C . ILE B 1 143 ? 5.945 -15.352 -5.023 1 98.94 143 ILE B C 1
ATOM 2839 O O . ILE B 1 143 ? 5.168 -14.812 -4.234 1 98.94 143 ILE B O 1
ATOM 2843 N N . GLY B 1 144 ? 5.875 -15.211 -6.312 1 98.88 144 GLY B N 1
ATOM 2844 C CA . GLY B 1 144 ? 4.766 -14.5 -6.93 1 98.88 144 GLY B CA 1
ATOM 2845 C C . GLY B 1 144 ? 4.41 -15.039 -8.305 1 98.88 144 GLY B C 1
ATOM 2846 O O . GLY B 1 144 ? 5.207 -15.734 -8.93 1 98.88 144 GLY B O 1
ATOM 2847 N N . ILE B 1 145 ? 3.244 -14.695 -8.742 1 98.88 145 ILE B N 1
ATOM 2848 C CA . ILE B 1 145 ? 2.756 -15.164 -10.031 1 98.88 145 ILE B CA 1
ATOM 2849 C C . ILE B 1 145 ? 1.784 -14.148 -10.617 1 98.88 145 ILE B C 1
ATOM 2851 O O . ILE B 1 145 ? 1.121 -13.414 -9.875 1 98.88 145 ILE B O 1
ATOM 2855 N N . ASP B 1 146 ? 1.703 -14.078 -11.922 1 98.5 146 ASP B N 1
ATOM 2856 C CA . ASP B 1 146 ? 0.791 -13.141 -12.57 1 98.5 146 ASP B CA 1
ATOM 2857 C C . ASP B 1 146 ? -0.607 -13.742 -12.703 1 98.5 146 ASP B C 1
ATOM 2859 O O . ASP B 1 146 ? -1.522 -13.086 -13.211 1 98.5 146 ASP B O 1
ATOM 2863 N N . GLY B 1 147 ? -0.784 -14.93 -12.227 1 96.94 147 GLY B N 1
ATOM 2864 C CA . GLY B 1 147 ? -2.082 -15.586 -12.234 1 96.94 147 GLY B CA 1
ATOM 2865 C C . GLY B 1 147 ? -2.848 -15.406 -10.938 1 96.94 147 GLY B C 1
ATOM 2866 O O . GLY B 1 147 ? -2.375 -14.742 -10.016 1 96.94 147 GLY B O 1
ATOM 2867 N N . ILE B 1 148 ? -3.984 -16.062 -10.82 1 96.25 148 ILE B N 1
ATOM 2868 C CA . ILE B 1 148 ? -4.926 -15.852 -9.727 1 96.25 148 ILE B CA 1
ATOM 2869 C C . ILE B 1 148 ? -4.477 -16.641 -8.5 1 96.25 148 ILE B C 1
ATOM 2871 O O . ILE B 1 148 ? -4.844 -16.297 -7.371 1 96.25 148 ILE B O 1
ATOM 2875 N N . SER B 1 149 ? -3.691 -17.703 -8.719 1 96.62 149 SER B N 1
ATOM 2876 C CA . SER B 1 149 ? -3.285 -18.547 -7.609 1 96.62 149 SER B CA 1
ATOM 2877 C C . SER B 1 149 ? -2.07 -19.406 -7.977 1 96.62 149 SER B C 1
ATOM 2879 O O . SER B 1 149 ? -1.836 -19.688 -9.148 1 96.62 149 SER B O 1
ATOM 2881 N N . ILE B 1 150 ? -1.348 -19.797 -6.953 1 97.94 150 ILE B N 1
ATOM 2882 C CA . ILE B 1 150 ? -0.219 -20.703 -7.164 1 97.94 150 ILE B CA 1
ATOM 2883 C C . ILE B 1 150 ? -0.696 -22.141 -7.094 1 97.94 150 ILE B C 1
ATOM 2885 O O . ILE B 1 150 ? 0.05 -23.062 -7.434 1 97.94 150 ILE B O 1
ATOM 2889 N N . ASP B 1 151 ? -1.911 -22.359 -6.637 1 97.19 151 ASP B N 1
ATOM 2890 C CA . ASP B 1 151 ? -2.547 -23.672 -6.723 1 97.19 151 ASP B CA 1
ATOM 2891 C C . ASP B 1 151 ? -3.438 -23.766 -7.957 1 97.19 151 ASP B C 1
ATOM 2893 O O . ASP B 1 151 ? -4.043 -22.781 -8.375 1 97.19 151 ASP B O 1
ATOM 2897 N N . PRO B 1 152 ? -3.512 -24.953 -8.547 1 92.81 152 PRO B N 1
ATOM 2898 C CA . PRO B 1 152 ? -4.422 -25.094 -9.688 1 92.81 152 PRO B CA 1
ATOM 2899 C C . PRO B 1 152 ? -5.887 -24.953 -9.289 1 92.81 152 PRO B C 1
ATOM 2901 O O . PRO B 1 152 ? -6.238 -25.125 -8.117 1 92.81 152 PRO B O 1
ATOM 2904 N N . SER B 1 153 ? -6.707 -24.641 -10.266 1 87.38 153 SER B N 1
ATOM 2905 C CA . SER B 1 153 ? -8.125 -24.391 -10.023 1 87.38 153 SER B CA 1
ATOM 2906 C C . SER B 1 153 ? -8.812 -25.641 -9.477 1 87.38 153 SER B C 1
ATOM 2908 O O . SER B 1 153 ? -9.867 -25.547 -8.836 1 87.38 153 SER B O 1
ATOM 2910 N N . THR B 1 154 ? -8.203 -26.781 -9.656 1 85.94 154 THR B N 1
ATOM 2911 C CA . THR B 1 154 ? -8.797 -28.047 -9.234 1 85.94 154 THR B CA 1
ATOM 2912 C C . THR B 1 154 ? -8.328 -28.422 -7.828 1 85.94 154 THR B C 1
ATOM 2914 O O . THR B 1 154 ? -8.727 -29.453 -7.289 1 85.94 154 THR B O 1
ATOM 2917 N N . SER B 1 155 ? -7.496 -27.547 -7.324 1 88.81 155 SER B N 1
ATOM 2918 C CA . SER B 1 155 ? -6.934 -27.891 -6.02 1 88.81 155 SER B CA 1
ATOM 2919 C C . SER B 1 155 ? -8 -27.844 -4.93 1 88.81 155 SER B C 1
ATOM 2921 O O . SER B 1 155 ? -8.797 -26.906 -4.867 1 88.81 155 SER B O 1
ATOM 2923 N N . GLU B 1 156 ? -7.945 -28.797 -4.031 1 86.31 156 GLU B N 1
ATOM 2924 C CA . GLU B 1 156 ? -8.828 -28.844 -2.867 1 86.31 156 GLU B CA 1
ATOM 2925 C C . GLU B 1 156 ? -8.039 -28.625 -1.574 1 86.31 156 GLU B C 1
ATOM 2927 O O . GLU B 1 156 ? -8.555 -28.047 -0.619 1 86.31 156 GLU B O 1
ATOM 2932 N N . SER B 1 157 ? -6.848 -29.016 -1.603 1 91.31 157 SER B N 1
ATOM 2933 C CA . SER B 1 157 ? -6.051 -29.016 -0.38 1 91.31 157 SER B CA 1
ATOM 2934 C C . SER B 1 157 ? -5.277 -27.703 -0.229 1 91.31 157 SER B C 1
ATOM 2936 O O . SER B 1 157 ? -4.801 -27.391 0.861 1 91.31 157 SER B O 1
ATOM 2938 N N . PHE B 1 158 ? -5.008 -27.047 -1.368 1 96.25 158 PHE B N 1
ATOM 2939 C CA . PHE B 1 158 ? -4.172 -25.859 -1.378 1 96.25 158 PHE B CA 1
ATOM 2940 C C . PHE B 1 158 ? -2.791 -26.156 -0.814 1 96.25 158 PHE B C 1
ATOM 2942 O O . PHE B 1 158 ? -2.254 -25.375 -0.023 1 96.25 158 PHE B O 1
ATOM 2949 N N . TYR B 1 159 ? -2.297 -27.297 -1.173 1 97.06 159 TYR B N 1
ATOM 2950 C CA . TYR B 1 159 ? -1.037 -27.812 -0.647 1 97.06 159 TYR B CA 1
ATOM 2951 C C . TYR B 1 159 ? 0.085 -26.797 -0.831 1 97.06 159 TYR B C 1
ATOM 2953 O O . TYR B 1 159 ? 0.884 -26.562 0.082 1 97.06 159 TYR B O 1
ATOM 2961 N N . LYS B 1 160 ? 0.137 -26.156 -1.984 1 98.25 160 LYS B N 1
ATOM 2962 C CA . LYS B 1 160 ? 1.25 -25.266 -2.305 1 98.25 160 LYS B CA 1
ATOM 2963 C C . LYS B 1 160 ? 1.237 -24.031 -1.414 1 98.25 160 LYS B C 1
ATOM 2965 O O . LYS B 1 160 ? 2.273 -23.625 -0.877 1 98.25 160 LYS B O 1
ATOM 2970 N N . HIS B 1 161 ? 0.061 -23.453 -1.245 1 98.56 161 HIS B N 1
ATOM 2971 C CA . HIS B 1 161 ? -0.043 -22.375 -0.277 1 98.56 161 HIS B CA 1
ATOM 2972 C C . HIS B 1 161 ? 0.445 -22.812 1.1 1 98.56 161 HIS B C 1
ATOM 2974 O O . HIS B 1 161 ? 1.289 -22.141 1.705 1 98.56 161 HIS B O 1
ATOM 2980 N N . LYS B 1 162 ? -0.072 -23.922 1.516 1 98.19 162 LYS B N 1
ATOM 2981 C CA . LYS B 1 162 ? 0.13 -24.344 2.898 1 98.19 162 LYS B CA 1
ATOM 2982 C C . LYS B 1 162 ? 1.6 -24.656 3.17 1 98.19 162 LYS B C 1
ATOM 2984 O O . LYS B 1 162 ? 2.133 -24.297 4.219 1 98.19 162 LYS B O 1
ATOM 2989 N N . ILE B 1 163 ? 2.27 -25.312 2.268 1 98.44 163 ILE B N 1
ATOM 2990 C CA . ILE B 1 163 ? 3.668 -25.656 2.52 1 98.44 163 ILE B CA 1
ATOM 2991 C C . ILE B 1 163 ? 4.512 -24.375 2.52 1 98.44 163 ILE B C 1
ATOM 2993 O O . ILE B 1 163 ? 5.457 -24.25 3.299 1 98.44 163 ILE B O 1
ATOM 2997 N N . LEU B 1 164 ? 4.242 -23.453 1.678 1 98.75 164 LEU B N 1
ATOM 2998 C CA . LEU B 1 164 ? 4.949 -22.188 1.68 1 98.75 164 LEU B CA 1
ATOM 2999 C C . LEU B 1 164 ? 4.707 -21.422 2.982 1 98.75 164 LEU B C 1
ATOM 3001 O O . LEU B 1 164 ? 5.648 -20.922 3.596 1 98.75 164 LEU B O 1
ATOM 3005 N N . PHE B 1 165 ? 3.461 -21.391 3.424 1 98.56 165 PHE B N 1
ATOM 3006 C CA . PHE B 1 165 ? 3.092 -20.656 4.629 1 98.56 165 PHE B CA 1
ATOM 3007 C C . PHE B 1 165 ? 3.701 -21.312 5.863 1 98.56 165 PHE B C 1
ATOM 3009 O O . PHE B 1 165 ? 4.141 -20.609 6.785 1 98.56 165 PHE B O 1
ATOM 3016 N N . THR B 1 166 ? 3.701 -22.609 5.871 1 97.81 166 THR B N 1
ATOM 3017 C CA . THR B 1 166 ? 4.316 -23.328 6.98 1 97.81 166 THR B CA 1
ATOM 3018 C C . THR B 1 166 ? 5.789 -22.969 7.121 1 97.81 166 THR B C 1
ATOM 3020 O O . THR B 1 166 ? 6.328 -22.953 8.227 1 97.81 166 THR B O 1
ATOM 3023 N N . ASN B 1 167 ? 6.363 -22.625 6.004 1 98.06 167 ASN B N 1
ATOM 3024 C CA . ASN B 1 167 ? 7.766 -22.234 6.016 1 98.06 167 ASN B CA 1
ATOM 3025 C C . ASN B 1 167 ? 7.918 -20.719 5.984 1 98.06 167 ASN B C 1
ATOM 3027 O O . ASN B 1 167 ? 8.969 -20.203 5.605 1 98.06 167 ASN B O 1
ATOM 3031 N N . ASN B 1 168 ? 6.883 -19.953 6.289 1 97.38 168 ASN B N 1
ATOM 3032 C CA . ASN B 1 168 ? 6.848 -18.516 6.492 1 97.38 168 ASN B CA 1
ATOM 3033 C C . ASN B 1 168 ? 7.176 -17.75 5.211 1 97.38 168 ASN B C 1
ATOM 3035 O O . ASN B 1 168 ? 7.863 -16.734 5.246 1 97.38 168 ASN B O 1
ATOM 3039 N N . LYS B 1 169 ? 6.793 -18.359 4.07 1 98.62 169 LYS B N 1
ATOM 3040 C CA . LYS B 1 169 ? 6.977 -17.672 2.795 1 98.62 169 LYS B CA 1
ATOM 3041 C C . LYS B 1 169 ? 5.75 -16.844 2.443 1 98.62 169 LYS B C 1
ATOM 3043 O O . LYS B 1 169 ? 4.617 -17.234 2.709 1 98.62 169 LYS B O 1
ATOM 3048 N N . LEU B 1 170 ? 5.98 -15.703 1.839 1 98.88 170 LEU B N 1
ATOM 3049 C CA . LEU B 1 170 ? 4.914 -14.859 1.303 1 98.88 170 LEU B CA 1
ATOM 3050 C C . LEU B 1 170 ? 4.512 -15.32 -0.094 1 98.88 170 LEU B C 1
ATOM 3052 O O . LEU B 1 170 ? 5.32 -15.906 -0.818 1 98.88 170 LEU B O 1
ATOM 3056 N N . ILE B 1 171 ? 3.273 -15.062 -0.426 1 98.94 171 ILE B N 1
ATOM 3057 C CA . ILE B 1 171 ? 2.791 -15.352 -1.771 1 98.94 171 ILE B CA 1
ATOM 3058 C C . ILE B 1 171 ? 2.158 -14.102 -2.375 1 98.94 171 ILE B C 1
ATOM 3060 O O . ILE B 1 171 ? 1.234 -13.523 -1.797 1 98.94 171 ILE B O 1
ATOM 3064 N N . TYR B 1 172 ? 2.65 -13.68 -3.508 1 98.94 172 TYR B N 1
ATOM 3065 C CA . TYR B 1 172 ? 2.084 -12.578 -4.281 1 98.94 172 TYR B CA 1
ATOM 3066 C C . TYR B 1 172 ? 1.307 -13.102 -5.48 1 98.94 172 TYR B C 1
ATOM 3068 O O . TYR B 1 172 ? 1.835 -13.883 -6.281 1 98.94 172 TYR B O 1
ATOM 3076 N N . GLU B 1 173 ? 0.082 -12.672 -5.602 1 98.75 173 GLU B N 1
ATOM 3077 C CA . GLU B 1 173 ? -0.763 -13.133 -6.699 1 98.75 173 GLU B CA 1
ATOM 3078 C C . GLU B 1 173 ? -1.315 -11.961 -7.5 1 98.75 173 GLU B C 1
ATOM 3080 O O . GLU B 1 173 ? -1.358 -10.828 -7.008 1 98.75 173 GLU B O 1
ATOM 3085 N N . CYS B 1 174 ? -1.679 -12.242 -8.766 1 98.31 174 CYS B N 1
ATOM 3086 C CA . CYS B 1 174 ? -2.246 -11.258 -9.688 1 98.31 174 CYS B CA 1
ATOM 3087 C C . CYS B 1 174 ? -1.258 -10.133 -9.961 1 98.31 174 CYS B C 1
ATOM 3089 O O . CYS B 1 174 ? -1.639 -8.961 -9.992 1 98.31 174 CYS B O 1
ATOM 3091 N N . LEU B 1 175 ? -0.013 -10.492 -10.102 1 98.81 175 LEU B N 1
ATOM 3092 C CA . LEU B 1 175 ? 0.984 -9.5 -10.492 1 98.81 175 LEU B CA 1
ATOM 3093 C C . LEU B 1 175 ? 0.829 -9.125 -11.969 1 98.81 175 LEU B C 1
ATOM 3095 O O . LEU B 1 175 ? 0.375 -9.938 -12.773 1 98.81 175 LEU B O 1
ATOM 3099 N N . ASN B 1 176 ? 1.189 -7.938 -12.242 1 98.69 176 ASN B N 1
ATOM 3100 C CA . ASN B 1 176 ? 1.142 -7.414 -13.602 1 98.69 176 ASN B CA 1
ATOM 3101 C C . ASN B 1 176 ? 2.531 -7.035 -14.109 1 98.69 176 ASN B C 1
ATOM 3103 O O . ASN B 1 176 ? 3.463 -6.879 -13.32 1 98.69 176 ASN B O 1
ATOM 3107 N N . ASN B 1 177 ? 2.73 -7.031 -15.406 1 98.62 177 ASN B N 1
ATOM 3108 C CA . ASN B 1 177 ? 3.893 -6.469 -16.078 1 98.62 177 ASN B CA 1
ATOM 3109 C C . ASN B 1 177 ? 5.18 -7.191 -15.695 1 98.62 177 ASN B C 1
ATOM 3111 O O . ASN B 1 177 ? 6.25 -6.582 -15.656 1 98.62 177 ASN B O 1
ATOM 3115 N N . LEU B 1 178 ? 5.086 -8.438 -15.328 1 98.75 178 LEU B N 1
ATOM 3116 C CA . LEU B 1 178 ? 6.277 -9.203 -14.977 1 98.75 178 LEU B CA 1
ATOM 3117 C C . LEU B 1 178 ? 7.195 -9.367 -16.188 1 98.75 178 LEU B C 1
ATOM 3119 O O . LEU B 1 178 ? 8.414 -9.492 -16.031 1 98.75 178 LEU B O 1
ATOM 3123 N N . ASP B 1 179 ? 6.652 -9.297 -17.344 1 98.31 179 ASP B N 1
ATOM 3124 C CA . ASP B 1 179 ? 7.402 -9.508 -18.578 1 98.31 179 ASP B CA 1
ATOM 3125 C C . ASP B 1 179 ? 8.5 -8.461 -18.734 1 98.31 179 ASP B C 1
ATOM 3127 O O . ASP B 1 179 ? 9.531 -8.727 -19.359 1 98.31 179 ASP B O 1
ATOM 3131 N N . PHE B 1 180 ? 8.375 -7.293 -18.125 1 97.88 180 PHE B N 1
ATOM 3132 C CA . PHE B 1 180 ? 9.344 -6.211 -18.234 1 97.88 180 PHE B CA 1
ATOM 3133 C C . PHE B 1 180 ? 10.648 -6.586 -17.531 1 97.88 180 PHE B C 1
ATOM 3135 O O . PHE B 1 180 ? 11.688 -5.961 -17.766 1 97.88 180 PHE B O 1
ATOM 3142 N N . PHE B 1 181 ? 10.594 -7.648 -16.719 1 97.94 181 PHE B N 1
ATOM 3143 C CA . PHE B 1 181 ? 11.766 -7.961 -15.898 1 97.94 181 PHE B CA 1
ATOM 3144 C C . PHE B 1 181 ? 12.391 -9.281 -16.328 1 97.94 181 PHE B C 1
ATOM 3146 O O . PHE B 1 181 ? 13.32 -9.773 -15.688 1 97.94 181 PHE B O 1
ATOM 3153 N N . ILE B 1 182 ? 11.898 -9.906 -17.391 1 97.19 182 ILE B N 1
ATOM 3154 C CA . ILE B 1 182 ? 12.492 -11.148 -17.891 1 97.19 182 ILE B CA 1
ATOM 3155 C C . ILE B 1 182 ? 13.969 -10.93 -18.203 1 97.19 182 ILE B C 1
ATOM 3157 O O . ILE B 1 182 ? 14.328 -9.969 -18.875 1 97.19 182 ILE B O 1
ATOM 3161 N N . ASN B 1 183 ? 14.859 -11.742 -17.641 1 94.94 183 ASN B N 1
ATOM 3162 C CA . ASN B 1 183 ? 16.312 -11.719 -17.797 1 94.94 183 ASN B CA 1
ATOM 3163 C C . ASN B 1 183 ? 16.938 -10.492 -17.141 1 94.94 183 ASN B C 1
ATOM 3165 O O . ASN B 1 183 ? 17.984 -10.016 -17.578 1 94.94 183 ASN B O 1
ATOM 3169 N N . LYS B 1 184 ? 16.219 -9.875 -16.219 1 94.69 184 LYS B N 1
ATOM 3170 C CA . LYS B 1 184 ? 16.719 -8.734 -15.453 1 94.69 184 LYS B CA 1
ATOM 3171 C C . LYS B 1 184 ? 16.547 -8.945 -13.953 1 94.69 184 LYS B C 1
ATOM 3173 O O . LYS B 1 184 ? 15.484 -9.406 -13.508 1 94.69 184 LYS B O 1
ATOM 3178 N N . ASP B 1 185 ? 17.594 -8.648 -13.25 1 93.38 185 ASP B N 1
ATOM 3179 C CA . ASP B 1 185 ? 17.438 -8.539 -11.797 1 93.38 185 ASP B CA 1
ATOM 3180 C C . ASP B 1 185 ? 16.812 -7.195 -11.422 1 93.38 185 ASP B C 1
ATOM 3182 O O . ASP B 1 185 ? 17.078 -6.176 -12.062 1 93.38 185 ASP B O 1
ATOM 3186 N N . PHE B 1 186 ? 16.016 -7.203 -10.414 1 97.88 186 PHE B N 1
ATOM 3187 C CA . PHE B 1 186 ? 15.398 -5.965 -9.953 1 97.88 186 PHE B CA 1
ATOM 3188 C C . PHE B 1 186 ? 15.117 -6.027 -8.461 1 97.88 186 PHE B C 1
ATOM 3190 O O . PHE B 1 186 ? 15.234 -7.09 -7.844 1 97.88 186 PHE B O 1
ATOM 3197 N N . TYR B 1 187 ? 14.961 -4.879 -7.891 1 98.25 187 TYR B N 1
ATOM 3198 C CA . TYR B 1 187 ? 14.547 -4.785 -6.492 1 98.25 187 TYR B CA 1
ATOM 3199 C C . TYR B 1 187 ? 13.031 -4.625 -6.383 1 98.25 187 TYR B C 1
ATOM 3201 O O . TYR B 1 187 ? 12.461 -3.686 -6.938 1 98.25 187 TYR B O 1
ATOM 3209 N N . PHE B 1 188 ? 12.477 -5.559 -5.793 1 98.81 188 PHE B N 1
ATOM 3210 C CA . PHE B 1 188 ? 11.023 -5.664 -5.684 1 98.81 188 PHE B CA 1
ATOM 3211 C C . PHE B 1 188 ? 10.531 -5.027 -4.387 1 98.81 188 PHE B C 1
ATOM 3213 O O . PHE B 1 188 ? 11.164 -5.172 -3.34 1 98.81 188 PHE B O 1
ATOM 3220 N N . TYR B 1 189 ? 9.336 -4.324 -4.445 1 98.81 189 TYR B N 1
ATOM 3221 C CA . TYR B 1 189 ? 8.602 -3.793 -3.307 1 98.81 189 TYR B CA 1
ATOM 3222 C C . TYR B 1 189 ? 7.137 -4.227 -3.352 1 98.81 189 TYR B C 1
ATOM 3224 O O . TYR B 1 189 ? 6.398 -3.842 -4.262 1 98.81 189 TYR B O 1
ATOM 3232 N N . GLY B 1 190 ? 6.66 -5.008 -2.488 1 98.81 190 GLY B N 1
ATOM 3233 C CA . GLY B 1 190 ? 5.277 -5.43 -2.332 1 98.81 190 GLY B CA 1
ATOM 3234 C C . GLY B 1 190 ? 4.746 -5.219 -0.927 1 98.81 190 GLY B C 1
ATOM 3235 O O . GLY B 1 190 ? 4.32 -6.172 -0.27 1 98.81 190 GLY B O 1
ATOM 3236 N N . VAL B 1 191 ? 4.73 -4.039 -0.468 1 98.81 191 VAL B N 1
ATOM 3237 C CA . VAL B 1 191 ? 4.473 -3.678 0.921 1 98.81 191 VAL B CA 1
ATOM 3238 C C . VAL B 1 191 ? 2.967 -3.605 1.167 1 98.81 191 VAL B C 1
ATOM 3240 O O . VAL B 1 191 ? 2.256 -2.863 0.486 1 98.81 191 VAL B O 1
ATOM 3243 N N . PRO B 1 192 ? 2.447 -4.328 2.125 1 98.94 192 PRO B N 1
ATOM 3244 C CA . PRO B 1 192 ? 1.01 -4.355 2.41 1 98.94 192 PRO B CA 1
ATOM 3245 C C . PRO B 1 192 ? 0.562 -3.199 3.301 1 98.94 192 PRO B C 1
ATOM 3247 O O . PRO B 1 192 ? 1.39 -2.574 3.971 1 98.94 192 PRO B O 1
ATOM 3250 N N . LEU B 1 193 ? -0.735 -2.893 3.244 1 98.88 193 LEU B N 1
ATOM 3251 C CA . LEU B 1 193 ? -1.312 -2.111 4.332 1 98.88 193 LEU B CA 1
ATOM 3252 C C . LEU B 1 193 ? -1.107 -2.812 5.672 1 98.88 193 LEU B C 1
ATOM 3254 O O . LEU B 1 193 ? -1.024 -4.039 5.727 1 98.88 193 LEU B O 1
ATOM 3258 N N . LYS B 1 194 ? -0.974 -2.039 6.711 1 98.75 194 LYS B N 1
ATOM 3259 C CA . LYS B 1 194 ? -0.79 -2.604 8.047 1 98.75 194 LYS B CA 1
ATOM 3260 C C . LYS B 1 194 ? -2.133 -2.92 8.695 1 98.75 194 LYS B C 1
ATOM 3262 O O . LYS B 1 194 ? -2.572 -2.207 9.602 1 98.75 194 LYS B O 1
ATOM 3267 N N . ILE B 1 195 ? -2.766 -4.027 8.32 1 98.81 195 ILE B N 1
ATOM 3268 C CA . ILE B 1 195 ? -4.113 -4.402 8.727 1 98.81 195 ILE B CA 1
ATOM 3269 C C . ILE B 1 195 ? -4.051 -5.285 9.969 1 98.81 195 ILE B C 1
ATOM 3271 O O . ILE B 1 195 ? -3.416 -6.344 9.961 1 98.81 195 ILE B O 1
ATOM 3275 N N . THR B 1 196 ? -4.695 -4.918 10.984 1 98.06 196 THR B N 1
ATOM 3276 C CA . THR B 1 196 ? -4.715 -5.699 12.219 1 98.06 196 THR B CA 1
ATOM 3277 C C . THR B 1 196 ? -5.207 -7.121 11.945 1 98.06 196 THR B C 1
ATOM 3279 O O . THR B 1 196 ? -6.289 -7.316 11.398 1 98.06 196 THR B O 1
ATOM 3282 N N . ASN B 1 197 ? -4.352 -8.062 12.266 1 97.62 197 ASN B N 1
ATOM 3283 C CA . ASN B 1 197 ? -4.664 -9.477 12.094 1 97.62 197 ASN B CA 1
ATOM 3284 C C . ASN B 1 197 ? -5.008 -9.805 10.641 1 97.62 197 ASN B C 1
ATOM 3286 O O . ASN B 1 197 ? -5.844 -10.672 10.375 1 97.62 197 ASN B O 1
ATOM 3290 N N . GLY B 1 198 ? -4.457 -9.102 9.742 1 98.56 198 GLY B N 1
ATOM 3291 C CA . GLY B 1 198 ? -4.746 -9.297 8.328 1 98.56 198 GLY B CA 1
ATOM 3292 C C . GLY B 1 198 ? -4.191 -10.602 7.781 1 98.56 198 GLY B C 1
ATOM 3293 O O . GLY B 1 198 ? -3.053 -10.969 8.07 1 98.56 198 GLY B O 1
ATOM 3294 N N . ASP B 1 199 ? -4.988 -11.305 6.992 1 98.69 199 ASP B N 1
ATOM 3295 C CA . ASP B 1 199 ? -4.578 -12.547 6.348 1 98.69 199 ASP B CA 1
ATOM 3296 C C . ASP B 1 199 ? -3.904 -12.273 5.004 1 98.69 199 ASP B C 1
ATOM 3298 O O . ASP B 1 199 ? -3.438 -13.203 4.34 1 98.69 199 ASP B O 1
ATOM 3302 N N . GLY B 1 200 ? -3.857 -11.117 4.59 1 98.69 200 GLY B N 1
ATOM 3303 C CA . GLY B 1 200 ? -3.295 -10.562 3.371 1 98.69 200 GLY B CA 1
ATOM 3304 C C . GLY B 1 200 ? -3.564 -9.078 3.217 1 98.69 200 GLY B C 1
ATOM 3305 O O . GLY B 1 200 ? -3.916 -8.398 4.188 1 98.69 200 GLY B O 1
ATOM 3306 N N . SER B 1 201 ? -3.355 -8.602 2.027 1 98.88 201 SER B N 1
ATOM 3307 C CA . SER B 1 201 ? -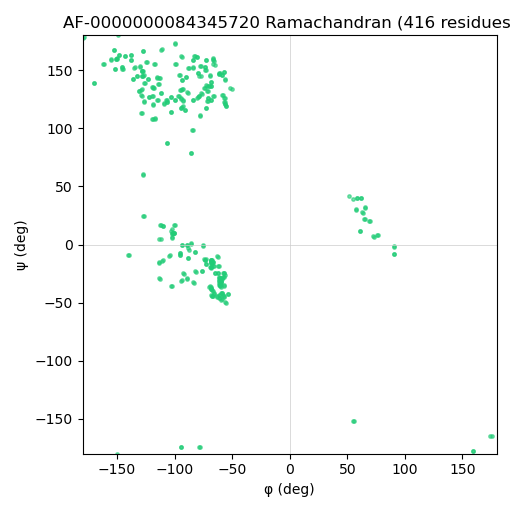3.6 -7.199 1.724 1 98.88 201 SER B CA 1
ATOM 3308 C C . SER B 1 201 ? -3.527 -6.938 0.223 1 98.88 201 SER B C 1
ATOM 3310 O O . SER B 1 201 ? -2.641 -7.453 -0.46 1 98.88 201 SER B O 1
ATOM 3312 N N . PRO B 1 202 ? -4.465 -6.098 -0.266 1 98.75 202 PRO B N 1
ATOM 3313 C CA . PRO B 1 202 ? -4.133 -5.48 -1.553 1 98.75 202 PRO B CA 1
ATOM 3314 C C . PRO B 1 202 ? -2.873 -4.621 -1.486 1 98.75 202 PRO B C 1
ATOM 3316 O O . PRO B 1 202 ? -2.572 -4.039 -0.441 1 98.75 202 PRO B O 1
ATOM 3319 N N . ILE B 1 203 ? -2.141 -4.602 -2.574 1 98.88 203 ILE B N 1
ATOM 3320 C CA . ILE B 1 203 ? -0.886 -3.855 -2.545 1 98.88 203 ILE B CA 1
ATOM 3321 C C . ILE B 1 203 ? -0.719 -3.074 -3.846 1 98.88 203 ILE B C 1
ATOM 3323 O O . ILE B 1 203 ? -1.456 -3.297 -4.809 1 98.88 203 ILE B O 1
ATOM 3327 N N . ARG B 1 204 ? 0.138 -2.141 -3.842 1 98.88 204 ARG B N 1
ATOM 3328 C CA . ARG B 1 204 ? 0.748 -1.563 -5.035 1 98.88 204 ARG B CA 1
ATOM 3329 C C . ARG B 1 204 ? 2.199 -2.01 -5.18 1 98.88 204 ARG B C 1
ATOM 3331 O O . ARG B 1 204 ? 3.117 -1.306 -4.754 1 98.88 204 ARG B O 1
ATOM 3338 N N . ALA B 1 205 ? 2.387 -3.084 -5.797 1 98.88 205 ALA B N 1
ATOM 3339 C CA . ALA B 1 205 ? 3.717 -3.656 -5.988 1 98.88 205 ALA B CA 1
ATOM 3340 C C . ALA B 1 205 ? 4.453 -2.961 -7.133 1 98.88 205 ALA B C 1
ATOM 3342 O O . ALA B 1 205 ? 3.834 -2.531 -8.109 1 98.88 205 ALA B O 1
ATOM 3343 N N . PHE B 1 206 ? 5.762 -2.871 -7.004 1 98.81 206 PHE B N 1
ATOM 3344 C CA . PHE B 1 206 ? 6.566 -2.301 -8.078 1 98.81 206 PHE B CA 1
ATOM 3345 C C . PHE B 1 206 ? 8 -2.814 -8.016 1 98.81 206 PHE B C 1
ATOM 3347 O O . PHE B 1 206 ? 8.422 -3.379 -7 1 98.81 206 PHE B O 1
ATOM 3354 N N . GLY B 1 207 ? 8.695 -2.729 -9.117 1 98.62 207 GLY B N 1
ATOM 3355 C CA . GLY B 1 207 ? 10.094 -3.104 -9.219 1 98.62 207 GLY B CA 1
ATOM 3356 C C . GLY B 1 207 ? 10.977 -1.977 -9.719 1 98.62 207 GLY B C 1
ATOM 3357 O O . GLY B 1 207 ? 10.562 -1.182 -10.562 1 98.62 207 GLY B O 1
ATOM 3358 N N . LYS B 1 208 ? 12.164 -1.908 -9.156 1 97.12 208 LYS B N 1
ATOM 3359 C CA . LYS B 1 208 ? 13.219 -1.007 -9.617 1 97.12 208 LYS B CA 1
ATOM 3360 C C . LYS B 1 208 ? 14.352 -1.78 -10.289 1 97.12 208 LYS B C 1
ATOM 3362 O O . LYS B 1 208 ? 14.961 -2.65 -9.664 1 97.12 208 LYS B O 1
ATOM 3367 N N . ILE B 1 209 ? 14.57 -1.431 -11.547 1 91.88 209 ILE B N 1
ATOM 3368 C CA . ILE B 1 209 ? 15.625 -2.123 -12.266 1 91.88 209 ILE B CA 1
ATOM 3369 C C . ILE B 1 209 ? 16.984 -1.747 -11.68 1 91.88 209 ILE B C 1
ATOM 3371 O O . ILE B 1 209 ? 17.25 -0.575 -11.398 1 91.88 209 ILE B O 1
ATOM 3375 N N . ILE B 1 210 ? 17.797 -2.707 -11.25 1 80.69 210 ILE B N 1
ATOM 3376 C CA . ILE B 1 210 ? 19.125 -2.51 -10.672 1 80.69 210 ILE B CA 1
ATOM 3377 C C . ILE B 1 210 ? 20.188 -2.666 -11.75 1 80.69 210 ILE B C 1
ATOM 3379 O O . ILE B 1 210 ? 20 -3.4 -12.727 1 80.69 210 ILE B O 1
#

Sequence (420 aa):
MKIIDLSHTLDENIITYDDLEKIYIKKLSSINYDGYEVKRLSLTTHSSTHVDAPNHMIENCYSIDKIPLDKFMGKAIVLDCTKYVNTPIPLSVLDNINISNYDFIFFYTGASNRWNKKSFLTNYLAPSKDLIDVLALSNIKGIGIDGISIDPSTSESFYKHKILFTNNKLIYECLNNLDFFINKDFYFYGVPLKITNGDGSPIRAFGKIIMKIIDLSHTLDENIITYDDLEKIYIKKLSSINYDGYEVKRLSLTTHSSTHVDAPNHMIENCYSIDKIPLDKFMGKAIVLDCTKYVNTPIPLSVLDNINISNYDFIFFYTGASNRWNKKSFLTNYLAPSKDLIDVLALSNIKGIGIDGISIDPSTSESFYKHKILFTNNKLIYECLNNLDFFINKDFYFYGVPLKITNGDGSPIRAFGKII

Foldseek 3Di:
DDKFWWWDDDDQLFDDPDPVQGKDKAWPDDCVPPVDTDIDIDGALQPTWKKFFLVLPDPPADAQLRDDQPLQKWKEAEQEQQVDAPDARELCSCPPPDPLRTQEYEYERPLLVCTRHPCLLARGHAHDPVNLLVVLPDNHQAYEYLGSDNDHNPDDPSVSSNSNSVSRHMYIYNTHDSVVQHVFMWMKGWGADNDVRHRMHHTGIMTGGD/DDKFWWWDDDDQLWDDPDPVQGKDKAWPDDCVPPVDTDIDIDGALQPTWKKFFLVLPDPPADAQLRDDQPLQKWKEAEQEQQPDAPDARELCSCPPPDPLRTQEYEYERPLLVCTRHPCLLARGHAHDPVNLLVVLPDNHQAYEYLGSDNDHNPDDPSVSSNSNSVSRHMYIYNTHDSVVQHVFMWMKGWGADNDVRHRMHHTGIMTGGD